Protein AF-0000000068955927 (afdb_homodimer)

Organism: NCBI:txid436295

Structure (mmCIF, N/CA/C/O backbone):
data_AF-0000000068955927-model_v1
#
loop_
_entity.id
_entity.type
_entity.pdbx_description
1 polymer 'Sugar phosphatase YidA'
#
loop_
_atom_site.group_PDB
_atom_site.id
_atom_site.type_symbol
_atom_site.label_atom_id
_atom_site.label_alt_id
_atom_site.label_comp_id
_atom_site.label_asym_id
_atom_site.label_entity_id
_atom_site.label_seq_id
_atom_site.pdbx_PDB_ins_code
_atom_site.Cartn_x
_atom_site.Cartn_y
_atom_site.Cartn_z
_atom_site.occupancy
_atom_site.B_iso_or_equiv
_atom_site.auth_seq_id
_atom_site.auth_comp_id
_atom_site.auth_asym_id
_atom_site.auth_atom_id
_atom_site.pdbx_PDB_model_num
ATOM 1 N N . MET A 1 1 ? 14.18 41.656 20.578 1 74.81 1 MET A N 1
ATOM 2 C CA . MET A 1 1 ? 13.297 40.781 21.344 1 74.81 1 MET A CA 1
ATOM 3 C C . MET A 1 1 ? 13.742 39.344 21.25 1 74.81 1 MET A C 1
ATOM 5 O O . MET A 1 1 ? 14.32 38.938 20.234 1 74.81 1 MET A O 1
ATOM 9 N N . ALA A 1 2 ? 13.648 38.656 22.422 1 92.62 2 ALA A N 1
ATOM 10 C CA . ALA A 1 2 ? 14.219 37.312 22.438 1 92.62 2 ALA A CA 1
ATOM 11 C C . ALA A 1 2 ? 13.297 36.312 21.75 1 92.62 2 ALA A C 1
ATOM 13 O O . ALA A 1 2 ? 12.07 36.375 21.891 1 92.62 2 ALA A O 1
ATOM 14 N N . ILE A 1 3 ? 13.805 35.562 20.859 1 97.19 3 ILE A N 1
ATOM 15 C CA . ILE A 1 3 ? 13.062 34.531 20.172 1 97.19 3 ILE A CA 1
ATOM 16 C C . ILE A 1 3 ? 12.539 33.5 21.188 1 97.19 3 ILE A C 1
ATOM 18 O O . ILE A 1 3 ? 13.289 33.062 22.062 1 97.19 3 ILE A O 1
ATOM 22 N N . LYS A 1 4 ? 11.227 33.156 21.031 1 98.19 4 LYS A N 1
ATOM 23 C CA . LYS A 1 4 ? 10.594 32.219 21.953 1 98.19 4 LYS A CA 1
ATOM 24 C C . LYS A 1 4 ? 10.102 30.969 21.219 1 98.19 4 LYS A C 1
ATOM 26 O O . LYS A 1 4 ? 9.812 29.953 21.859 1 98.19 4 LYS A O 1
ATOM 31 N N . LEU A 1 5 ? 9.953 31.047 19.969 1 98.5 5 LEU A N 1
ATOM 32 C CA . LEU A 1 5 ? 9.508 29.938 19.125 1 98.5 5 LEU A CA 1
ATOM 33 C C . LEU A 1 5 ? 10.328 29.859 17.844 1 98.5 5 LEU A C 1
ATOM 35 O O . LEU A 1 5 ? 10.484 30.859 17.141 1 98.5 5 LEU A O 1
ATOM 39 N N . ILE A 1 6 ? 10.883 28.719 17.594 1 98.25 6 ILE A N 1
ATOM 40 C CA . ILE A 1 6 ? 11.57 28.453 16.328 1 98.25 6 ILE A CA 1
ATOM 41 C C . ILE A 1 6 ? 10.82 27.375 15.547 1 98.25 6 ILE A C 1
ATOM 43 O O . ILE A 1 6 ? 10.641 26.266 16.031 1 98.25 6 ILE A O 1
ATOM 47 N N . ALA A 1 7 ? 10.312 27.688 14.43 1 98.31 7 ALA A N 1
ATOM 48 C CA . ALA A 1 7 ? 9.664 26.75 13.523 1 98.31 7 ALA A CA 1
ATOM 49 C C . ALA A 1 7 ? 10.617 26.312 12.414 1 98.31 7 ALA A C 1
ATOM 51 O O . ALA A 1 7 ? 11.148 27.156 11.68 1 98.31 7 ALA A O 1
ATOM 52 N N . ILE A 1 8 ? 10.805 25.016 12.312 1 97.94 8 ILE A N 1
ATOM 53 C CA . ILE A 1 8 ? 11.781 24.5 11.359 1 97.94 8 ILE A CA 1
ATOM 54 C C . ILE A 1 8 ? 11.094 23.578 10.359 1 97.94 8 ILE A C 1
ATOM 56 O O . ILE A 1 8 ? 10.43 22.625 10.75 1 97.94 8 ILE A O 1
ATOM 60 N N . ASP A 1 9 ? 11.281 23.859 9.055 1 97.25 9 ASP A N 1
ATOM 61 C CA . ASP A 1 9 ? 10.898 22.938 7.996 1 97.25 9 ASP A CA 1
ATOM 62 C C . ASP A 1 9 ? 11.727 21.656 8.062 1 97.25 9 ASP A C 1
ATOM 64 O O . ASP A 1 9 ? 12.875 21.672 8.523 1 97.25 9 ASP A O 1
ATOM 68 N N . MET A 1 10 ? 11.133 20.562 7.598 1 95.69 10 MET A N 1
ATOM 69 C CA . MET A 1 10 ? 11.844 19.281 7.699 1 95.69 10 MET A CA 1
ATOM 70 C C . MET A 1 10 ? 12.531 18.938 6.383 1 95.69 10 MET A C 1
ATOM 72 O O . MET A 1 10 ? 13.758 19.031 6.277 1 95.69 10 MET A O 1
ATOM 76 N N . ASP A 1 11 ? 11.734 18.688 5.383 1 92.06 11 ASP A N 1
ATOM 77 C CA . ASP A 1 11 ? 12.289 18.219 4.113 1 92.06 11 ASP A CA 1
ATOM 78 C C . ASP A 1 11 ? 13.023 19.344 3.387 1 92.06 11 ASP A C 1
ATOM 80 O O . ASP A 1 11 ? 12.445 20.406 3.123 1 92.06 11 ASP A O 1
ATOM 84 N N . GLY A 1 12 ? 14.336 19.125 3.119 1 91.12 12 GLY A N 1
ATOM 85 C CA . GLY A 1 12 ? 15.156 20.125 2.441 1 91.12 12 GLY A CA 1
ATOM 86 C C . GLY A 1 12 ? 15.797 21.109 3.391 1 91.12 12 GLY A C 1
ATOM 87 O O . GLY A 1 12 ? 16.609 21.938 2.975 1 91.12 12 GLY A O 1
ATOM 88 N N . THR A 1 13 ? 15.453 21.078 4.707 1 95.75 13 THR A N 1
ATOM 89 C CA . THR A 1 13 ? 15.969 22.016 5.691 1 95.75 13 THR A CA 1
ATOM 90 C C . THR A 1 13 ? 16.594 21.281 6.875 1 95.75 13 THR A C 1
ATOM 92 O O . THR A 1 13 ? 17.797 21.078 6.922 1 95.75 13 THR A O 1
ATOM 95 N N . LEU A 1 14 ? 15.789 20.672 7.723 1 97.44 14 LEU A N 1
ATOM 96 C CA . LEU A 1 14 ? 16.266 19.953 8.906 1 97.44 14 LEU A CA 1
ATOM 97 C C . LEU A 1 14 ? 16.969 18.656 8.508 1 97.44 14 LEU A C 1
ATOM 99 O O . LEU A 1 14 ? 18 18.312 9.086 1 97.44 14 LEU A O 1
ATOM 103 N N . LEU A 1 15 ? 16.406 18.016 7.547 1 97.44 15 LEU A N 1
ATOM 104 C CA . LEU A 1 15 ? 16.844 16.672 7.188 1 97.44 15 LEU A CA 1
ATOM 105 C C . LEU A 1 15 ? 17.922 16.734 6.105 1 97.44 15 LEU A C 1
ATOM 107 O O . LEU A 1 15 ? 17.828 17.531 5.176 1 97.44 15 LEU A O 1
ATOM 111 N N . LEU A 1 16 ? 18.891 15.906 6.211 1 96.38 16 LEU A N 1
ATOM 112 C CA . LEU A 1 16 ? 19.844 15.641 5.141 1 96.38 16 LEU A CA 1
ATOM 113 C C . LEU A 1 16 ? 19.188 14.891 3.99 1 96.38 16 LEU A C 1
ATOM 115 O O . LEU A 1 16 ? 18.047 14.414 4.125 1 96.38 16 LEU A O 1
ATOM 119 N N . PRO A 1 17 ? 19.906 14.742 2.852 1 94.06 17 PRO A N 1
ATOM 120 C CA . PRO A 1 17 ? 19.312 14.07 1.695 1 94.06 17 PRO A CA 1
ATOM 121 C C . PRO A 1 17 ? 18.922 12.625 1.99 1 94.06 17 PRO A C 1
ATOM 123 O O . PRO A 1 17 ? 18 12.094 1.374 1 94.06 17 PRO A O 1
ATOM 126 N N . ASP A 1 18 ? 19.547 12.062 2.953 1 94.12 18 ASP A N 1
ATOM 127 C CA . ASP A 1 18 ? 19.234 10.672 3.291 1 94.12 18 ASP A CA 1
ATOM 128 C C . ASP A 1 18 ? 18.188 10.602 4.402 1 94.12 18 ASP A C 1
ATOM 130 O O . ASP A 1 18 ? 17.984 9.547 5 1 94.12 18 ASP A O 1
ATOM 134 N N . HIS A 1 19 ? 17.578 11.727 4.785 1 95.44 19 HIS A N 1
ATOM 135 C CA . HIS A 1 19 ? 16.469 11.875 5.723 1 95.44 19 HIS A CA 1
ATOM 136 C C . HIS A 1 19 ? 16.922 11.648 7.16 1 95.44 19 HIS A C 1
ATOM 138 O O . HIS A 1 19 ? 16.125 11.273 8.016 1 95.44 19 HIS A O 1
ATOM 144 N N . THR A 1 20 ? 18.219 11.875 7.328 1 97.5 20 THR A N 1
ATOM 145 C CA . THR A 1 20 ? 18.719 11.828 8.695 1 97.5 20 THR A CA 1
ATOM 146 C C . THR A 1 20 ? 18.984 13.234 9.227 1 97.5 20 THR A C 1
ATOM 148 O O . THR A 1 20 ? 19 14.195 8.453 1 97.5 20 THR A O 1
ATOM 151 N N . ILE A 1 21 ? 19.094 13.328 10.555 1 98.19 21 ILE A N 1
ATOM 152 C CA . ILE A 1 21 ? 19.406 14.594 11.211 1 98.19 21 ILE A CA 1
ATOM 153 C C . ILE A 1 21 ? 20.875 14.617 11.602 1 98.19 21 ILE A C 1
ATOM 155 O O . ILE A 1 21 ? 21.375 13.688 12.242 1 98.19 21 ILE A O 1
ATOM 159 N N . SER A 1 22 ? 21.594 15.672 11.234 1 98 22 SER A N 1
ATOM 160 C CA . SER A 1 22 ? 23 15.766 11.562 1 98 22 SER A CA 1
ATOM 161 C C . SER A 1 22 ? 23.219 16.031 13.047 1 98 22 SER A C 1
ATOM 163 O O . SER A 1 22 ? 22.375 16.672 13.688 1 98 22 SER A O 1
ATOM 165 N N . PRO A 1 23 ? 24.344 15.656 13.562 1 97.81 23 PRO A N 1
ATOM 166 C CA . PRO A 1 23 ? 24.656 15.961 14.961 1 97.81 23 PRO A CA 1
ATOM 167 C C . PRO A 1 23 ? 24.656 17.453 15.25 1 97.81 23 PRO A C 1
ATOM 169 O O . PRO A 1 23 ? 24.219 17.875 16.328 1 97.81 23 PRO A O 1
ATOM 172 N N . ALA A 1 24 ? 25.141 18.266 14.367 1 97.94 24 ALA A N 1
ATOM 173 C CA . ALA A 1 24 ? 25.172 19.703 14.555 1 97.94 24 ALA A CA 1
ATOM 174 C C . ALA A 1 24 ? 23.781 20.281 14.742 1 97.94 24 ALA A C 1
ATOM 176 O O . ALA A 1 24 ? 23.547 21.141 15.594 1 97.94 24 ALA A O 1
ATOM 177 N N . VAL A 1 25 ? 22.859 19.812 13.938 1 97.81 25 VAL A N 1
ATOM 178 C CA . VAL A 1 25 ? 21.484 20.266 14.023 1 97.81 25 VAL A CA 1
ATOM 179 C C . VAL A 1 25 ? 20.859 19.797 15.344 1 97.81 25 VAL A C 1
ATOM 181 O O . VAL A 1 25 ? 20.203 20.578 16.031 1 97.81 25 VAL A O 1
ATOM 184 N N . LYS A 1 26 ? 21.031 18.562 15.711 1 98 26 LYS A N 1
ATOM 185 C CA . LYS A 1 26 ? 20.547 18.031 16.984 1 98 26 LYS A CA 1
ATOM 186 C C . LYS A 1 26 ? 21.047 18.875 18.156 1 98 26 LYS A C 1
ATOM 188 O O . LYS A 1 26 ? 20.266 19.234 19.031 1 98 26 LYS A O 1
ATOM 193 N N . ASN A 1 27 ? 22.297 19.172 18.078 1 98.19 27 ASN A N 1
ATOM 194 C CA . ASN A 1 27 ? 22.906 19.953 19.141 1 98.19 27 ASN A CA 1
ATOM 195 C C . ASN A 1 27 ? 22.344 21.375 19.188 1 98.19 27 ASN A C 1
ATOM 197 O O . ASN A 1 27 ? 22.125 21.922 20.266 1 98.19 27 ASN A O 1
ATOM 201 N N . ALA A 1 28 ? 22.188 21.984 18.062 1 98.12 28 ALA A N 1
ATOM 202 C CA . ALA A 1 28 ? 21.656 23.328 17.984 1 98.12 28 ALA A CA 1
ATOM 203 C C . ALA A 1 28 ? 20.234 23.391 18.562 1 98.12 28 ALA A C 1
ATOM 205 O O . ALA A 1 28 ? 19.891 24.328 19.297 1 98.12 28 ALA A O 1
ATOM 206 N N . ILE A 1 29 ? 19.406 22.422 18.234 1 98.38 29 ILE A N 1
ATOM 207 C CA . ILE A 1 29 ? 18.031 22.359 18.734 1 98.38 29 ILE A CA 1
ATOM 208 C C . ILE A 1 29 ? 18.047 22.188 20.25 1 98.38 29 ILE A C 1
ATOM 210 O O . ILE A 1 29 ? 17.312 22.875 20.969 1 98.38 29 ILE A O 1
ATOM 214 N N . ALA A 1 30 ? 18.875 21.266 20.703 1 97.81 30 ALA A N 1
ATOM 215 C CA . ALA A 1 30 ? 18.984 21.031 22.141 1 97.81 30 ALA A CA 1
ATOM 216 C C . ALA A 1 30 ? 19.391 22.297 22.875 1 97.81 30 ALA A C 1
ATOM 218 O O . ALA A 1 30 ? 18.844 22.609 23.938 1 97.81 30 ALA A O 1
ATOM 219 N N . ALA A 1 31 ? 20.328 22.938 22.344 1 98 31 ALA A N 1
ATOM 220 C CA . ALA A 1 31 ? 20.828 24.172 22.953 1 98 31 ALA A CA 1
ATOM 221 C C . ALA A 1 31 ? 19.719 25.219 23.016 1 98 31 ALA A C 1
ATOM 223 O O . ALA A 1 31 ? 19.578 25.922 24.031 1 98 31 ALA A O 1
ATOM 224 N N . ALA A 1 32 ? 18.969 25.406 21.922 1 97.56 32 ALA A N 1
ATOM 225 C CA . ALA A 1 32 ? 17.859 26.359 21.891 1 97.56 32 ALA A CA 1
ATOM 226 C C . ALA A 1 32 ? 16.812 26 22.953 1 97.56 32 ALA A C 1
ATOM 228 O O . ALA A 1 32 ? 16.312 26.875 23.656 1 97.56 32 ALA A O 1
ATOM 229 N N . ARG A 1 33 ? 16.5 24.75 23.047 1 97.25 33 ARG A N 1
ATOM 230 C CA . ARG A 1 33 ? 15.484 24.297 24 1 97.25 33 ARG A CA 1
ATOM 231 C C . ARG A 1 33 ? 15.953 24.484 25.438 1 97.25 33 ARG A C 1
ATOM 233 O O . ARG A 1 33 ? 15.156 24.828 26.312 1 97.25 33 ARG A O 1
ATOM 240 N N . GLU A 1 34 ? 17.219 24.266 25.656 1 96.44 34 GLU A N 1
ATOM 241 C CA . GLU A 1 34 ? 17.797 24.5 26.984 1 96.44 34 GLU A CA 1
ATOM 242 C C . GLU A 1 34 ? 17.641 25.953 27.406 1 96.44 34 GLU A C 1
ATOM 244 O O . GLU A 1 34 ? 17.547 26.25 28.609 1 96.44 34 GLU A O 1
ATOM 249 N N . LYS A 1 35 ? 17.594 26.797 26.5 1 96.31 35 LYS A N 1
ATOM 250 C CA . LYS A 1 35 ? 17.453 28.219 26.781 1 96.31 35 LYS A CA 1
ATOM 251 C C . LYS A 1 35 ? 15.977 28.594 26.938 1 96.31 35 LYS A C 1
ATOM 253 O O . LYS A 1 35 ? 15.648 29.781 27.078 1 96.31 35 LYS A O 1
ATOM 258 N N . GLY A 1 36 ? 15.117 27.609 26.766 1 95 36 GLY A N 1
ATOM 259 C CA . GLY A 1 36 ? 13.695 27.844 27 1 95 36 GLY A CA 1
ATOM 260 C C . GLY A 1 36 ? 12.93 28.156 25.719 1 95 36 GLY A C 1
ATOM 261 O O . GLY A 1 36 ? 11.758 28.547 25.781 1 95 36 GLY A O 1
ATOM 262 N N . VAL A 1 37 ? 13.57 28.109 24.609 1 97.19 37 VAL A N 1
ATOM 263 C CA . VAL A 1 37 ? 12.914 28.375 23.328 1 97.19 37 VAL A CA 1
ATOM 264 C C . VAL A 1 37 ? 12.109 27.156 22.891 1 97.19 37 VAL A C 1
ATOM 266 O O . VAL A 1 37 ? 12.586 26.016 22.969 1 97.19 37 VAL A O 1
ATOM 269 N N . ASN A 1 38 ? 10.852 27.344 22.5 1 97 38 ASN A N 1
ATOM 270 C CA . ASN A 1 38 ? 10.07 26.297 21.875 1 97 38 ASN A CA 1
ATOM 271 C C . ASN A 1 38 ? 10.531 26.047 20.438 1 97 38 ASN A C 1
ATOM 273 O O . ASN A 1 38 ? 10.617 26.969 19.625 1 97 38 ASN A O 1
ATOM 277 N N . VAL A 1 39 ? 10.859 24.844 20.188 1 98.38 39 VAL A N 1
ATOM 278 C CA . VAL A 1 39 ? 11.195 24.453 18.828 1 98.38 39 VAL A CA 1
ATOM 279 C C . VAL A 1 39 ? 10.109 23.531 18.266 1 98.38 39 VAL A C 1
ATOM 281 O O . VAL A 1 39 ? 9.688 22.578 18.922 1 98.38 39 VAL A O 1
ATOM 284 N N . VAL A 1 40 ? 9.609 23.828 17.078 1 98.62 40 VAL A N 1
ATOM 285 C CA . VAL A 1 40 ? 8.539 23.047 16.469 1 98.62 40 VAL A CA 1
ATOM 286 C C . VAL A 1 40 ? 8.914 22.672 15.039 1 98.62 40 VAL A C 1
ATOM 288 O O . VAL A 1 40 ? 9.477 23.5 14.305 1 98.62 40 VAL A O 1
ATOM 291 N N . LEU A 1 41 ? 8.688 21.422 14.711 1 98.31 41 LEU A N 1
ATOM 292 C CA . LEU A 1 41 ? 8.836 21 13.328 1 98.31 41 LEU A CA 1
ATOM 293 C C . LEU A 1 41 ? 7.574 21.297 12.523 1 98.31 41 LEU A C 1
ATOM 295 O O . LEU A 1 41 ? 6.461 21.047 13 1 98.31 41 LEU A O 1
ATOM 299 N N . THR A 1 42 ? 7.734 21.859 11.406 1 97.25 42 THR A N 1
ATOM 300 C CA . THR A 1 42 ? 6.648 22.172 10.477 1 97.25 42 THR A CA 1
ATOM 301 C C . THR A 1 42 ? 6.863 21.469 9.141 1 97.25 42 THR A C 1
ATOM 303 O O . THR A 1 42 ? 7.898 21.656 8.5 1 97.25 42 THR A O 1
ATOM 306 N N . THR A 1 43 ? 5.926 20.672 8.68 1 95.56 43 THR A N 1
ATOM 307 C CA . THR A 1 43 ? 6.129 19.797 7.527 1 95.56 43 THR A CA 1
ATOM 308 C C . THR A 1 43 ? 4.801 19.5 6.844 1 95.56 43 THR A C 1
ATOM 310 O O . THR A 1 43 ? 3.734 19.734 7.406 1 95.56 43 THR A O 1
ATOM 313 N N . GLY A 1 44 ? 4.84 19.078 5.621 1 93.56 44 GLY A N 1
ATOM 314 C CA . GLY A 1 44 ? 3.67 18.578 4.926 1 93.56 44 GLY A CA 1
ATOM 315 C C . GLY A 1 44 ? 3.307 17.156 5.316 1 93.56 44 GLY A C 1
ATOM 316 O O . GLY A 1 44 ? 2.201 16.688 5.031 1 93.56 44 GLY A O 1
ATOM 317 N N . ARG A 1 45 ? 4.117 16.453 6.047 1 93.19 45 ARG A N 1
ATOM 318 C CA . ARG A 1 45 ? 3.938 15.062 6.453 1 93.19 45 ARG A CA 1
ATOM 319 C C . ARG A 1 45 ? 2.818 14.93 7.48 1 93.19 45 ARG A C 1
ATOM 321 O O . ARG A 1 45 ? 2.557 15.859 8.242 1 93.19 45 ARG A O 1
ATOM 328 N N . PRO A 1 46 ? 2.166 13.766 7.492 1 94.62 46 PRO A N 1
ATOM 329 C CA . PRO A 1 46 ? 1.314 13.453 8.641 1 94.62 46 PRO A CA 1
ATOM 330 C C . PRO A 1 46 ? 2.113 13.227 9.922 1 94.62 46 PRO A C 1
ATOM 332 O O . PRO A 1 46 ? 3.346 13.18 9.883 1 94.62 46 PRO A O 1
ATOM 335 N N . TYR A 1 47 ? 1.435 13.148 11.047 1 94.94 47 TYR A N 1
ATOM 336 C CA . TYR A 1 47 ? 2.053 12.961 12.352 1 94.94 47 TYR A CA 1
ATOM 337 C C . TYR A 1 47 ? 2.945 11.727 12.359 1 94.94 47 TYR A C 1
ATOM 339 O O . TYR A 1 47 ? 4.059 11.758 12.891 1 94.94 47 TYR A O 1
ATOM 347 N N . ALA A 1 48 ? 2.49 10.703 11.688 1 91.06 48 ALA A N 1
ATOM 348 C CA . ALA A 1 48 ? 3.238 9.445 11.648 1 91.06 48 ALA A CA 1
ATOM 349 C C . ALA A 1 48 ? 4.598 9.641 10.977 1 91.06 48 ALA A C 1
ATOM 351 O O . ALA A 1 48 ? 5.57 8.969 11.336 1 91.06 48 ALA A O 1
ATOM 352 N N . GLY A 1 49 ? 4.68 10.555 10.078 1 92.25 49 GLY A N 1
ATOM 353 C CA . GLY A 1 49 ? 5.918 10.812 9.359 1 92.25 49 GLY A CA 1
ATOM 354 C C . GLY A 1 49 ? 6.875 11.711 10.117 1 92.25 49 GLY A C 1
ATOM 355 O O . GLY A 1 49 ? 8 11.938 9.68 1 92.25 49 GLY A O 1
ATOM 356 N N . VAL A 1 50 ? 6.473 12.156 11.289 1 94.94 50 VAL A N 1
ATOM 357 C CA . VAL A 1 50 ? 7.266 13.125 12.031 1 94.94 50 VAL A CA 1
ATOM 358 C C . VAL A 1 50 ? 7.68 12.539 13.383 1 94.94 50 VAL A C 1
ATOM 360 O O . VAL A 1 50 ? 8.711 12.914 13.938 1 94.94 50 VAL A O 1
ATOM 363 N N . HIS A 1 51 ? 6.91 11.633 13.82 1 94.56 51 HIS A N 1
ATOM 364 C CA . HIS A 1 51 ? 6.996 11.211 15.211 1 94.56 51 HIS A CA 1
ATOM 365 C C . HIS A 1 51 ? 8.375 10.641 15.531 1 94.56 51 HIS A C 1
ATOM 367 O O . HIS A 1 51 ? 8.938 10.922 16.594 1 94.56 51 HIS A O 1
ATOM 373 N N . SER A 1 52 ? 8.969 9.891 14.625 1 95.31 52 SER A N 1
ATOM 374 C CA . SER A 1 52 ? 10.281 9.305 14.883 1 95.31 52 SER A CA 1
ATOM 375 C C . SER A 1 52 ? 11.352 10.383 15.008 1 95.31 52 SER A C 1
ATOM 377 O O . SER A 1 52 ? 12.289 10.242 15.797 1 95.31 52 SER A O 1
ATOM 379 N N . TYR A 1 53 ? 11.203 11.43 14.25 1 97.75 53 TYR A N 1
ATOM 380 C CA . TYR A 1 53 ? 12.141 12.547 14.336 1 97.75 53 TYR A CA 1
ATOM 381 C C . TYR A 1 53 ? 11.977 13.297 15.648 1 97.75 53 TYR A C 1
ATOM 383 O O . TYR A 1 53 ? 12.969 13.719 16.25 1 97.75 53 TYR A O 1
ATOM 391 N N . LEU A 1 54 ? 10.711 13.445 16.047 1 98.31 54 LEU A N 1
ATOM 392 C CA . LEU A 1 54 ? 10.445 14.086 17.328 1 98.31 54 LEU A CA 1
ATOM 393 C C . LEU A 1 54 ? 11.086 13.305 18.469 1 98.31 54 LEU A C 1
ATOM 395 O O . LEU A 1 54 ? 11.695 13.898 19.359 1 98.31 54 LEU A O 1
ATOM 399 N N . LYS A 1 55 ? 10.961 12.008 18.391 1 97.75 55 LYS A N 1
ATOM 400 C CA . LYS A 1 55 ? 11.586 11.156 19.406 1 97.75 55 LYS A CA 1
ATOM 401 C C . LYS A 1 55 ? 13.102 11.297 19.391 1 97.75 55 LYS A C 1
ATOM 403 O O . LYS A 1 55 ? 13.727 11.453 20.438 1 97.75 55 LYS A O 1
ATOM 408 N N . GLU A 1 56 ? 13.633 11.266 18.234 1 97.81 56 GLU A N 1
ATOM 409 C CA . GLU A 1 56 ? 15.086 11.383 18.078 1 97.81 56 GLU A CA 1
ATOM 410 C C . GLU A 1 56 ? 15.594 12.703 18.656 1 97.81 56 GLU A C 1
ATOM 412 O O . GLU A 1 56 ? 16.688 12.766 19.203 1 97.81 56 GLU A O 1
ATOM 417 N N . LEU A 1 57 ? 14.805 13.727 18.578 1 98.38 57 LEU A N 1
ATOM 418 C CA . LEU A 1 57 ? 15.195 15.07 19 1 98.38 57 LEU A CA 1
ATOM 419 C C . LEU A 1 57 ? 14.758 15.336 20.438 1 98.38 57 LEU A C 1
ATOM 421 O O . LEU A 1 57 ? 14.961 16.438 20.953 1 98.38 57 LEU A O 1
ATOM 425 N N . HIS A 1 58 ? 14.078 14.375 21.031 1 97.5 58 HIS A N 1
ATOM 426 C CA . HIS A 1 58 ? 13.531 14.5 22.391 1 97.5 58 HIS A CA 1
ATOM 427 C C . HIS A 1 58 ? 12.508 15.633 22.453 1 97.5 58 HIS A C 1
ATOM 429 O O . HIS A 1 58 ? 12.5 16.406 23.406 1 97.5 58 HIS A O 1
ATOM 435 N N . MET A 1 59 ? 11.727 15.719 21.406 1 98.12 59 MET A N 1
ATOM 436 C CA . MET A 1 59 ? 10.711 16.766 21.281 1 98.12 59 MET A CA 1
ATOM 437 C C . MET A 1 59 ? 9.312 16.172 21.281 1 98.12 59 MET A C 1
ATOM 439 O O . MET A 1 59 ? 8.43 16.625 20.562 1 98.12 59 MET A O 1
ATOM 443 N N . GLU A 1 60 ? 9.117 15.07 22 1 97.19 60 GLU A N 1
ATOM 444 C CA . GLU A 1 60 ? 7.801 14.445 22.047 1 97.19 60 GLU A CA 1
ATOM 445 C C . GLU A 1 60 ? 7.238 14.469 23.469 1 97.19 60 GLU A C 1
ATOM 447 O O . GLU A 1 60 ? 6.398 13.641 23.828 1 97.19 60 GLU A O 1
ATOM 452 N N . GLN A 1 61 ? 7.734 15.375 24.281 1 94.62 61 GLN A N 1
ATOM 453 C CA . GLN A 1 61 ? 7.312 15.531 25.672 1 94.62 61 GLN A CA 1
ATOM 454 C C . GLN A 1 61 ? 6.098 16.453 25.781 1 94.62 61 GLN A C 1
ATOM 456 O O . GLN A 1 61 ? 5.75 17.141 24.812 1 94.62 61 GLN A O 1
ATOM 461 N N . PRO A 1 62 ? 5.48 16.344 26.984 1 93.75 62 PRO A N 1
ATOM 462 C CA . PRO A 1 62 ? 4.441 17.359 27.203 1 93.75 62 PRO A CA 1
ATOM 463 C C . PRO A 1 62 ? 4.941 18.781 27 1 93.75 62 PRO A C 1
ATOM 465 O O . PRO A 1 62 ? 6.023 19.141 27.484 1 93.75 62 PRO A O 1
ATOM 468 N N . GLY A 1 63 ? 4.238 19.547 26.203 1 94.88 63 GLY A N 1
ATOM 469 C CA . GLY A 1 63 ? 4.641 20.906 25.922 1 94.88 63 GLY A CA 1
ATOM 470 C C . GLY A 1 63 ? 5.316 21.062 24.578 1 94.88 63 GLY A C 1
ATOM 471 O O . GLY A 1 63 ? 5.582 22.188 24.125 1 94.88 63 GLY A O 1
ATOM 472 N N . ASP A 1 64 ? 5.598 19.938 24 1 98.06 64 ASP A N 1
ATOM 473 C CA . ASP A 1 64 ? 6.141 19.969 22.641 1 98.06 64 ASP A CA 1
ATOM 474 C C . ASP A 1 64 ? 5.023 19.891 21.609 1 98.06 64 ASP A C 1
ATOM 476 O O . ASP A 1 64 ? 3.967 19.312 21.859 1 98.06 64 ASP A O 1
ATOM 480 N N . TYR A 1 65 ? 5.316 20.453 20.453 1 98.62 65 TYR A N 1
ATOM 481 C CA . TYR A 1 65 ? 4.324 20.531 19.391 1 98.62 65 TYR A CA 1
ATOM 482 C C . TYR A 1 65 ? 4.945 20.172 18.047 1 98.62 65 TYR A C 1
ATOM 484 O O . TYR A 1 65 ? 6.168 20.141 17.906 1 98.62 65 TYR A O 1
ATOM 492 N N . CYS A 1 66 ? 4.117 19.906 17.125 1 98.44 66 CYS A N 1
ATOM 493 C CA . CYS A 1 66 ? 4.484 19.812 15.727 1 98.44 66 CYS A CA 1
ATOM 494 C C . CYS A 1 66 ? 3.361 20.328 14.828 1 98.44 66 CYS A C 1
ATOM 496 O O . CYS A 1 66 ? 2.217 20.438 15.273 1 98.44 66 CYS A O 1
ATOM 498 N N . ILE A 1 67 ? 3.713 20.75 13.703 1 98.06 67 ILE A N 1
ATOM 499 C CA . ILE A 1 67 ? 2.779 21.234 12.695 1 98.06 67 ILE A CA 1
ATOM 500 C C . ILE A 1 67 ? 2.859 20.359 11.445 1 98.06 67 ILE A C 1
ATOM 502 O O . ILE A 1 67 ? 3.928 20.219 10.844 1 98.06 67 ILE A O 1
ATOM 506 N N . THR A 1 68 ? 1.727 19.781 11.102 1 96.81 68 THR A N 1
ATOM 507 C CA . THR A 1 68 ? 1.684 18.797 10.031 1 96.81 68 THR A CA 1
ATOM 508 C C . THR A 1 68 ? 0.705 19.219 8.938 1 96.81 68 THR A C 1
ATOM 510 O O . THR A 1 68 ? 0.013 20.234 9.086 1 96.81 68 THR A O 1
ATOM 513 N N . TYR A 1 69 ? 0.749 18.578 7.816 1 96 69 TYR A N 1
ATOM 514 C CA . TYR A 1 69 ? -0.133 18.859 6.691 1 96 69 TYR A CA 1
ATOM 515 C C . TYR A 1 69 ? -0.02 20.328 6.27 1 96 69 TYR A C 1
ATOM 517 O O . TYR A 1 69 ? -1.03 21.016 6.141 1 96 69 TYR A O 1
ATOM 525 N N . ASN A 1 70 ? 1.254 20.766 6.203 1 94.06 70 ASN A N 1
ATOM 526 C CA . ASN A 1 70 ? 1.586 22.094 5.703 1 94.06 70 ASN A CA 1
ATOM 527 C C . ASN A 1 70 ? 0.903 23.188 6.52 1 94.06 70 ASN A C 1
ATOM 529 O O . ASN A 1 70 ? 0.59 24.25 5.996 1 94.06 70 ASN A O 1
ATOM 533 N N . GLY A 1 71 ? 0.568 22.844 7.762 1 96.62 71 GLY A N 1
ATOM 534 C CA . GLY A 1 71 ? -0.027 23.859 8.625 1 96.62 71 GLY A CA 1
ATOM 535 C C . GLY A 1 71 ? -1.491 23.594 8.922 1 96.62 71 GLY A C 1
ATOM 536 O O . GLY A 1 71 ? -2.082 24.266 9.773 1 96.62 71 GLY A O 1
ATOM 537 N N . ALA A 1 72 ? -2.09 22.578 8.289 1 98 72 ALA A N 1
ATOM 538 C CA . ALA A 1 72 ? -3.508 22.297 8.484 1 98 72 ALA A CA 1
ATOM 539 C C . ALA A 1 72 ? -3.773 21.766 9.891 1 98 72 ALA A C 1
ATOM 541 O O . ALA A 1 72 ? -4.891 21.875 10.406 1 98 72 ALA A O 1
ATOM 542 N N . LEU A 1 73 ? -2.748 21.219 10.492 1 98.12 73 LEU A N 1
ATOM 543 C CA . LEU A 1 73 ? -2.926 20.609 11.805 1 98.12 73 LEU A CA 1
ATOM 544 C C . LEU A 1 73 ? -1.771 20.969 12.734 1 98.12 73 LEU A C 1
ATOM 546 O O . LEU A 1 73 ? -0.605 20.75 12.398 1 98.12 73 LEU A O 1
ATOM 550 N N . VAL A 1 74 ? -2.062 21.656 13.789 1 98.5 74 VAL A N 1
ATOM 551 C CA . VAL A 1 74 ? -1.157 21.875 14.914 1 98.5 74 VAL A CA 1
ATOM 552 C C . VAL A 1 74 ? -1.44 20.859 16.016 1 98.5 74 VAL A C 1
ATOM 554 O O . VAL A 1 74 ? -2.588 20.703 16.438 1 98.5 74 VAL A O 1
ATOM 557 N N . GLN A 1 75 ? -0.359 20.219 16.422 1 98.31 75 GLN A N 1
ATOM 558 C CA . GLN A 1 75 ? -0.581 19.062 17.297 1 98.31 75 GLN A CA 1
ATOM 559 C C . GLN A 1 75 ? 0.372 19.094 18.484 1 98.31 75 GLN A C 1
ATOM 561 O O . GLN A 1 75 ? 1.455 19.672 18.422 1 98.31 75 GLN A O 1
ATOM 566 N N . LYS A 1 76 ? -0.131 18.484 19.578 1 98.12 76 LYS A N 1
ATOM 567 C CA . LYS A 1 76 ? 0.812 18.094 20.625 1 98.12 76 LYS A CA 1
ATOM 568 C C . LYS A 1 76 ? 1.734 16.969 20.141 1 98.12 76 LYS A C 1
ATOM 570 O O . LYS A 1 76 ? 1.272 15.977 19.578 1 98.12 76 LYS A O 1
ATOM 575 N N . ALA A 1 77 ? 2.98 17.094 20.375 1 97.81 77 ALA A N 1
ATOM 576 C CA . ALA A 1 77 ? 3.967 16.188 19.797 1 97.81 77 ALA A CA 1
ATOM 577 C C . ALA A 1 77 ? 3.902 14.82 20.469 1 97.81 77 ALA A C 1
ATOM 579 O O . ALA A 1 77 ? 4.223 13.797 19.844 1 97.81 77 ALA A O 1
ATOM 580 N N . GLY A 1 78 ? 3.545 14.828 21.703 1 95.69 78 GLY A N 1
ATOM 581 C CA . GLY A 1 78 ? 3.59 13.602 22.484 1 95.69 78 GLY A CA 1
ATOM 582 C C . GLY A 1 78 ? 2.598 12.555 22.016 1 95.69 78 GLY A C 1
ATOM 583 O O . GLY A 1 78 ? 2.928 11.367 21.922 1 95.69 78 GLY A O 1
ATOM 584 N N . ASP A 1 79 ? 1.352 13.016 21.656 1 94.25 79 ASP A N 1
ATOM 585 C CA . ASP A 1 79 ? 0.339 12.016 21.344 1 94.25 79 ASP A CA 1
ATOM 586 C C . ASP A 1 79 ? -0.409 12.367 20.062 1 94.25 79 ASP A C 1
ATOM 588 O O . ASP A 1 79 ? -1.314 11.641 19.641 1 94.25 79 ASP A O 1
ATOM 592 N N . GLY A 1 80 ? -0.061 13.461 19.484 1 95.75 80 GLY A N 1
ATOM 593 C CA . GLY A 1 80 ? -0.649 13.836 18.219 1 95.75 80 GLY A CA 1
ATOM 594 C C . GLY A 1 80 ? -1.995 14.516 18.344 1 95.75 80 GLY A C 1
ATOM 595 O O . GLY A 1 80 ? -2.656 14.805 17.344 1 95.75 80 GLY A O 1
ATOM 596 N N . SER A 1 81 ? -2.393 14.789 19.594 1 96.62 81 SER A N 1
ATOM 597 C CA . SER A 1 81 ? -3.703 15.414 19.766 1 96.62 81 SER A CA 1
ATOM 598 C C . SER A 1 81 ? -3.73 16.828 19.188 1 96.62 81 SER A C 1
ATOM 600 O O . SER A 1 81 ? -2.701 17.5 19.141 1 96.62 81 SER A O 1
ATOM 602 N N . THR A 1 82 ? -4.891 17.328 18.859 1 97.31 82 THR A N 1
ATOM 603 C CA . TH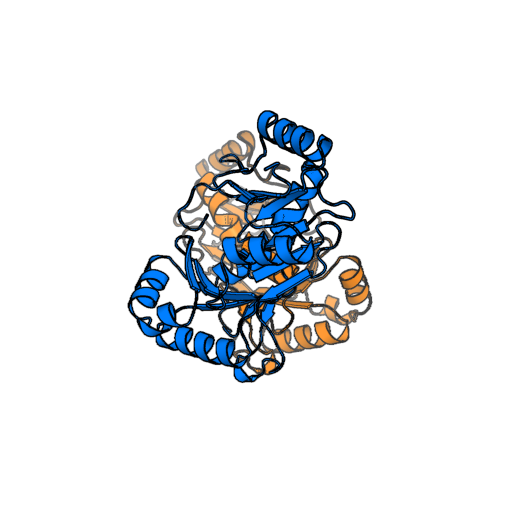R A 1 82 ? -5.078 18.547 18.078 1 97.31 82 THR A CA 1
ATOM 604 C C . THR A 1 82 ? -5.012 19.781 18.984 1 97.31 82 THR A C 1
ATOM 606 O O . THR A 1 82 ? -5.637 19.812 20.047 1 97.31 82 THR A O 1
ATOM 609 N N . VAL A 1 83 ? -4.227 20.719 18.547 1 97.5 83 VAL A N 1
ATOM 610 C CA . VAL A 1 83 ? -4.215 22.047 19.141 1 97.5 83 VAL A CA 1
ATOM 611 C C . VAL A 1 83 ? -5.031 23.016 18.281 1 97.5 83 VAL A C 1
ATOM 613 O O . VAL A 1 83 ? -5.844 23.781 18.797 1 97.5 83 VAL A O 1
ATOM 616 N N . ALA A 1 84 ? -4.883 22.938 17.031 1 97.62 84 ALA A N 1
ATOM 617 C CA . ALA A 1 84 ? -5.613 23.734 16.031 1 97.62 84 ALA A CA 1
ATOM 618 C C . ALA A 1 84 ? -5.711 22.984 14.711 1 97.62 84 ALA A C 1
ATOM 620 O O . ALA A 1 84 ? -4.84 22.188 14.375 1 97.62 84 ALA A O 1
ATOM 621 N N . GLN A 1 85 ? -6.797 23.234 14.031 1 98 85 GLN A N 1
ATOM 622 C CA . GLN A 1 85 ? -7.043 22.547 12.773 1 98 85 GLN A CA 1
ATOM 623 C C . GLN A 1 85 ? -7.727 23.469 11.766 1 98 85 GLN A C 1
ATOM 625 O O . GLN A 1 85 ? -8.633 24.219 12.125 1 98 85 GLN A O 1
ATOM 630 N N . THR A 1 86 ? -7.242 23.516 10.656 1 98.25 86 THR A N 1
ATOM 631 C CA . THR A 1 86 ? -7.91 24.094 9.492 1 98.25 86 THR A CA 1
ATOM 632 C C . THR A 1 86 ? -8.133 23.047 8.414 1 98.25 86 THR A C 1
ATOM 634 O O . THR A 1 86 ? -7.172 22.5 7.867 1 98.25 86 THR A O 1
ATOM 637 N N . ALA A 1 87 ? -9.375 22.75 8.117 1 98.38 87 ALA A N 1
ATOM 638 C CA . ALA A 1 87 ? -9.68 21.578 7.293 1 98.38 87 ALA A CA 1
ATOM 639 C C . ALA A 1 87 ? -10.617 21.953 6.145 1 98.38 87 ALA A C 1
ATOM 641 O O . ALA A 1 87 ? -11.25 23.016 6.168 1 98.38 87 ALA A O 1
ATOM 642 N N . LEU A 1 88 ? -10.633 21.125 5.141 1 98.81 88 LEU A N 1
ATOM 643 C CA . LEU A 1 88 ? -11.633 21.156 4.078 1 98.81 88 LEU A CA 1
ATOM 644 C C . LEU A 1 88 ? -12.945 20.547 4.551 1 98.81 88 LEU A C 1
ATOM 646 O O . LEU A 1 88 ? -12.938 19.531 5.262 1 98.81 88 LEU A O 1
ATOM 650 N N . SER A 1 89 ? -14.047 21.172 4.145 1 98.44 89 SER A N 1
ATOM 651 C CA . SER A 1 89 ? -15.375 20.656 4.488 1 98.44 89 SER A CA 1
ATOM 652 C C . SER A 1 89 ? -15.773 19.5 3.58 1 98.44 89 SER A C 1
ATOM 654 O O . SER A 1 89 ? -15.094 19.219 2.6 1 98.44 89 SER A O 1
ATOM 656 N N . TYR A 1 90 ? -16.875 18.922 3.953 1 98.38 90 TYR A N 1
ATOM 657 C CA . TYR A 1 90 ? -17.484 17.891 3.109 1 98.38 90 TYR A CA 1
ATOM 658 C C . TYR A 1 90 ? -17.828 18.453 1.733 1 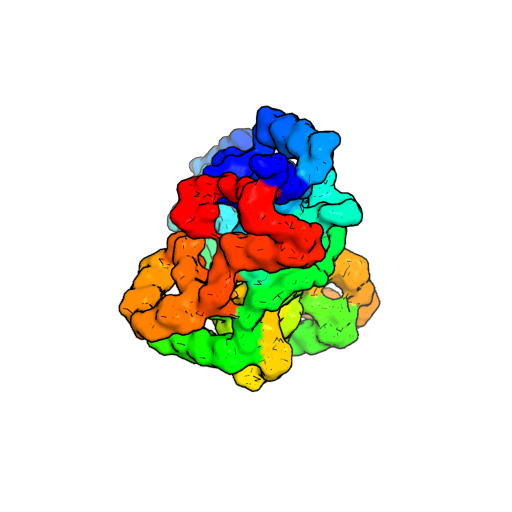98.38 90 TYR A C 1
ATOM 660 O O . TYR A 1 90 ? -17.625 17.781 0.717 1 98.38 90 TYR A O 1
ATOM 668 N N . ASP A 1 91 ? -18.328 19.672 1.685 1 98.56 91 ASP A N 1
ATOM 669 C CA . ASP A 1 91 ? -18.641 20.281 0.402 1 98.56 91 ASP A CA 1
ATOM 670 C C . ASP A 1 91 ? -17.391 20.484 -0.448 1 98.56 91 ASP A C 1
ATOM 672 O O . ASP A 1 91 ? -17.422 20.266 -1.662 1 98.56 91 ASP A O 1
ATOM 676 N N . ASP A 1 92 ? -16.312 20.906 0.218 1 98.81 92 ASP A N 1
ATOM 677 C CA . ASP A 1 92 ? -15.047 21 -0.485 1 98.81 92 ASP A CA 1
ATOM 678 C C . ASP A 1 92 ? -14.617 19.656 -1.061 1 98.81 92 ASP A C 1
ATOM 680 O O . ASP A 1 92 ? -14.227 19.578 -2.225 1 98.81 92 ASP A O 1
ATOM 684 N N . TYR A 1 93 ? -14.742 18.656 -0.23 1 98.88 93 TYR A N 1
ATOM 685 C CA . TYR A 1 93 ? -14.398 17.297 -0.643 1 98.88 93 TYR A CA 1
ATOM 686 C C . TYR A 1 93 ? -15.195 16.875 -1.866 1 98.88 93 TYR A C 1
ATOM 688 O O . TYR A 1 93 ? -14.633 16.391 -2.85 1 98.88 93 TYR A O 1
ATOM 696 N N . ARG A 1 94 ? -16.469 17.062 -1.812 1 98.88 94 ARG A N 1
ATOM 697 C CA . ARG A 1 94 ? -17.344 16.641 -2.91 1 98.88 94 ARG A CA 1
ATOM 698 C C . ARG A 1 94 ? -16.984 17.391 -4.195 1 98.88 94 ARG A C 1
ATOM 700 O O . ARG A 1 94 ? -16.922 16.781 -5.27 1 98.88 94 ARG A O 1
ATOM 707 N N . TYR A 1 95 ? -16.797 18.656 -4.062 1 98.88 95 TYR A N 1
ATOM 708 C CA . TYR A 1 95 ? -16.438 19.469 -5.215 1 98.88 95 TYR A CA 1
ATOM 709 C C . TYR A 1 95 ? -15.125 19 -5.824 1 98.88 95 TYR A C 1
ATOM 711 O O . TYR A 1 95 ? -15.039 18.781 -7.035 1 98.88 95 TYR A O 1
ATOM 719 N N . LEU A 1 96 ? -14.094 18.766 -5.02 1 98.94 96 LEU A N 1
ATOM 720 C CA . LEU A 1 96 ? -12.758 18.438 -5.5 1 98.94 96 LEU A CA 1
ATOM 721 C C . LEU A 1 96 ? -12.688 17 -6.008 1 98.94 96 LEU A C 1
ATOM 723 O O . LEU A 1 96 ? -11.953 16.719 -6.953 1 98.94 96 LEU A O 1
ATOM 727 N N . GLU A 1 97 ? -13.406 16.125 -5.352 1 98.94 97 GLU A N 1
ATOM 728 C CA . GLU A 1 97 ? -13.5 14.75 -5.852 1 98.94 97 GLU A CA 1
ATOM 729 C C . GLU A 1 97 ? -14.133 14.711 -7.238 1 98.94 97 GLU A C 1
ATOM 731 O O . GLU A 1 97 ? -13.617 14.047 -8.141 1 98.94 97 GLU A O 1
ATOM 736 N N . LYS A 1 98 ? -15.25 15.406 -7.422 1 98.88 98 LYS A N 1
ATOM 737 C CA . LYS A 1 98 ? -15.875 15.5 -8.734 1 98.88 98 LYS A CA 1
ATOM 738 C C . LYS A 1 98 ? -14.914 16.109 -9.758 1 98.88 98 LYS A C 1
ATOM 740 O O . LYS A 1 98 ? -14.82 15.617 -10.891 1 98.88 98 LYS A O 1
ATOM 745 N N . LEU A 1 99 ? -14.242 17.141 -9.359 1 98.94 99 LEU A N 1
ATOM 746 C CA . LEU A 1 99 ? -13.273 17.781 -10.242 1 98.94 99 LEU A CA 1
ATOM 747 C C . LEU A 1 99 ? -12.203 16.797 -10.688 1 98.94 99 LEU A C 1
ATOM 749 O O . LEU A 1 99 ? -11.797 16.797 -11.852 1 98.94 99 LEU A O 1
ATOM 753 N N . SER A 1 100 ? -11.688 15.961 -9.781 1 98.94 100 SER A N 1
ATOM 754 C CA . SER A 1 100 ? -10.633 15.008 -10.117 1 98.94 100 SER A CA 1
ATOM 755 C C . SER A 1 100 ? -11.078 14.07 -11.234 1 98.94 100 SER A C 1
ATOM 757 O O . SER A 1 100 ? -10.289 13.711 -12.109 1 98.94 100 SER A O 1
ATOM 759 N N . ARG A 1 101 ? -12.336 13.625 -11.188 1 98.81 101 ARG A N 1
ATOM 760 C CA . ARG A 1 101 ? -12.875 12.797 -12.258 1 98.81 101 ARG A CA 1
ATOM 761 C C . ARG A 1 101 ? -12.945 13.562 -13.57 1 98.81 101 ARG A C 1
ATOM 763 O O . ARG A 1 101 ? -12.609 13.031 -14.625 1 98.81 101 ARG A O 1
ATOM 770 N N . GLU A 1 102 ? -13.359 14.805 -13.492 1 98.81 102 GLU A N 1
ATOM 771 C CA . GLU A 1 102 ? -13.523 15.633 -14.68 1 98.81 102 GLU A CA 1
ATOM 772 C C . GLU A 1 102 ? -12.18 15.891 -15.367 1 98.81 102 GLU A C 1
ATOM 774 O O . GLU A 1 102 ? -12.102 15.906 -16.594 1 98.81 102 GLU A O 1
ATOM 779 N N . VAL A 1 103 ? -11.156 16.094 -14.586 1 98.88 103 VAL A N 1
ATOM 780 C CA . VAL A 1 103 ? -9.875 16.453 -15.18 1 98.88 103 VAL A CA 1
ATOM 781 C C . VAL A 1 103 ? -9.047 15.195 -15.43 1 98.88 103 VAL A C 1
ATOM 783 O O . VAL A 1 103 ? -8 15.258 -16.078 1 98.88 103 VAL A O 1
ATOM 786 N N . GLY A 1 104 ? -9.445 14.062 -14.922 1 98.75 104 GLY A N 1
ATOM 787 C CA . GLY A 1 104 ? -8.867 12.781 -15.281 1 98.75 104 GLY A CA 1
ATOM 788 C C . GLY A 1 104 ? -7.707 12.375 -14.391 1 98.75 104 GLY A C 1
ATOM 789 O O . GLY A 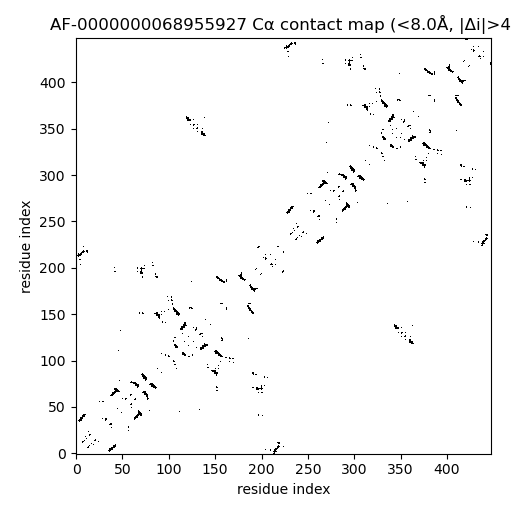1 104 ? -6.652 11.961 -14.883 1 98.75 104 GLY A O 1
ATOM 790 N N . SER A 1 105 ? -7.871 12.453 -13.094 1 98.94 105 SER A N 1
ATOM 791 C CA . SER A 1 105 ? -6.859 12.016 -12.141 1 98.94 105 SER A CA 1
ATOM 792 C C . SER A 1 105 ? -7.48 11.195 -11.016 1 98.94 105 SER A C 1
ATOM 794 O O . SER A 1 105 ? -8.633 11.414 -10.641 1 98.94 105 SER A O 1
ATOM 796 N N . HIS A 1 106 ? -6.734 10.211 -10.523 1 98.94 106 HIS A N 1
ATOM 797 C CA . HIS A 1 106 ? -7.129 9.555 -9.281 1 98.94 106 HIS A CA 1
ATOM 798 C C . HIS A 1 106 ? -7.141 10.547 -8.117 1 98.94 106 HIS A C 1
ATOM 800 O O . HIS A 1 106 ? -6.598 11.648 -8.234 1 98.94 106 HIS A O 1
ATOM 806 N N . PHE A 1 107 ? -7.816 10.109 -7.066 1 98.94 107 PHE A N 1
ATOM 807 C CA . PHE A 1 107 ? -8.094 11.047 -5.984 1 98.94 107 PHE A CA 1
ATOM 808 C C . PHE A 1 107 ? -8.195 10.312 -4.648 1 98.94 107 PHE A C 1
ATOM 810 O O . PHE A 1 107 ? -8.758 9.227 -4.574 1 98.94 107 PHE A O 1
ATOM 817 N N . HIS A 1 108 ? -7.598 10.93 -3.584 1 98.94 108 HIS A N 1
ATOM 818 C CA . HIS A 1 108 ? -7.934 10.484 -2.236 1 98.94 108 HIS A CA 1
ATOM 819 C C . HIS A 1 108 ? -7.965 11.656 -1.262 1 98.94 108 HIS A C 1
ATOM 821 O O . HIS A 1 108 ? -7.562 12.773 -1.611 1 98.94 108 HIS A O 1
ATOM 827 N N . ALA A 1 109 ? -8.547 11.453 -0.112 1 98.88 109 ALA A N 1
ATOM 828 C CA . ALA A 1 109 ? -8.68 12.445 0.946 1 98.88 109 ALA A CA 1
ATOM 829 C C . ALA A 1 109 ? -8.117 11.93 2.264 1 98.88 109 ALA A C 1
ATOM 831 O O . ALA A 1 109 ? -8.203 10.742 2.561 1 98.88 109 ALA A O 1
ATOM 832 N N . LEU A 1 110 ? -7.559 12.836 3.004 1 98.56 110 LEU A N 1
ATOM 833 C CA . LEU A 1 110 ? -6.973 12.469 4.289 1 98.56 110 LEU A CA 1
ATOM 834 C C . LEU A 1 110 ? -7.633 13.242 5.426 1 98.56 110 LEU A C 1
ATOM 836 O O . LEU A 1 110 ? -7.668 14.477 5.406 1 98.56 110 LEU A O 1
ATOM 840 N N . ASP A 1 111 ? -8.18 12.461 6.316 1 96.81 111 ASP A N 1
ATOM 841 C CA . ASP A 1 111 ? -8.391 13.078 7.621 1 96.81 111 ASP A CA 1
ATOM 842 C C . ASP A 1 111 ? -7.254 12.742 8.578 1 96.81 111 ASP A C 1
ATOM 844 O O . ASP A 1 111 ? -6.172 12.344 8.148 1 96.81 111 ASP A O 1
ATOM 848 N N . ARG A 1 112 ? -7.457 12.961 9.797 1 92 112 ARG A N 1
ATOM 849 C CA . ARG A 1 112 ? -6.367 12.852 10.766 1 92 112 ARG A CA 1
ATOM 850 C C . ARG A 1 112 ? -5.809 11.43 10.805 1 92 112 ARG A C 1
ATOM 852 O O . ARG A 1 112 ? -4.621 11.234 11.07 1 92 112 ARG A O 1
ATOM 859 N N . ASN A 1 113 ? -6.684 10.5 10.508 1 92.69 113 ASN A N 1
ATOM 860 C CA . ASN A 1 113 ? -6.281 9.125 10.812 1 92.69 113 ASN A CA 1
ATOM 861 C C . ASN A 1 113 ? -6.41 8.219 9.594 1 92.69 113 ASN A C 1
ATOM 863 O O . ASN A 1 113 ? -5.883 7.109 9.578 1 92.69 113 ASN A O 1
ATOM 867 N N . THR A 1 114 ? -7.094 8.719 8.641 1 97.31 114 THR A N 1
ATOM 868 C CA . THR A 1 114 ? -7.531 7.785 7.609 1 97.31 114 THR A CA 1
ATOM 869 C C . THR A 1 114 ? -7.375 8.406 6.223 1 97.31 114 THR A C 1
ATOM 871 O O . THR A 1 114 ? -7.598 9.609 6.047 1 97.31 114 THR A O 1
ATOM 874 N N . LEU A 1 115 ? -6.926 7.629 5.281 1 98.62 115 LEU A N 1
ATOM 875 C CA . LEU A 1 115 ? -6.941 7.93 3.854 1 98.62 115 LEU A CA 1
ATOM 876 C C . LEU A 1 115 ? -8.164 7.312 3.184 1 98.62 115 LEU A C 1
ATOM 878 O O . LEU A 1 115 ? -8.422 6.113 3.328 1 98.62 115 LEU A O 1
ATOM 882 N N . TYR A 1 116 ? -9 8.117 2.525 1 98.88 116 TYR A N 1
ATOM 883 C CA . TYR A 1 116 ? -10.203 7.66 1.843 1 98.88 116 TYR A CA 1
ATOM 884 C C . TYR A 1 116 ? -10.062 7.805 0.332 1 98.88 116 TYR A C 1
ATOM 886 O O . TYR A 1 116 ? -9.531 8.805 -0.156 1 98.88 116 TYR A O 1
ATOM 894 N N . THR A 1 117 ? -10.516 6.855 -0.42 1 98.94 117 THR A N 1
ATOM 895 C CA . THR A 1 117 ? -10.617 7.016 -1.866 1 98.94 117 THR A CA 1
ATOM 896 C C . THR A 1 117 ? -11.93 6.449 -2.387 1 98.94 117 THR A C 1
ATOM 898 O O . THR A 1 117 ? -12.453 5.477 -1.837 1 98.94 117 THR A O 1
ATOM 901 N N . ALA A 1 118 ? -12.469 7.074 -3.377 1 98.88 118 ALA A N 1
ATOM 902 C CA . ALA A 1 118 ? -13.664 6.578 -4.059 1 98.88 118 ALA A CA 1
ATOM 903 C C . ALA A 1 118 ? -13.289 5.812 -5.324 1 98.88 118 ALA A C 1
ATOM 905 O O . ALA A 1 118 ? -14.164 5.262 -6.004 1 98.88 118 ALA A O 1
ATOM 906 N N . ASN A 1 119 ? -12.023 5.805 -5.699 1 98.94 119 ASN A N 1
ATOM 907 C CA . ASN A 1 119 ? -11.586 5.035 -6.859 1 98.94 119 ASN A CA 1
ATOM 908 C C . ASN A 1 119 ? -11.641 3.533 -6.59 1 98.94 119 ASN A C 1
ATOM 910 O O . ASN A 1 119 ? -10.945 3.031 -5.703 1 98.94 119 ASN A O 1
ATOM 914 N N . ARG A 1 120 ? -12.43 2.826 -7.359 1 98.75 120 ARG A N 1
ATOM 915 C CA . ARG A 1 120 ? -12.469 1.373 -7.238 1 98.75 120 ARG A CA 1
ATOM 916 C C . ARG A 1 120 ? -11.164 0.75 -7.73 1 98.75 120 ARG A C 1
ATOM 918 O O . ARG A 1 120 ? -10.688 -0.228 -7.156 1 98.75 120 ARG A O 1
ATOM 925 N N . ASP A 1 121 ? -10.727 1.25 -8.891 1 98.75 121 ASP A N 1
ATOM 926 C CA . ASP A 1 121 ? -9.344 0.993 -9.281 1 98.75 121 ASP A CA 1
ATOM 927 C C . ASP A 1 121 ? -8.375 1.867 -8.492 1 98.75 121 ASP A C 1
ATOM 929 O O . ASP A 1 121 ? -8.07 2.988 -8.898 1 98.75 121 ASP A O 1
ATOM 933 N N . ILE A 1 122 ? -7.941 1.376 -7.363 1 98.88 122 ILE A N 1
ATOM 934 C CA . ILE A 1 122 ? -7.16 2.17 -6.422 1 98.88 122 ILE A CA 1
ATOM 935 C C . ILE A 1 122 ? -5.773 2.438 -7.004 1 98.88 122 ILE A C 1
ATOM 937 O O . ILE A 1 122 ? -5.059 1.503 -7.375 1 98.88 122 ILE A O 1
ATOM 941 N N . SER A 1 123 ? -5.453 3.66 -7.055 1 98.81 123 SER A N 1
ATOM 942 C CA . SER A 1 123 ? -4.195 4.074 -7.668 1 98.81 123 SER A CA 1
ATOM 943 C C . SER A 1 123 ? -3.002 3.477 -6.934 1 98.81 123 SER A C 1
ATOM 945 O O . SER A 1 123 ? -2.984 3.43 -5.699 1 98.81 123 SER A O 1
ATOM 947 N N . TYR A 1 124 ? -2.01 3.15 -7.734 1 98.38 124 TYR A N 1
ATOM 948 C CA . TYR A 1 124 ? -0.73 2.752 -7.156 1 98.38 124 TYR A CA 1
ATOM 949 C C . TYR A 1 124 ? -0.234 3.793 -6.16 1 98.38 124 TYR A C 1
ATOM 951 O O . TYR A 1 124 ? 0.315 3.445 -5.113 1 98.38 124 TYR A O 1
ATOM 959 N N . TYR A 1 125 ? -0.434 5.02 -6.449 1 98.62 125 TYR A N 1
ATOM 960 C CA . TYR A 1 125 ? 0.093 6.098 -5.621 1 98.62 125 TYR A CA 1
ATOM 961 C C . TYR A 1 125 ? -0.72 6.246 -4.34 1 98.62 125 TYR A C 1
ATOM 963 O O . TYR A 1 125 ? -0.2 6.695 -3.316 1 98.62 125 TYR A O 1
ATOM 971 N N . THR A 1 126 ? -2.021 5.914 -4.348 1 98.81 126 THR A N 1
ATOM 972 C CA . THR A 1 126 ? -2.807 5.82 -3.121 1 98.81 126 THR A CA 1
ATOM 973 C C . THR A 1 126 ? -2.287 4.695 -2.23 1 98.81 126 THR A C 1
ATOM 975 O O . THR A 1 126 ? -2.09 4.891 -1.028 1 98.81 126 THR A O 1
ATOM 978 N N . VAL A 1 127 ? -2.029 3.555 -2.857 1 98.81 127 VAL A N 1
ATOM 979 C CA . VAL A 1 127 ? -1.473 2.408 -2.145 1 98.81 127 VAL A CA 1
ATOM 980 C C . VAL A 1 127 ? -0.112 2.775 -1.559 1 98.81 127 VAL A C 1
ATOM 982 O O . VAL A 1 127 ? 0.159 2.506 -0.386 1 98.81 127 VAL A O 1
ATOM 985 N N . HIS A 1 128 ? 0.665 3.391 -2.365 1 97.81 128 HIS A N 1
ATOM 986 C CA . HIS A 1 128 ? 1.993 3.838 -1.963 1 97.81 128 HIS A CA 1
ATOM 987 C C . HIS A 1 128 ? 1.923 4.742 -0.737 1 97.81 128 HIS A C 1
ATOM 989 O O . HIS A 1 128 ? 2.645 4.527 0.24 1 97.81 128 HIS A O 1
ATOM 995 N N . GLU A 1 129 ? 1.045 5.695 -0.753 1 96.62 129 GLU A N 1
ATOM 996 C CA . GLU A 1 129 ? 0.923 6.641 0.353 1 96.62 129 GLU A CA 1
ATOM 997 C C . GLU A 1 129 ? 0.441 5.945 1.622 1 96.62 129 GLU A C 1
ATOM 999 O O . GLU A 1 129 ? 1.006 6.148 2.699 1 96.62 129 GLU A O 1
ATOM 1004 N N . SER A 1 130 ? -0.558 5.168 1.476 1 98.06 130 SER A N 1
ATOM 1005 C CA . SER A 1 130 ? -1.07 4.422 2.619 1 98.06 130 SER A CA 1
ATOM 1006 C C . SER A 1 130 ? 0.018 3.561 3.25 1 98.06 130 SER A C 1
ATOM 1008 O O . SER A 1 130 ? 0.191 3.566 4.473 1 98.06 130 SER A O 1
ATOM 1010 N N . TYR A 1 131 ? 0.769 2.861 2.451 1 97.31 131 TYR A N 1
ATOM 1011 C CA . TYR A 1 131 ? 1.792 1.937 2.926 1 97.31 131 TYR A CA 1
ATOM 1012 C C . TYR A 1 131 ? 2.943 2.688 3.584 1 97.31 131 TYR A C 1
ATOM 1014 O O . TYR A 1 131 ? 3.303 2.408 4.73 1 97.31 131 TYR A O 1
ATOM 1022 N N . VAL A 1 132 ? 3.516 3.686 2.908 1 92.56 132 VAL A N 1
ATOM 1023 C CA . VAL A 1 132 ? 4.719 4.383 3.346 1 92.56 132 VAL A CA 1
ATOM 1024 C C . VAL A 1 132 ? 4.41 5.215 4.59 1 92.56 132 VAL A C 1
ATOM 1026 O O . VAL A 1 132 ? 5.211 5.262 5.527 1 92.56 132 VAL A O 1
ATOM 1029 N N . ALA A 1 133 ? 3.252 5.852 4.609 1 90.38 133 ALA A N 1
ATOM 1030 C CA . ALA A 1 133 ? 2.91 6.715 5.738 1 90.38 133 ALA A CA 1
ATOM 1031 C C . ALA A 1 133 ? 2.189 5.93 6.828 1 90.38 133 ALA A C 1
ATOM 1033 O O . ALA A 1 133 ? 1.869 6.477 7.887 1 90.38 133 ALA A O 1
ATOM 1034 N N . THR A 1 134 ? 1.921 4.641 6.574 1 91.81 134 THR A N 1
ATOM 1035 C CA . THR A 1 134 ? 1.221 3.758 7.504 1 91.81 134 THR A CA 1
ATOM 1036 C C . THR A 1 134 ? -0.123 4.355 7.906 1 91.81 134 THR A C 1
ATOM 1038 O O . THR A 1 134 ? -0.433 4.449 9.094 1 91.81 134 THR A O 1
ATOM 1041 N N . ILE A 1 135 ? -0.863 4.801 6.953 1 95.81 135 ILE A N 1
ATOM 1042 C CA . ILE A 1 135 ? -2.191 5.363 7.18 1 95.81 135 ILE A CA 1
ATOM 1043 C C . ILE A 1 135 ? -3.256 4.383 6.691 1 95.81 135 ILE A C 1
ATOM 1045 O O . ILE A 1 135 ? -3.191 3.9 5.559 1 95.81 135 ILE A O 1
ATOM 1049 N N . PRO A 1 136 ? -4.227 4.074 7.555 1 98.06 136 PRO A N 1
ATOM 1050 C CA . PRO A 1 136 ? -5.309 3.188 7.113 1 98.06 136 PRO A CA 1
ATOM 1051 C C . PRO A 1 136 ? -5.992 3.68 5.84 1 98.06 136 PRO A C 1
ATOM 1053 O O . PRO A 1 136 ? -6.207 4.883 5.676 1 98.06 136 PRO A O 1
ATOM 1056 N N . LEU A 1 137 ? -6.301 2.746 4.945 1 98.88 137 LEU A N 1
ATOM 1057 C CA . LEU A 1 137 ? -6.934 3.023 3.66 1 98.88 137 LEU A CA 1
ATOM 1058 C C . LEU A 1 137 ? -8.375 2.533 3.648 1 98.88 137 LEU A C 1
ATOM 1060 O O . LEU A 1 137 ? -8.648 1.379 3.99 1 98.88 137 LEU A O 1
ATOM 1064 N N . VAL A 1 138 ? -9.305 3.412 3.314 1 98.94 138 VAL A N 1
ATOM 1065 C CA . VAL A 1 138 ? -10.719 3.068 3.271 1 98.94 138 VAL A CA 1
ATOM 1066 C C . VAL A 1 138 ? -11.297 3.43 1.904 1 98.94 138 VAL A C 1
ATOM 1068 O O . VAL A 1 138 ? -11.086 4.539 1.409 1 98.94 138 VAL A O 1
ATOM 1071 N N . PHE A 1 139 ? -11.891 2.457 1.271 1 98.94 139 PHE A N 1
ATOM 1072 C CA . PHE A 1 139 ? -12.711 2.773 0.112 1 98.94 139 PHE A CA 1
ATOM 1073 C C . PHE A 1 139 ? -14.062 3.326 0.543 1 98.94 139 PHE A C 1
ATOM 1075 O O . PHE A 1 139 ? -14.75 2.723 1.369 1 98.94 139 PHE A O 1
ATOM 1082 N N . CYS A 1 140 ? -14.43 4.402 0.054 1 98.88 140 CYS A N 1
ATOM 1083 C CA . CYS A 1 140 ? -15.734 5.004 0.311 1 98.88 140 CYS A CA 1
ATOM 1084 C C . CYS A 1 140 ? -16.219 5.781 -0.906 1 98.88 140 CYS A C 1
ATOM 1086 O O . CYS A 1 140 ? -15.555 6.707 -1.369 1 98.88 140 CYS A O 1
ATOM 1088 N N . GLU A 1 141 ? -17.375 5.402 -1.423 1 98.75 141 GLU A N 1
ATOM 1089 C CA . GLU A 1 141 ? -17.969 6.227 -2.473 1 98.75 141 GLU A CA 1
ATOM 1090 C C . GLU A 1 141 ? -18.125 7.672 -2.014 1 98.75 141 GLU A C 1
ATOM 1092 O O . GLU A 1 141 ? -18.516 7.93 -0.871 1 98.75 141 GLU A O 1
ATOM 1097 N N . ALA A 1 142 ? -17.859 8.57 -2.949 1 98.56 142 ALA A N 1
ATOM 1098 C CA . ALA A 1 142 ? -17.859 9.984 -2.582 1 98.56 142 ALA A CA 1
ATOM 1099 C C . ALA A 1 142 ? -19.219 10.398 -1.995 1 98.56 142 ALA A C 1
ATOM 1101 O O . ALA A 1 142 ? -19.266 11.141 -1.013 1 98.56 142 ALA A O 1
ATOM 1102 N N . GLU A 1 143 ? -20.281 9.883 -2.557 1 98.06 143 GLU A N 1
ATOM 1103 C CA . GLU A 1 143 ? -21.625 10.281 -2.145 1 98.06 143 GLU A CA 1
ATOM 1104 C C . GLU A 1 143 ? -22.016 9.648 -0.812 1 98.06 143 GLU A C 1
ATOM 1106 O O . GLU A 1 143 ? -23.016 10.031 -0.196 1 98.06 143 GLU A O 1
ATOM 1111 N N . LYS A 1 144 ? -21.266 8.648 -0.372 1 98.44 144 LYS A N 1
ATOM 1112 C CA . LYS A 1 144 ? -21.562 7.953 0.875 1 98.44 144 LYS A CA 1
ATOM 1113 C C . LYS A 1 144 ? -20.656 8.438 2.006 1 98.44 144 LYS A C 1
ATOM 1115 O O . LYS A 1 144 ? -20.797 7.996 3.148 1 98.44 144 LYS A O 1
ATOM 1120 N N . MET A 1 145 ? -19.766 9.328 1.687 1 98.62 145 MET A N 1
ATOM 1121 C CA . MET A 1 145 ? -18.906 9.906 2.711 1 98.62 145 MET A CA 1
ATOM 1122 C C . MET A 1 145 ? -19.719 10.641 3.766 1 98.62 145 MET A C 1
ATOM 1124 O O . MET A 1 145 ? -20.688 11.336 3.438 1 98.62 145 MET A O 1
ATOM 1128 N N . ASP A 1 146 ? -19.344 10.484 5.023 1 98.19 146 ASP A N 1
ATOM 1129 C CA . ASP A 1 146 ? -20.016 11.172 6.121 1 98.19 146 ASP A CA 1
ATOM 1130 C C . ASP A 1 146 ? -20 12.68 5.906 1 98.19 146 ASP A C 1
ATOM 1132 O O . ASP A 1 146 ? -18.938 13.305 5.832 1 98.19 146 ASP A O 1
ATOM 1136 N N . PRO A 1 147 ? -21.109 13.328 5.859 1 98.12 147 PRO A N 1
ATOM 1137 C CA . PRO A 1 147 ? -21.172 14.758 5.566 1 98.12 147 PRO A CA 1
ATOM 1138 C C . PRO A 1 147 ? -20.547 15.617 6.66 1 98.12 147 PRO A C 1
ATOM 1140 O O . PRO A 1 147 ? -20.328 16.812 6.461 1 98.12 147 PRO A O 1
ATOM 1143 N N . THR A 1 148 ? -20.297 15.094 7.805 1 98 148 THR A N 1
ATOM 1144 C CA . THR A 1 148 ? -19.656 15.852 8.883 1 98 148 THR A CA 1
ATOM 1145 C C . THR A 1 148 ? -18.141 15.695 8.828 1 98 148 THR A C 1
ATOM 1147 O O . THR A 1 148 ? -17.422 16.281 9.641 1 98 148 THR A O 1
ATOM 1150 N N . SER A 1 149 ? -17.719 14.961 7.871 1 97.25 149 SER A N 1
ATOM 1151 C CA . SER A 1 149 ? -16.281 14.719 7.758 1 97.25 149 SER A CA 1
ATOM 1152 C C . SER A 1 149 ? -15.523 16 7.438 1 97.25 149 SER A C 1
ATOM 1154 O O . SER A 1 149 ? -16.047 16.875 6.738 1 97.25 149 SER A O 1
ATOM 1156 N N . GLN A 1 150 ? -14.344 16.109 8.047 1 97.81 150 GLN A N 1
ATOM 1157 C CA . GLN A 1 150 ? -13.359 17.125 7.723 1 97.81 150 GLN A CA 1
ATOM 1158 C C . GLN A 1 150 ? -12.055 16.5 7.238 1 97.81 150 GLN A C 1
ATOM 1160 O O . GLN A 1 150 ? -11.633 15.469 7.746 1 97.81 150 GLN A O 1
ATOM 1165 N N . PHE A 1 151 ? -11.484 17.188 6.254 1 98.75 151 PHE A N 1
ATOM 1166 C CA . PHE A 1 151 ? -10.266 16.625 5.668 1 98.75 151 PHE A CA 1
ATOM 1167 C C . PHE A 1 151 ? -9.117 17.625 5.754 1 98.75 151 PHE A C 1
ATOM 1169 O O . PHE A 1 151 ? -9.281 18.797 5.414 1 98.75 151 PHE A O 1
ATOM 1176 N N . LEU A 1 152 ? -8.008 17.141 6.18 1 98.44 152 LEU A N 1
ATOM 1177 C CA . LEU A 1 152 ? -6.816 17.969 6.293 1 98.44 152 LEU A CA 1
ATOM 1178 C C . LEU A 1 152 ? -6.254 18.312 4.914 1 98.44 152 LEU A C 1
ATOM 1180 O O . LEU A 1 152 ? -5.727 19.406 4.703 1 98.44 152 LEU A O 1
ATOM 1184 N N . GLN A 1 153 ? -6.371 17.391 4.062 1 98.06 153 GLN A N 1
ATOM 1185 C CA . GLN A 1 153 ? -5.922 17.547 2.682 1 98.06 153 GLN A CA 1
ATOM 1186 C C . GLN A 1 153 ? -6.609 16.547 1.765 1 98.06 153 GLN A C 1
ATOM 1188 O O . GLN A 1 153 ? -7.039 15.477 2.215 1 98.06 153 GLN A O 1
ATOM 1193 N N . VAL A 1 154 ? -6.762 16.953 0.501 1 98.81 154 VAL A N 1
ATOM 1194 C CA . VAL A 1 154 ? -7.07 15.992 -0.554 1 98.81 154 VAL A CA 1
ATOM 1195 C C . VAL A 1 154 ? -5.965 16.016 -1.606 1 98.81 154 VAL A C 1
ATOM 1197 O O . VAL A 1 154 ? -5.16 16.938 -1.659 1 98.81 154 VAL A O 1
ATOM 1200 N N . MET A 1 155 ? -5.984 14.945 -2.387 1 98.81 155 MET A N 1
ATOM 1201 C CA . MET A 1 155 ? -4.898 14.844 -3.355 1 98.81 155 MET A CA 1
ATOM 1202 C C . MET A 1 155 ? -5.406 14.297 -4.688 1 98.81 155 MET A C 1
ATOM 1204 O O . MET A 1 155 ? -6.262 13.414 -4.711 1 98.81 155 MET A O 1
ATOM 1208 N N . MET A 1 156 ? -4.93 14.852 -5.738 1 98.94 156 MET A N 1
ATOM 1209 C CA . MET A 1 156 ? -4.926 14.211 -7.047 1 98.94 156 MET A CA 1
ATOM 1210 C C . MET A 1 156 ? -3.576 13.555 -7.328 1 98.94 156 MET A C 1
ATOM 1212 O O . MET A 1 156 ? -2.531 14.109 -6.98 1 98.94 156 MET A O 1
ATOM 1216 N N . LEU A 1 157 ? -3.635 12.414 -7.895 1 98.88 157 LEU A N 1
ATOM 1217 C CA . LEU A 1 157 ? -2.396 11.648 -8 1 98.88 157 LEU A CA 1
ATOM 1218 C C . LEU A 1 157 ? -2.459 10.672 -9.164 1 98.88 157 LEU A C 1
ATOM 1220 O O . LEU A 1 157 ? -3.518 10.109 -9.461 1 98.88 157 LEU A O 1
ATOM 1224 N N . ASP A 1 158 ? -1.331 10.547 -9.789 1 98.81 158 ASP A N 1
ATOM 1225 C CA . ASP A 1 158 ? -1.197 9.656 -10.938 1 98.81 158 ASP A CA 1
ATOM 1226 C C . ASP A 1 158 ? 0.245 9.617 -11.438 1 98.81 158 ASP A C 1
ATOM 1228 O O . ASP A 1 158 ? 1.121 10.281 -10.875 1 98.81 158 ASP A O 1
ATOM 1232 N N . GLU A 1 159 ? 0.438 8.727 -12.5 1 98.56 159 GLU A N 1
ATOM 1233 C CA . GLU A 1 159 ? 1.685 8.883 -13.242 1 98.56 159 GLU A CA 1
ATOM 1234 C C . GLU A 1 159 ? 1.926 10.336 -13.625 1 98.56 159 GLU A C 1
ATOM 1236 O O . GLU A 1 159 ? 0.993 11.047 -14.016 1 98.56 159 GLU A O 1
ATOM 1241 N N . PRO A 1 160 ? 3.191 10.719 -13.633 1 98.69 160 PRO A N 1
ATOM 1242 C CA . PRO A 1 160 ? 3.506 12.141 -13.805 1 98.69 160 PRO A CA 1
ATOM 1243 C C . PRO A 1 160 ? 2.867 12.734 -15.062 1 98.69 160 PRO A C 1
ATOM 1245 O O . PRO A 1 160 ? 2.248 13.797 -15 1 98.69 160 PRO A O 1
ATOM 1248 N N . ALA A 1 161 ? 2.922 12.039 -16.156 1 98.75 161 ALA A N 1
ATOM 1249 C CA . ALA A 1 161 ? 2.363 12.578 -17.391 1 98.75 161 ALA A CA 1
ATOM 1250 C C . ALA A 1 161 ? 0.847 12.727 -17.297 1 98.75 161 ALA A C 1
ATOM 1252 O O . ALA A 1 161 ? 0.276 13.695 -17.797 1 98.75 161 ALA A O 1
ATOM 1253 N N . VAL A 1 162 ? 0.21 11.828 -16.672 1 98.81 162 VAL A N 1
ATOM 1254 C CA . VAL A 1 162 ? -1.237 11.859 -16.484 1 98.81 162 VAL A CA 1
ATOM 1255 C C . VAL A 1 162 ? -1.621 13 -15.547 1 98.81 162 VAL A C 1
ATOM 1257 O O . VAL A 1 162 ? -2.535 13.773 -15.844 1 98.81 162 VAL A O 1
ATOM 1260 N N . LEU A 1 163 ? -0.931 13.078 -14.445 1 98.88 163 LEU A N 1
ATOM 1261 C CA . LEU A 1 163 ? -1.23 14.125 -13.477 1 98.88 163 LEU A CA 1
ATOM 1262 C C . LEU A 1 163 ? -0.988 15.508 -14.07 1 98.88 163 LEU A C 1
ATOM 1264 O O . LEU A 1 163 ? -1.779 16.422 -13.852 1 98.88 163 LEU A O 1
ATOM 1268 N N . ASP A 1 164 ? 0.1 15.672 -14.828 1 98.81 164 ASP A N 1
ATOM 1269 C CA . ASP A 1 164 ? 0.384 16.953 -15.453 1 98.81 164 ASP A CA 1
ATOM 1270 C C . ASP A 1 164 ? -0.746 17.375 -16.391 1 98.81 164 ASP A C 1
ATOM 1272 O O . ASP A 1 164 ? -1.142 18.547 -16.422 1 98.81 164 ASP A O 1
ATOM 1276 N N . ARG A 1 165 ? -1.243 16.453 -17.172 1 98.81 165 ARG A N 1
ATOM 1277 C CA . ARG A 1 165 ? -2.365 16.75 -18.062 1 98.81 165 ARG A CA 1
ATOM 1278 C C . ARG A 1 165 ? -3.605 17.141 -17.266 1 98.81 165 ARG A C 1
ATOM 1280 O O . ARG A 1 165 ? -4.336 18.047 -17.641 1 98.81 165 ARG A O 1
ATOM 1287 N N . ALA A 1 166 ? -3.857 16.453 -16.172 1 98.88 166 ALA A N 1
ATOM 1288 C CA . ALA A 1 166 ? -4.992 16.781 -15.32 1 98.88 166 ALA A CA 1
ATOM 1289 C C . ALA A 1 166 ? -4.855 18.172 -14.734 1 98.88 166 ALA A C 1
ATOM 1291 O O . ALA A 1 166 ? -5.809 18.953 -14.75 1 98.88 166 ALA A O 1
ATOM 1292 N N . ILE A 1 167 ? -3.652 18.469 -14.227 1 98.75 167 ILE A N 1
ATOM 1293 C CA . ILE A 1 167 ? -3.391 19.766 -13.617 1 98.75 167 ILE A CA 1
ATOM 1294 C C . ILE A 1 167 ? -3.65 20.875 -14.625 1 98.75 167 ILE A C 1
ATOM 1296 O O . ILE A 1 167 ? -4.238 21.906 -14.289 1 98.75 167 ILE A O 1
ATOM 1300 N N . ALA A 1 168 ? -3.273 20.656 -15.844 1 98.62 168 ALA A N 1
ATOM 1301 C CA . ALA A 1 168 ? -3.447 21.641 -16.906 1 98.62 168 ALA A CA 1
ATOM 1302 C C . ALA A 1 168 ? -4.926 21.922 -17.156 1 98.62 168 ALA A C 1
ATOM 1304 O O . ALA A 1 168 ? -5.281 22.953 -17.734 1 98.62 168 ALA A O 1
ATOM 1305 N N . ARG A 1 169 ? -5.812 21.047 -16.75 1 98.69 169 ARG A N 1
ATOM 1306 C CA . ARG A 1 169 ? -7.242 21.172 -17 1 98.69 169 ARG A CA 1
ATOM 1307 C C . ARG A 1 169 ? -7.969 21.75 -15.789 1 98.69 169 ARG A C 1
ATOM 1309 O O . ARG A 1 169 ? -9.172 22 -15.844 1 98.69 169 ARG A O 1
ATOM 1316 N N . ILE A 1 170 ? -7.312 21.953 -14.688 1 98.75 170 ILE A N 1
ATOM 1317 C CA . ILE A 1 170 ? -7.918 22.5 -13.484 1 98.75 170 ILE A CA 1
ATOM 1318 C C . ILE A 1 170 ? -8.234 23.984 -13.695 1 98.75 170 ILE A C 1
ATOM 1320 O O . ILE A 1 170 ? -7.344 24.766 -14.047 1 98.75 170 ILE A O 1
ATOM 1324 N N . PRO A 1 171 ? -9.492 24.359 -13.438 1 98.5 171 PRO A N 1
ATOM 1325 C CA . PRO A 1 171 ? -9.836 25.766 -13.586 1 98.5 171 PRO A CA 1
ATOM 1326 C C . PRO A 1 171 ? -9.023 26.672 -12.672 1 98.5 171 PRO A C 1
ATOM 1328 O O . PRO A 1 171 ? -8.734 26.312 -11.531 1 98.5 171 PRO A O 1
ATOM 1331 N N . ALA A 1 172 ? -8.719 27.844 -13.086 1 97.56 172 ALA A N 1
ATOM 1332 C CA . ALA A 1 172 ? -7.91 28.812 -12.344 1 97.56 172 ALA A CA 1
ATOM 1333 C C . ALA A 1 172 ? -8.555 29.156 -11 1 97.56 172 ALA A C 1
ATOM 1335 O O . ALA A 1 172 ? -7.855 29.391 -10.016 1 97.56 172 ALA A O 1
ATOM 1336 N N . GLU A 1 173 ? -9.836 29.125 -10.977 1 97.88 173 GLU A N 1
ATOM 1337 C CA . GLU A 1 173 ? -10.578 29.5 -9.781 1 97.88 173 GLU A CA 1
ATOM 1338 C C . GLU A 1 173 ? -10.273 28.547 -8.625 1 97.88 173 GLU A C 1
ATOM 1340 O O . GLU A 1 173 ? -10.391 28.922 -7.457 1 97.88 173 GLU A O 1
ATOM 1345 N N . VAL A 1 174 ? -9.922 27.328 -8.922 1 98.5 174 VAL A N 1
ATOM 1346 C CA . VAL A 1 174 ? -9.594 26.359 -7.887 1 98.5 174 VAL A CA 1
ATOM 1347 C C . VAL A 1 174 ? -8.375 26.844 -7.102 1 98.5 174 VAL A C 1
ATOM 1349 O O . VAL A 1 174 ? -8.344 26.75 -5.871 1 98.5 174 VAL A O 1
ATOM 1352 N N . LYS A 1 175 ? -7.402 27.375 -7.797 1 95.81 175 LYS A N 1
ATOM 1353 C CA . LYS A 1 175 ? -6.195 27.875 -7.141 1 95.81 175 LYS A CA 1
ATOM 1354 C C . LYS A 1 175 ? -6.492 29.141 -6.336 1 95.81 175 LYS A C 1
ATOM 1356 O O . LYS A 1 175 ? -5.719 29.516 -5.449 1 95.81 175 LYS A O 1
ATOM 1361 N N . GLU A 1 176 ? -7.555 29.828 -6.691 1 97.44 176 GLU A N 1
ATOM 1362 C CA . GLU A 1 176 ? -7.98 31 -5.926 1 97.44 176 GLU A CA 1
ATOM 1363 C C . GLU A 1 176 ? -8.688 30.578 -4.637 1 97.44 176 GLU A C 1
ATOM 1365 O O . GLU A 1 176 ? -8.609 31.281 -3.627 1 97.44 176 GLU A O 1
ATOM 1370 N N . LYS A 1 177 ? -9.32 29.453 -4.676 1 98 177 LYS A N 1
ATOM 1371 C CA . LYS A 1 177 ? -10.188 29.031 -3.582 1 98 177 LYS A CA 1
ATOM 1372 C C . LYS A 1 177 ? -9.453 28.094 -2.631 1 98 177 LYS A C 1
ATOM 1374 O O . LYS A 1 177 ? -9.867 27.922 -1.479 1 98 177 LYS A O 1
ATOM 1379 N N . TYR A 1 178 ? -8.469 27.469 -3.1 1 98.5 178 TYR A N 1
ATOM 1380 C CA . TYR A 1 178 ? -7.738 26.484 -2.316 1 98.5 178 TYR A CA 1
ATOM 1381 C C . TYR A 1 178 ? -6.238 26.734 -2.383 1 98.5 178 TYR A C 1
ATOM 1383 O O . TYR A 1 178 ? -5.762 27.453 -3.256 1 98.5 178 TYR A O 1
ATOM 1391 N N . THR A 1 179 ? -5.461 26.25 -1.409 1 96.81 179 THR A N 1
ATOM 1392 C CA . THR A 1 179 ? -4.02 26.078 -1.547 1 96.81 179 THR A CA 1
ATOM 1393 C C . THR A 1 179 ? -3.701 24.828 -2.361 1 96.81 179 THR A C 1
ATOM 1395 O O . THR A 1 179 ? -4.086 23.719 -1.983 1 96.81 179 THR A O 1
ATOM 1398 N N . VAL A 1 180 ? -3.096 25 -3.506 1 96.81 180 VAL A N 1
ATOM 1399 C CA . VAL A 1 180 ? -2.783 23.891 -4.414 1 96.81 180 VAL A CA 1
ATOM 1400 C C . VAL A 1 180 ? -1.271 23.781 -4.59 1 96.81 180 VAL A C 1
ATOM 1402 O O . VAL A 1 180 ? -0.612 24.75 -4.988 1 96.81 180 VAL A O 1
ATOM 1405 N N . LEU A 1 181 ? -0.745 22.594 -4.27 1 93.12 181 LEU A N 1
ATOM 1406 C CA . LEU A 1 181 ? 0.697 22.375 -4.289 1 93.12 181 LEU A CA 1
ATOM 1407 C C . LEU A 1 181 ? 1.037 21.031 -4.93 1 93.12 181 LEU A C 1
ATOM 1409 O O . LEU A 1 181 ? 0.495 20 -4.535 1 93.12 181 LEU A O 1
ATOM 1413 N N . LYS A 1 182 ? 1.921 21.109 -5.961 1 95.12 182 LYS A N 1
ATOM 1414 C CA . LYS A 1 182 ? 2.477 19.844 -6.441 1 95.12 182 LYS A CA 1
ATOM 1415 C C . LYS A 1 182 ? 3.688 19.422 -5.609 1 95.12 182 LYS A C 1
ATOM 1417 O O . LYS A 1 182 ? 4.766 20 -5.742 1 95.12 182 LYS A O 1
ATOM 1422 N N . SER A 1 183 ? 3.586 18.453 -4.781 1 92.19 183 SER A N 1
ATOM 1423 C CA . SER A 1 183 ? 4.594 18.094 -3.791 1 92.19 183 SER A CA 1
ATOM 1424 C C . SER A 1 183 ? 5.539 17.031 -4.328 1 92.19 183 SER A C 1
ATOM 1426 O O . SER A 1 183 ? 6.621 16.812 -3.773 1 92.19 183 SER A O 1
ATOM 1428 N N . ALA A 1 184 ? 5.203 16.297 -5.309 1 94.56 184 ALA A N 1
ATOM 1429 C CA . ALA A 1 184 ? 5.992 15.312 -6.051 1 94.56 184 ALA A CA 1
ATOM 1430 C C . ALA A 1 184 ? 5.508 1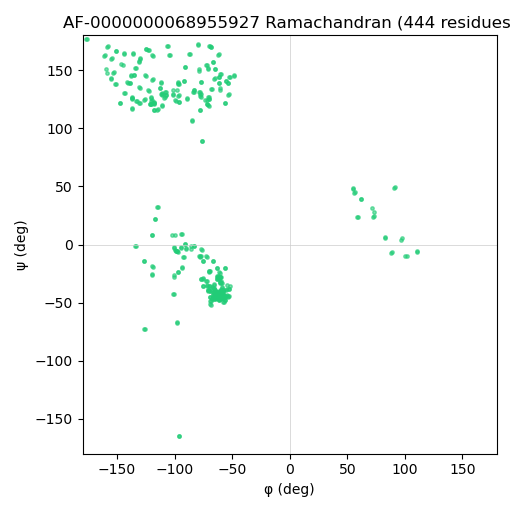5.195 -7.496 1 94.56 184 ALA A C 1
ATOM 1432 O O . ALA A 1 184 ? 4.441 15.711 -7.84 1 94.56 184 ALA A O 1
ATOM 1433 N N . PRO A 1 185 ? 6.301 14.555 -8.359 1 97.62 185 PRO A N 1
ATOM 1434 C CA . PRO A 1 185 ? 5.855 14.422 -9.75 1 97.62 185 PRO A CA 1
ATOM 1435 C C . PRO A 1 185 ? 4.496 13.742 -9.875 1 97.62 185 PRO A C 1
ATOM 1437 O O . PRO A 1 185 ? 3.768 13.977 -10.844 1 97.62 185 PRO A O 1
ATOM 1440 N N . TYR A 1 186 ? 4.055 12.992 -8.828 1 98.56 186 TYR A N 1
ATOM 1441 C CA . TYR A 1 186 ? 2.859 12.156 -8.922 1 98.56 186 TYR A CA 1
ATOM 1442 C C . TYR A 1 186 ? 1.815 12.578 -7.898 1 98.56 186 TYR A C 1
ATOM 1444 O O . TYR A 1 186 ? 0.812 11.891 -7.703 1 98.56 186 TYR A O 1
ATOM 1452 N N . PHE A 1 187 ? 2.033 13.703 -7.195 1 98.19 187 PHE A N 1
ATOM 1453 C CA . PHE A 1 187 ? 1.132 14.133 -6.133 1 98.19 187 PHE A CA 1
ATOM 1454 C C . PHE A 1 187 ? 0.787 15.609 -6.273 1 98.19 187 PHE A C 1
ATOM 1456 O O . PHE A 1 187 ? 1.678 16.453 -6.305 1 98.19 187 PHE A O 1
ATOM 1463 N N . LEU A 1 188 ? -0.453 15.938 -6.363 1 98.44 188 LEU A N 1
ATOM 1464 C CA . LEU A 1 188 ? -0.983 17.281 -6.195 1 98.44 188 LEU A CA 1
ATOM 1465 C C . LEU A 1 188 ? -1.806 17.391 -4.918 1 98.44 188 LEU A C 1
ATOM 1467 O O . LEU A 1 188 ? -2.834 16.719 -4.777 1 98.44 188 LEU A O 1
ATOM 1471 N N . GLU A 1 189 ? -1.4 18.219 -4.051 1 97.88 189 GLU A N 1
ATOM 1472 C CA . GLU A 1 189 ? -2.086 18.453 -2.783 1 97.88 189 GLU A CA 1
ATOM 1473 C C . GLU A 1 189 ? -3.012 19.656 -2.861 1 97.88 189 GLU A C 1
ATOM 1475 O O . GLU A 1 189 ? -2.664 20.672 -3.467 1 97.88 189 GLU A O 1
ATOM 1480 N N . ILE A 1 190 ? -4.156 19.516 -2.305 1 98.69 190 ILE A N 1
ATOM 1481 C CA . ILE A 1 190 ? -5.117 20.609 -2.221 1 98.69 190 ILE A CA 1
ATOM 1482 C C . ILE A 1 190 ? -5.613 20.734 -0.784 1 98.69 190 ILE A C 1
ATOM 1484 O O . ILE A 1 190 ? -6.113 19.781 -0.196 1 98.69 190 ILE A O 1
ATOM 1488 N N . LEU A 1 191 ? -5.406 21.875 -0.233 1 98.62 191 LEU A N 1
ATOM 1489 C CA . LEU A 1 191 ? -5.77 22.172 1.147 1 98.62 191 LEU A CA 1
ATOM 1490 C C . LEU A 1 191 ? -6.668 23.406 1.217 1 98.62 191 LEU A C 1
ATOM 1492 O O . LEU A 1 191 ? -6.863 24.094 0.213 1 98.62 191 LEU A O 1
ATOM 1496 N N . ASP A 1 192 ? -7.273 23.641 2.438 1 98.62 192 ASP A N 1
ATOM 1497 C CA . ASP A 1 192 ? -8.008 24.875 2.65 1 98.62 192 ASP A CA 1
ATOM 1498 C C . ASP A 1 192 ? -7.152 26.094 2.297 1 98.62 192 ASP A C 1
ATOM 1500 O O . ASP A 1 192 ? -5.953 26.109 2.572 1 98.62 192 ASP A O 1
ATOM 1504 N N . LYS A 1 193 ? -7.727 27.094 1.771 1 98 193 LYS A N 1
ATOM 1505 C CA . LYS A 1 193 ? -7.004 28.266 1.274 1 98 193 LYS A CA 1
ATOM 1506 C C . LYS A 1 193 ? -6.211 28.938 2.391 1 98 193 LYS A C 1
ATOM 1508 O O . LYS A 1 193 ? -5.16 29.531 2.141 1 98 193 LYS A O 1
ATOM 1513 N N . ARG A 1 194 ? -6.641 28.812 3.549 1 96.81 194 ARG A N 1
ATOM 1514 C CA . ARG A 1 194 ? -6.023 29.469 4.703 1 96.81 194 ARG A CA 1
ATOM 1515 C C . ARG A 1 194 ? -4.77 28.719 5.145 1 96.81 194 ARG A C 1
ATOM 1517 O O . ARG A 1 194 ? -3.969 29.234 5.922 1 96.81 194 ARG A O 1
ATOM 1524 N N . VAL A 1 195 ? -4.562 27.531 4.586 1 96.81 195 VAL A N 1
ATOM 1525 C CA . VAL A 1 195 ? -3.531 26.656 5.113 1 96.81 195 VAL A CA 1
ATOM 1526 C C . VAL A 1 195 ? -2.201 26.938 4.418 1 96.81 195 VAL A C 1
ATOM 1528 O O . VAL A 1 195 ? -2.111 26.875 3.189 1 96.81 195 VAL A O 1
ATOM 1531 N N . ASN A 1 196 ? -1.244 27.188 5.125 1 93.81 196 ASN A N 1
ATOM 1532 C CA . ASN A 1 196 ? 0.182 27.141 4.824 1 93.81 196 ASN A CA 1
ATOM 1533 C C . ASN A 1 196 ? 1.02 27.016 6.094 1 93.81 196 ASN A C 1
ATOM 1535 O O . ASN A 1 196 ? 0.497 27.141 7.203 1 93.81 196 ASN A O 1
ATOM 1539 N N . LYS A 1 197 ? 2.297 26.766 5.883 1 94.69 197 LYS A N 1
ATOM 1540 C CA . LYS A 1 197 ? 3.133 26.562 7.062 1 94.69 197 LYS A CA 1
ATOM 1541 C C . LYS A 1 197 ? 3.111 27.781 7.977 1 94.69 197 LYS A C 1
ATOM 1543 O O . LYS A 1 197 ? 3.062 27.641 9.203 1 94.69 197 LYS A O 1
ATOM 1548 N N . GLY A 1 198 ? 3.082 28.953 7.402 1 94.69 198 GLY A N 1
ATOM 1549 C CA . GLY A 1 198 ? 3.043 30.188 8.172 1 94.69 198 GLY A CA 1
ATOM 1550 C C . GLY A 1 198 ? 1.812 30.297 9.047 1 94.69 198 GLY A C 1
ATOM 1551 O O . GLY A 1 198 ? 1.91 30.672 10.219 1 94.69 198 GLY A O 1
ATOM 1552 N N . THR A 1 199 ? 0.706 29.938 8.516 1 95.81 199 THR A N 1
ATOM 1553 C CA . THR A 1 199 ? -0.528 30.031 9.289 1 95.81 199 THR A CA 1
ATOM 1554 C C . THR A 1 199 ? -0.549 29 10.414 1 95.81 199 THR A C 1
ATOM 1556 O O . THR A 1 199 ? -1.127 29.25 11.477 1 95.81 199 THR A O 1
ATOM 1559 N N . GLY A 1 200 ? 0.008 27.797 10.188 1 97.19 200 GLY A N 1
ATOM 1560 C CA . GLY A 1 200 ? 0.177 26.828 11.258 1 97.19 200 GLY A CA 1
ATOM 1561 C C . GLY A 1 200 ? 1.025 27.359 12.406 1 97.19 200 GLY A C 1
ATOM 1562 O O . GLY A 1 200 ? 0.653 27.219 13.57 1 97.19 200 GLY A O 1
ATOM 1563 N N . VAL A 1 201 ? 2.113 28.016 12.031 1 97.75 201 VAL A N 1
ATOM 1564 C CA . VAL A 1 201 ? 3.012 28.594 13.023 1 97.75 201 VAL A CA 1
ATOM 1565 C C . VAL A 1 201 ? 2.289 29.703 13.789 1 97.75 201 VAL A C 1
ATOM 1567 O O . VAL A 1 201 ? 2.404 29.797 15.008 1 97.75 201 VAL A O 1
ATOM 1570 N N . LYS A 1 202 ? 1.589 30.5 13.055 1 97.88 202 LYS A N 1
ATOM 1571 C CA . LYS A 1 202 ? 0.826 31.578 13.68 1 97.88 202 LYS A CA 1
ATOM 1572 C C . LYS A 1 202 ? -0.175 31.031 14.688 1 97.88 202 LYS A C 1
ATOM 1574 O O . LYS A 1 202 ? -0.283 31.531 15.812 1 97.88 202 LYS A O 1
ATOM 1579 N N . SER A 1 203 ? -0.908 30 14.32 1 98 203 SER A N 1
ATOM 1580 C CA . SER A 1 203 ? -1.889 29.375 15.195 1 98 203 SER A CA 1
ATOM 1581 C C . SER A 1 203 ? -1.233 28.844 16.469 1 98 203 SER A C 1
ATOM 1583 O O . SER A 1 203 ? -1.775 29.016 17.562 1 98 203 SER A O 1
ATOM 1585 N N . LEU A 1 204 ? -0.089 28.25 16.297 1 98.38 204 LEU A N 1
ATOM 1586 C CA . LEU A 1 204 ? 0.624 27.734 17.469 1 98.38 204 LEU A CA 1
ATOM 1587 C C . LEU A 1 204 ? 1.094 28.875 18.359 1 98.38 204 LEU A C 1
ATOM 1589 O O . LEU A 1 204 ? 0.939 28.828 19.578 1 98.38 204 LEU A O 1
ATOM 1593 N N . ALA A 1 205 ? 1.678 29.891 17.734 1 98.25 205 ALA A N 1
ATOM 1594 C CA . ALA A 1 205 ? 2.139 31.047 18.484 1 98.25 205 ALA A CA 1
ATOM 1595 C C . ALA A 1 205 ? 1.003 31.656 19.297 1 98.25 205 ALA A C 1
ATOM 1597 O O . ALA A 1 205 ? 1.174 31.984 20.484 1 98.25 205 ALA A O 1
ATOM 1598 N N . GLU A 1 206 ? -0.117 31.781 18.672 1 98.12 206 GLU A N 1
ATOM 1599 C CA . GLU A 1 206 ? -1.29 32.312 19.344 1 98.12 206 GLU A CA 1
ATOM 1600 C C . GLU A 1 206 ? -1.699 31.438 20.531 1 98.12 206 GLU A C 1
ATOM 1602 O O . GLU A 1 206 ? -1.989 31.953 21.609 1 98.12 206 GLU A O 1
ATOM 1607 N N . ALA A 1 207 ? -1.687 30.172 20.312 1 97.06 207 ALA A N 1
ATOM 1608 C CA . ALA A 1 207 ? -2.051 29.219 21.375 1 97.06 207 ALA A CA 1
ATOM 1609 C C . ALA A 1 207 ? -1.084 29.328 22.547 1 97.06 207 ALA A C 1
ATOM 1611 O O . ALA A 1 207 ? -1.471 29.094 23.703 1 97.06 207 ALA A O 1
ATOM 1612 N N . LEU A 1 208 ? 0.152 29.719 22.266 1 97 208 LEU A N 1
ATOM 1613 C CA . LEU A 1 208 ? 1.191 29.75 23.281 1 97 208 LEU A CA 1
ATOM 1614 C C . LEU A 1 208 ? 1.374 31.156 23.844 1 97 208 LEU A C 1
ATOM 1616 O O . LEU A 1 208 ? 2.178 31.375 24.75 1 97 208 LEU A O 1
ATOM 1620 N N . GLY A 1 209 ? 0.646 32.062 23.219 1 97.44 209 GLY A N 1
ATOM 1621 C CA . GLY A 1 209 ? 0.784 33.438 23.656 1 97.44 209 GLY A CA 1
ATOM 1622 C C . GLY A 1 209 ? 2.098 34.094 23.234 1 97.44 209 GLY A C 1
ATOM 1623 O O . GLY A 1 209 ? 2.645 34.938 23.953 1 97.44 209 GLY A O 1
ATOM 1624 N N . ILE A 1 210 ? 2.633 33.656 22.172 1 97.88 210 ILE A N 1
ATOM 1625 C CA . ILE A 1 210 ? 3.898 34.156 21.641 1 97.88 210 ILE A CA 1
ATOM 1626 C C . ILE A 1 210 ? 3.633 35.188 20.531 1 97.88 210 ILE A C 1
ATOM 1628 O O . ILE A 1 210 ? 2.852 34.906 19.625 1 97.88 210 ILE A O 1
ATOM 1632 N N . LYS A 1 211 ? 4.289 36.281 20.578 1 97.81 211 LYS A N 1
ATOM 1633 C CA . LYS A 1 211 ? 4.105 37.344 19.578 1 97.81 211 LYS A CA 1
ATOM 1634 C C . LYS A 1 211 ? 4.859 37 18.281 1 97.81 211 LYS A C 1
ATOM 1636 O O . LYS A 1 211 ? 5.914 36.375 18.328 1 97.81 211 LYS A O 1
ATOM 1641 N N . PRO A 1 212 ? 4.328 37.5 17.156 1 96.69 212 PRO A N 1
ATOM 1642 C CA . PRO A 1 212 ? 4.98 37.219 15.867 1 96.69 212 PRO A CA 1
ATOM 1643 C C . PRO A 1 212 ? 6.453 37.625 15.859 1 96.69 212 PRO A C 1
ATOM 1645 O O . PRO A 1 212 ? 7.281 36.938 15.258 1 96.69 212 PRO A O 1
ATOM 1648 N N . GLU A 1 213 ? 6.75 38.688 16.547 1 97.31 213 GLU A N 1
ATOM 1649 C CA . GLU A 1 213 ? 8.125 39.188 16.547 1 97.31 213 GLU A CA 1
ATOM 1650 C C . GLU A 1 213 ? 9.047 38.281 17.359 1 97.31 213 GLU A C 1
ATOM 1652 O O . GLU A 1 213 ? 10.266 38.438 17.297 1 97.31 213 GLU A O 1
ATOM 1657 N N . GLU A 1 214 ? 8.5 37.375 18.078 1 98.19 214 GLU A N 1
ATOM 1658 C CA . GLU A 1 214 ? 9.258 36.438 18.891 1 98.19 214 GLU A CA 1
ATOM 1659 C C . GLU A 1 214 ? 9.406 35.094 18.203 1 98.19 214 GLU A C 1
ATOM 1661 O O . GLU A 1 214 ? 9.898 34.125 18.812 1 98.19 214 GLU A O 1
ATOM 1666 N N . VAL A 1 215 ? 9 35 16.953 1 97.94 215 VAL A N 1
ATOM 1667 C CA . VAL A 1 215 ? 9.023 33.75 16.203 1 97.94 215 VAL A CA 1
ATOM 1668 C C . VAL A 1 215 ? 10.133 33.812 15.156 1 97.94 215 VAL A C 1
ATOM 1670 O O . VAL A 1 215 ? 10.312 34.812 14.484 1 97.94 215 VAL A O 1
ATOM 1673 N N . MET A 1 216 ? 10.938 32.812 15.094 1 96.88 216 MET A N 1
ATOM 1674 C CA . MET A 1 216 ? 11.898 32.594 14.016 1 96.88 216 MET A CA 1
ATOM 1675 C C . MET A 1 216 ? 11.5 31.391 13.164 1 96.88 216 MET A C 1
ATOM 1677 O O . MET A 1 216 ? 11.148 30.328 13.695 1 96.88 216 MET A O 1
ATOM 1681 N N . ALA A 1 217 ? 11.438 31.547 11.891 1 96.38 217 ALA A N 1
ATOM 1682 C CA . ALA A 1 217 ? 11.133 30.453 10.961 1 96.38 217 ALA A CA 1
ATOM 1683 C C . ALA A 1 217 ? 12.344 30.125 10.086 1 96.38 217 ALA A C 1
ATOM 1685 O O . ALA A 1 217 ? 13.039 31.031 9.617 1 96.38 217 ALA A O 1
ATOM 1686 N N . ILE A 1 218 ? 12.625 28.859 9.953 1 96.06 218 ILE A N 1
ATOM 1687 C CA . ILE A 1 218 ? 13.742 28.391 9.141 1 96.06 218 ILE A CA 1
ATOM 1688 C C . ILE A 1 218 ? 13.219 27.453 8.047 1 96.06 218 ILE A C 1
ATOM 1690 O O . ILE A 1 218 ? 12.57 26.453 8.336 1 96.06 218 ILE A O 1
ATOM 1694 N N . GLY A 1 219 ? 13.43 27.734 6.793 1 93.5 219 GLY A N 1
ATOM 1695 C CA . GLY A 1 219 ? 12.984 26.922 5.672 1 93.5 219 GLY A CA 1
ATOM 1696 C C . GLY A 1 219 ? 13.734 27.219 4.387 1 93.5 219 GLY A C 1
ATOM 1697 O O . GLY A 1 219 ? 14.422 28.234 4.281 1 93.5 219 GLY A O 1
ATOM 1698 N N . ASP A 1 220 ? 13.656 26.297 3.436 1 84.56 220 ASP A N 1
ATOM 1699 C CA . ASP A 1 220 ? 14.445 26.391 2.213 1 84.56 220 ASP A CA 1
ATOM 1700 C C . ASP A 1 220 ? 13.609 26.922 1.055 1 84.56 220 ASP A C 1
ATOM 1702 O O . ASP A 1 220 ? 14.148 27.484 0.098 1 84.56 220 ASP A O 1
ATOM 1706 N N . GLN A 1 221 ? 12.297 26.688 1.145 1 77.88 221 GLN A N 1
ATOM 1707 C CA . GLN A 1 221 ? 11.477 27 -0.022 1 77.88 221 GLN A CA 1
ATOM 1708 C C . GLN A 1 221 ? 10.641 28.25 0.219 1 77.8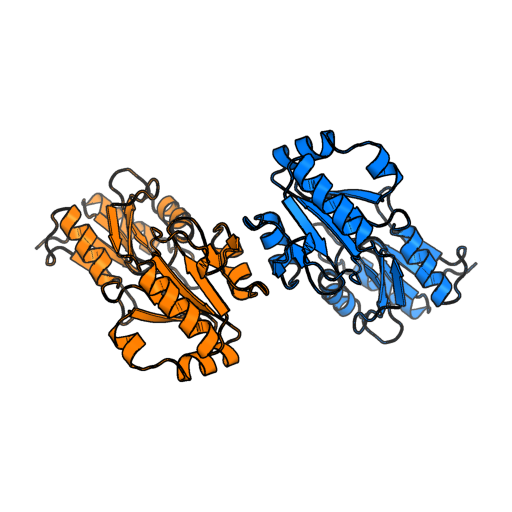8 221 GLN A C 1
ATOM 1710 O O . GLN A 1 221 ? 10.633 28.797 1.322 1 77.88 221 GLN A O 1
ATOM 1715 N N . GLU A 1 222 ? 10.047 28.688 -0.821 1 67.81 222 GLU A N 1
ATOM 1716 C CA . GLU A 1 222 ? 9.242 29.906 -0.826 1 67.81 222 GLU A CA 1
ATOM 1717 C C . GLU A 1 222 ? 8.07 29.797 0.149 1 67.81 222 GLU A C 1
ATOM 1719 O O . GLU A 1 222 ? 7.688 30.781 0.78 1 67.81 222 GLU A O 1
ATOM 1724 N N . ASN A 1 223 ? 7.586 28.547 0.275 1 66.44 223 ASN A N 1
ATOM 1725 C CA . ASN A 1 223 ? 6.438 28.375 1.155 1 66.44 223 ASN A CA 1
ATOM 1726 C C . ASN A 1 223 ? 6.844 28.422 2.625 1 66.44 223 ASN A C 1
ATOM 1728 O O . ASN A 1 223 ? 5.996 28.547 3.508 1 66.44 223 ASN A O 1
ATOM 1732 N N . ASP A 1 224 ? 8.156 28.5 2.752 1 70.81 224 AS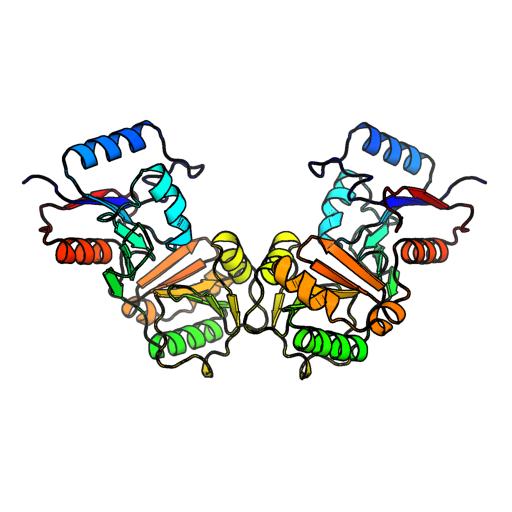P A N 1
ATOM 1733 C CA . ASP A 1 224 ? 8.656 28.594 4.117 1 70.81 224 ASP A CA 1
ATOM 1734 C C . ASP A 1 224 ? 8.82 30.047 4.543 1 70.81 224 ASP A C 1
ATOM 1736 O O . ASP A 1 224 ? 8.734 30.375 5.727 1 70.81 224 ASP A O 1
ATOM 1740 N N . MET B 1 1 ? 18.391 -42.656 -16.062 1 74.12 1 MET B N 1
ATOM 1741 C CA . MET B 1 1 ? 17.766 -41.75 -17.031 1 74.12 1 MET B CA 1
ATOM 1742 C C . MET B 1 1 ? 18.203 -40.312 -16.797 1 74.12 1 MET B C 1
ATOM 1744 O O . MET B 1 1 ? 18.484 -39.938 -15.656 1 74.12 1 MET B O 1
ATOM 1748 N N . ALA B 1 2 ? 18.484 -39.625 -17.938 1 92.56 2 ALA B N 1
ATOM 1749 C CA . ALA B 1 2 ? 19.062 -38.281 -17.766 1 92.56 2 ALA B CA 1
ATOM 1750 C C . ALA B 1 2 ? 18.016 -37.25 -17.375 1 92.56 2 ALA B C 1
ATOM 1752 O O . ALA B 1 2 ? 16.891 -37.281 -17.891 1 92.56 2 ALA B O 1
ATOM 1753 N N . ILE B 1 3 ? 18.266 -36.531 -16.375 1 97.19 3 ILE B N 1
ATOM 1754 C CA . ILE B 1 3 ? 17.375 -35.469 -15.938 1 97.19 3 ILE B CA 1
ATOM 1755 C C . ILE B 1 3 ? 17.234 -34.438 -17.062 1 97.19 3 ILE B C 1
ATOM 1757 O O . ILE B 1 3 ? 18.219 -34 -17.656 1 97.19 3 ILE B O 1
ATOM 1761 N N . LYS B 1 4 ? 15.945 -34.031 -17.312 1 98.19 4 LYS B N 1
ATOM 1762 C CA . LYS B 1 4 ? 15.664 -33.062 -18.375 1 98.19 4 LYS B CA 1
ATOM 1763 C C . LYS B 1 4 ? 15.016 -31.812 -17.828 1 98.19 4 LYS B C 1
ATOM 1765 O O . LYS B 1 4 ? 14.969 -30.781 -18.516 1 98.19 4 LYS B O 1
ATOM 1770 N N . LEU B 1 5 ? 14.484 -31.891 -16.688 1 98.5 5 LEU B N 1
ATOM 1771 C CA . LEU B 1 5 ? 13.844 -30.75 -16.016 1 98.5 5 LEU B CA 1
ATOM 1772 C C . LEU B 1 5 ? 14.234 -30.703 -14.547 1 98.5 5 LEU B C 1
ATOM 1774 O O . LEU B 1 5 ? 14.125 -31.719 -13.836 1 98.5 5 LEU B O 1
ATOM 1778 N N . ILE B 1 6 ? 14.711 -29.578 -14.125 1 98.25 6 ILE B N 1
ATOM 1779 C CA . ILE B 1 6 ? 14.992 -29.328 -12.711 1 98.25 6 ILE B CA 1
ATOM 1780 C C . ILE B 1 6 ? 14.07 -28.219 -12.188 1 98.25 6 ILE B C 1
ATOM 1782 O O . ILE B 1 6 ? 14.086 -27.109 -12.703 1 98.25 6 ILE B O 1
ATOM 1786 N N . ALA B 1 7 ? 13.227 -28.531 -11.281 1 98.25 7 ALA B N 1
ATOM 1787 C CA . ALA B 1 7 ? 12.367 -27.547 -10.617 1 98.25 7 ALA B CA 1
ATOM 1788 C C . ALA B 1 7 ? 12.938 -27.156 -9.258 1 98.25 7 ALA B C 1
ATOM 1790 O O . ALA B 1 7 ? 13.188 -28 -8.406 1 98.25 7 ALA B O 1
ATOM 1791 N N . ILE B 1 8 ? 13.133 -25.844 -9.109 1 97.94 8 ILE B N 1
ATOM 1792 C CA . ILE B 1 8 ? 13.789 -25.375 -7.898 1 97.94 8 ILE B CA 1
ATOM 1793 C C . ILE B 1 8 ? 12.859 -24.422 -7.148 1 97.94 8 ILE B C 1
ATOM 1795 O O . ILE B 1 8 ? 12.375 -23.438 -7.719 1 97.94 8 ILE B O 1
ATOM 1799 N N . ASP B 1 9 ? 12.617 -24.703 -5.852 1 97.25 9 ASP B N 1
ATOM 1800 C CA . ASP B 1 9 ? 11.961 -23.766 -4.953 1 97.25 9 ASP B CA 1
ATOM 1801 C C . ASP B 1 9 ? 12.812 -22.516 -4.75 1 97.25 9 ASP B C 1
ATOM 1803 O O . ASP B 1 9 ? 14.039 -22.578 -4.832 1 97.25 9 ASP B O 1
ATOM 1807 N N . MET B 1 10 ? 12.141 -21.391 -4.488 1 95.69 10 MET B N 1
ATOM 1808 C CA . MET B 1 10 ? 12.891 -20.141 -4.352 1 95.69 10 MET B CA 1
ATOM 1809 C C . MET B 1 10 ? 13.148 -19.828 -2.881 1 95.69 10 MET B C 1
ATOM 1811 O O . MET B 1 10 ? 14.281 -19.953 -2.404 1 95.69 10 MET B O 1
ATOM 1815 N N . ASP B 1 11 ? 12.094 -19.531 -2.17 1 92 11 ASP B N 1
ATOM 1816 C CA . ASP B 1 11 ? 12.242 -19.078 -0.791 1 92 11 ASP B CA 1
ATOM 1817 C C . ASP B 1 11 ? 12.672 -20.234 0.12 1 92 11 ASP B C 1
ATOM 1819 O O . ASP B 1 11 ? 12.008 -21.266 0.184 1 92 11 ASP B O 1
ATOM 1823 N N . GLY B 1 12 ? 13.844 -20.062 0.777 1 91 12 GLY B N 1
ATOM 1824 C CA . GLY B 1 12 ? 14.375 -21.078 1.669 1 91 12 GLY B CA 1
ATOM 1825 C C . GLY B 1 12 ? 15.25 -22.094 0.96 1 91 12 GLY B C 1
ATOM 1826 O O . GLY B 1 12 ? 15.859 -22.953 1.604 1 91 12 GLY B O 1
ATOM 1827 N N . THR B 1 13 ? 15.336 -22.047 -0.396 1 95.75 13 THR B N 1
ATOM 1828 C CA . THR B 1 13 ? 16.094 -23.016 -1.179 1 95.75 13 THR B CA 1
ATOM 1829 C C . THR B 1 13 ? 17.078 -22.297 -2.105 1 95.75 13 THR B C 1
ATOM 1831 O O . THR B 1 13 ? 18.25 -22.141 -1.772 1 95.75 13 THR B O 1
ATOM 1834 N N . LEU B 1 14 ? 16.594 -21.672 -3.156 1 97.44 14 LEU B N 1
ATOM 1835 C CA . LEU B 1 14 ? 17.438 -20.984 -4.125 1 97.44 14 LEU B CA 1
ATOM 1836 C C . LEU B 1 14 ? 18.031 -19.703 -3.521 1 97.44 14 LEU B C 1
ATOM 1838 O O . LEU B 1 14 ? 19.203 -19.391 -3.748 1 97.44 14 LEU B O 1
ATOM 1842 N N . LEU B 1 15 ? 17.219 -19.047 -2.775 1 97.44 15 LEU B N 1
ATOM 1843 C CA . LEU B 1 15 ? 17.578 -17.719 -2.283 1 97.44 15 LEU B CA 1
ATOM 1844 C C . LEU B 1 15 ? 18.266 -17.812 -0.922 1 97.44 15 LEU B C 1
ATOM 1846 O O . LEU B 1 15 ? 17.859 -18.609 -0.072 1 97.44 15 LEU B O 1
ATOM 1850 N N . LEU B 1 16 ? 19.25 -17.016 -0.717 1 96.38 16 LEU B N 1
ATOM 1851 C CA . LEU B 1 16 ? 19.844 -16.781 0.598 1 96.38 16 LEU B CA 1
ATOM 1852 C C . LEU B 1 16 ? 18.875 -16 1.487 1 96.38 16 LEU B C 1
ATOM 1854 O O . LEU B 1 16 ? 17.875 -15.484 1.011 1 96.38 16 LEU B O 1
ATOM 1858 N N . PRO B 1 17 ? 19.219 -15.875 2.797 1 94.06 17 PRO B N 1
ATOM 1859 C CA . PRO B 1 17 ? 18.328 -15.172 3.715 1 94.06 17 PRO B CA 1
ATOM 1860 C C . PRO B 1 17 ? 18.094 -13.711 3.324 1 94.06 17 PRO B C 1
ATOM 1862 O O . PRO B 1 17 ? 17.047 -13.141 3.625 1 94.06 17 PRO B O 1
ATOM 1865 N N . ASP B 1 18 ? 19.016 -13.172 2.615 1 94 18 ASP B N 1
ATOM 1866 C CA . ASP B 1 18 ? 18.875 -11.773 2.203 1 94 18 ASP B CA 1
ATOM 1867 C C . ASP B 1 18 ? 18.234 -11.672 0.821 1 94 18 ASP B C 1
ATOM 1869 O O . ASP B 1 18 ? 18.266 -10.609 0.195 1 94 18 ASP B O 1
ATOM 1873 N N . HIS B 1 19 ? 17.719 -12.781 0.258 1 95.38 19 HIS B N 1
ATOM 1874 C CA . HIS B 1 19 ? 16.953 -12.891 -0.976 1 95.38 19 HIS B CA 1
ATOM 1875 C C . HIS B 1 19 ? 17.844 -12.695 -2.199 1 95.38 19 HIS B C 1
ATOM 1877 O O . HIS B 1 19 ? 17.359 -12.289 -3.262 1 95.38 19 HIS B O 1
ATOM 1883 N N . THR B 1 20 ? 19.125 -12.969 -1.959 1 97.5 20 THR B N 1
ATOM 1884 C CA . THR B 1 20 ? 20.031 -12.953 -3.105 1 97.5 20 THR B CA 1
ATOM 1885 C C . THR B 1 20 ? 20.375 -14.375 -3.537 1 97.5 20 THR B C 1
ATOM 1887 O O . THR B 1 20 ? 20.125 -15.328 -2.803 1 97.5 20 THR B O 1
ATOM 1890 N N . ILE B 1 21 ? 20.891 -14.477 -4.773 1 98.19 21 ILE B N 1
ATOM 1891 C CA . ILE B 1 21 ? 21.344 -15.75 -5.309 1 98.19 21 ILE B CA 1
ATOM 1892 C C . ILE B 1 21 ? 22.875 -15.828 -5.227 1 98.19 21 ILE B C 1
ATOM 1894 O O . ILE B 1 21 ? 23.562 -14.93 -5.684 1 98.19 21 ILE B O 1
ATOM 1898 N N . SER B 1 22 ? 23.391 -16.922 -4.668 1 98 22 SER B N 1
ATOM 1899 C CA . SER B 1 22 ? 24.828 -17.062 -4.547 1 98 22 SER B CA 1
ATOM 1900 C C . SER B 1 22 ? 25.484 -17.344 -5.898 1 98 22 SER B C 1
ATOM 1902 O O . SER B 1 22 ? 24.859 -17.953 -6.773 1 98 22 SER B O 1
ATOM 1904 N N . PRO B 1 23 ? 26.734 -17 -6.031 1 97.81 23 PRO B N 1
ATOM 1905 C CA . PRO B 1 23 ? 27.453 -17.312 -7.27 1 97.81 23 PRO B CA 1
ATOM 1906 C C . PRO B 1 23 ? 27.484 -18.812 -7.562 1 97.81 23 PRO B C 1
ATOM 1908 O O . PRO B 1 23 ? 27.375 -19.234 -8.719 1 97.81 23 PRO B O 1
ATOM 1911 N N . ALA B 1 24 ? 27.641 -19.641 -6.586 1 97.94 24 ALA B N 1
ATOM 1912 C CA . ALA B 1 24 ? 27.688 -21.094 -6.762 1 97.94 24 ALA B CA 1
ATOM 1913 C C . ALA B 1 24 ? 26.391 -21.609 -7.371 1 97.94 24 ALA B C 1
ATOM 1915 O O . ALA B 1 24 ? 26.406 -22.469 -8.258 1 97.94 24 ALA B O 1
ATOM 1916 N N . VAL B 1 25 ? 25.297 -21.094 -6.883 1 97.81 25 VAL B N 1
ATOM 1917 C CA . VAL B 1 25 ? 24 -21.5 -7.395 1 97.81 25 VAL B CA 1
ATOM 1918 C C . VAL B 1 25 ? 23.828 -21.031 -8.836 1 97.81 25 VAL B C 1
ATOM 1920 O O . VAL B 1 25 ? 23.391 -21.781 -9.695 1 97.81 25 VAL B O 1
ATOM 1923 N N . LYS B 1 26 ? 24.141 -19.781 -9.125 1 98.06 26 LYS B N 1
ATOM 1924 C CA . LYS B 1 26 ? 24.094 -19.25 -10.484 1 98.06 26 LYS B CA 1
ATOM 1925 C C . LYS B 1 26 ? 24.891 -20.109 -11.453 1 98.06 26 LYS B C 1
ATOM 1927 O O . LYS B 1 26 ? 24.406 -20.453 -12.531 1 98.06 26 LYS B O 1
ATOM 1932 N N . ASN B 1 27 ? 26.062 -20.469 -10.984 1 98.12 27 ASN B N 1
ATOM 1933 C CA . ASN B 1 27 ? 26.938 -21.281 -11.82 1 98.12 27 ASN B CA 1
ATOM 1934 C C . ASN B 1 27 ? 26.359 -22.672 -12.047 1 98.12 27 ASN B C 1
ATOM 1936 O O . ASN B 1 27 ? 26.469 -23.219 -13.148 1 98.12 27 ASN B O 1
ATOM 1940 N N . ALA B 1 28 ? 25.844 -23.25 -11.031 1 98.12 28 ALA B N 1
ATOM 1941 C CA . ALA B 1 28 ? 25.25 -24.594 -11.133 1 98.12 28 ALA B CA 1
ATOM 1942 C C . ALA B 1 28 ? 24.078 -24.594 -12.117 1 98.12 28 ALA B C 1
ATOM 1944 O O . ALA B 1 28 ? 23.953 -25.516 -12.93 1 98.12 28 ALA B O 1
ATOM 1945 N N . ILE B 1 29 ? 23.234 -23.609 -12.055 1 98.38 29 ILE B N 1
ATOM 1946 C CA . ILE B 1 29 ? 22.078 -23.5 -12.945 1 98.38 29 ILE B CA 1
ATOM 1947 C C . ILE B 1 29 ? 22.562 -23.312 -14.383 1 98.38 29 ILE B C 1
ATOM 1949 O O . ILE B 1 29 ? 22.062 -23.984 -15.289 1 98.38 29 ILE B O 1
ATOM 1953 N N . ALA B 1 30 ? 23.531 -22.422 -14.555 1 97.81 30 ALA B N 1
ATOM 1954 C CA . ALA B 1 30 ? 24.078 -22.203 -15.891 1 97.81 30 ALA B CA 1
ATOM 1955 C C . ALA B 1 30 ? 24.656 -23.5 -16.469 1 97.81 30 ALA B C 1
ATOM 1957 O O . ALA B 1 30 ? 24.453 -23.797 -17.641 1 97.81 30 ALA B O 1
ATOM 1958 N N . ALA B 1 31 ? 25.375 -24.172 -15.68 1 98 31 ALA B N 1
ATOM 1959 C CA . ALA B 1 31 ? 25.984 -25.422 -16.125 1 98 31 ALA B CA 1
ATOM 1960 C C . ALA B 1 31 ? 24.922 -26.438 -16.531 1 98 31 ALA B C 1
ATOM 1962 O O . ALA B 1 31 ? 25.062 -27.125 -17.531 1 98 31 ALA B O 1
ATOM 1963 N N . ALA B 1 32 ? 23.859 -26.562 -15.719 1 97.5 32 ALA B N 1
ATOM 1964 C CA . ALA B 1 32 ? 22.766 -27.484 -16.031 1 97.5 32 ALA B CA 1
ATOM 1965 C C . ALA B 1 32 ? 22.109 -27.094 -17.359 1 97.5 32 ALA B C 1
ATOM 1967 O O . ALA B 1 32 ? 21.828 -27.969 -18.188 1 97.5 32 ALA B O 1
ATOM 1968 N N . ARG B 1 33 ? 21.875 -25.844 -17.547 1 97.19 33 ARG B N 1
ATOM 1969 C CA . ARG B 1 33 ? 21.219 -25.359 -18.75 1 97.19 33 ARG B CA 1
ATOM 1970 C C . ARG B 1 33 ? 22.094 -25.578 -19.984 1 97.19 33 ARG B C 1
ATOM 1972 O O . ARG B 1 33 ? 21.609 -25.875 -21.062 1 97.19 33 ARG B O 1
ATOM 1979 N N . GLU B 1 34 ? 23.391 -25.406 -19.797 1 96.44 34 GLU B N 1
ATOM 1980 C CA . GLU B 1 34 ? 24.344 -25.656 -20.875 1 96.44 34 GLU B CA 1
ATOM 1981 C C . GLU B 1 34 ? 24.281 -27.109 -21.344 1 96.44 34 GLU B C 1
ATOM 1983 O O . GLU B 1 34 ? 24.531 -27.391 -22.516 1 96.44 34 GLU B O 1
ATOM 1988 N N . LYS B 1 35 ? 23.922 -27.938 -20.5 1 96.25 35 LYS B N 1
ATOM 1989 C CA . LYS B 1 35 ? 23.828 -29.359 -20.812 1 96.25 35 LYS B CA 1
ATOM 1990 C C . LYS B 1 35 ? 22.469 -29.688 -21.438 1 96.25 35 LYS B C 1
ATOM 1992 O O . LYS B 1 35 ? 22.156 -30.859 -21.672 1 96.25 35 LYS B O 1
ATOM 1997 N N . GLY B 1 36 ? 21.609 -28.672 -21.516 1 95 36 GLY B N 1
ATOM 1998 C CA . GLY B 1 36 ? 20.328 -28.844 -22.188 1 95 36 GLY B CA 1
ATOM 1999 C C . GLY B 1 36 ? 19.203 -29.141 -21.219 1 95 36 GLY B C 1
ATOM 2000 O O . GLY B 1 36 ? 18.094 -29.484 -21.625 1 95 36 GLY B O 1
ATOM 2001 N N . VAL B 1 37 ? 19.469 -29.094 -19.938 1 97.19 37 VAL B N 1
ATOM 2002 C CA . VAL B 1 37 ? 18.438 -29.328 -18.938 1 97.19 37 VAL B CA 1
ATOM 2003 C C . VAL B 1 37 ? 17.578 -28.078 -18.766 1 97.19 37 VAL B C 1
ATOM 2005 O O . VAL B 1 37 ? 18.109 -26.969 -18.672 1 97.19 37 VAL B O 1
ATOM 2008 N N . ASN B 1 38 ? 16.25 -28.234 -18.797 1 97 38 ASN B N 1
ATOM 2009 C CA . ASN B 1 38 ? 15.352 -27.156 -18.422 1 97 38 ASN B CA 1
ATOM 2010 C C . ASN B 1 38 ? 15.359 -26.906 -16.922 1 97 38 ASN B C 1
ATOM 2012 O O . ASN B 1 38 ? 15.172 -27.828 -16.125 1 97 38 ASN B O 1
ATOM 2016 N N . VAL B 1 39 ? 15.633 -25.703 -16.578 1 98.31 39 VAL B N 1
ATOM 2017 C CA . VAL B 1 39 ? 15.539 -25.328 -15.164 1 98.31 39 VAL B CA 1
ATOM 2018 C C . VAL B 1 39 ? 14.367 -24.375 -14.961 1 98.31 39 VAL B C 1
ATOM 2020 O O . VAL B 1 39 ? 14.211 -23.406 -15.711 1 98.31 39 VAL B O 1
ATOM 2023 N N . VAL B 1 40 ? 13.516 -24.656 -13.984 1 98.62 40 VAL B N 1
ATOM 2024 C CA . VAL B 1 40 ? 12.344 -23.812 -13.734 1 98.62 40 VAL B CA 1
ATOM 2025 C C . VAL B 1 40 ? 12.266 -23.469 -12.258 1 98.62 40 VAL B C 1
ATOM 2027 O O . VAL B 1 40 ? 12.539 -24.297 -11.391 1 98.62 40 VAL B O 1
ATOM 2030 N N . LEU B 1 41 ? 12 -22.203 -12.008 1 98.31 41 LEU B N 1
ATOM 2031 C CA . LEU B 1 41 ? 11.719 -21.781 -10.641 1 98.31 41 LEU B CA 1
ATOM 2032 C C . LEU B 1 41 ? 10.266 -22.016 -10.273 1 98.31 41 LEU B C 1
ATOM 2034 O O . LEU B 1 41 ? 9.359 -21.734 -11.07 1 98.31 41 LEU B O 1
ATOM 2038 N N . THR B 1 42 ? 10.055 -22.578 -9.164 1 97.25 42 THR B N 1
ATOM 2039 C CA . THR B 1 42 ? 8.727 -22.844 -8.617 1 97.25 42 THR B CA 1
ATOM 2040 C C . THR B 1 42 ? 8.539 -22.141 -7.277 1 97.25 42 THR B C 1
ATOM 2042 O O . THR B 1 42 ? 9.312 -22.359 -6.344 1 97.25 42 THR B O 1
ATOM 2045 N N . THR B 1 43 ? 7.531 -21.328 -7.113 1 95.5 43 THR B N 1
ATOM 2046 C CA . THR B 1 43 ? 7.402 -20.453 -5.953 1 95.5 43 THR B CA 1
ATOM 2047 C C . THR B 1 43 ? 5.941 -20.094 -5.707 1 95.5 43 THR B C 1
ATOM 2049 O O . THR B 1 43 ? 5.09 -20.297 -6.578 1 95.5 43 THR B O 1
ATOM 2052 N N . GLY B 1 44 ? 5.613 -19.688 -4.531 1 93.5 44 GLY B N 1
ATOM 2053 C CA . GLY B 1 44 ? 4.301 -19.125 -4.227 1 93.5 44 GLY B CA 1
ATOM 2054 C C . GLY B 1 44 ? 4.129 -17.703 -4.699 1 93.5 44 GLY B C 1
ATOM 2055 O O . GLY B 1 44 ? 3.01 -17.188 -4.766 1 93.5 44 GLY B O 1
ATOM 2056 N N . ARG B 1 45 ? 5.148 -17.016 -5.145 1 93.19 45 ARG B N 1
ATOM 2057 C CA . ARG B 1 45 ? 5.156 -15.625 -5.578 1 93.19 45 ARG B CA 1
ATOM 2058 C C . ARG B 1 45 ? 4.414 -15.461 -6.898 1 93.19 45 ARG B C 1
ATOM 2060 O O . ARG B 1 45 ? 4.359 -16.391 -7.711 1 93.19 45 ARG B O 1
ATOM 2067 N N . PRO B 1 46 ? 3.846 -14.258 -7.098 1 94.62 46 PRO B N 1
ATOM 2068 C CA . PRO B 1 46 ? 3.4 -13.922 -8.453 1 94.62 46 PRO B CA 1
ATOM 2069 C C . PRO B 1 46 ? 4.562 -13.734 -9.422 1 94.62 46 PRO B C 1
ATOM 2071 O O . PRO B 1 46 ? 5.727 -13.734 -9.016 1 94.62 46 PRO B O 1
ATOM 2074 N N . TYR B 1 47 ? 4.266 -13.625 -10.695 1 94.94 47 TYR B N 1
ATOM 2075 C CA . TYR B 1 47 ? 5.258 -13.469 -11.75 1 94.94 47 TYR B CA 1
ATOM 2076 C C . TYR B 1 47 ? 6.16 -12.273 -11.469 1 94.94 47 TYR B C 1
ATOM 2078 O O . TYR B 1 47 ? 7.379 -12.352 -11.633 1 94.94 47 TYR B O 1
ATOM 2086 N N . ALA B 1 48 ? 5.559 -11.227 -10.961 1 91.06 48 ALA B N 1
ATOM 2087 C CA . ALA B 1 48 ? 6.309 -10 -10.68 1 91.06 48 ALA B CA 1
ATOM 2088 C C . ALA B 1 48 ? 7.383 -10.25 -9.625 1 91.06 48 ALA B C 1
ATOM 2090 O O . ALA B 1 48 ? 8.445 -9.625 -9.656 1 91.06 48 ALA B O 1
ATOM 2091 N N . GLY B 1 49 ? 7.148 -11.164 -8.758 1 92.12 49 GLY B N 1
ATOM 2092 C CA . GLY B 1 49 ? 8.086 -11.469 -7.688 1 92.12 49 GLY B CA 1
ATOM 2093 C C . GLY B 1 49 ? 9.195 -12.406 -8.125 1 92.12 49 GLY B C 1
ATOM 2094 O O . GLY B 1 49 ? 10.125 -12.672 -7.359 1 92.12 49 GLY B O 1
ATOM 2095 N N . VAL B 1 50 ? 9.172 -12.836 -9.359 1 94.81 50 VAL B N 1
ATOM 2096 C CA . VAL B 1 50 ? 10.117 -13.836 -9.836 1 94.81 50 VAL B CA 1
ATOM 2097 C C . VAL B 1 50 ? 10.953 -13.266 -10.977 1 94.81 50 VAL B C 1
ATOM 2099 O O . VAL B 1 50 ? 12.094 -13.688 -11.195 1 94.81 50 VAL B O 1
ATOM 2102 N N . HIS B 1 51 ? 10.383 -12.336 -11.625 1 94.5 51 HIS B N 1
ATOM 2103 C CA . HIS B 1 51 ? 10.914 -11.914 -12.914 1 94.5 51 HIS B CA 1
ATOM 2104 C C . HIS B 1 51 ? 12.344 -11.406 -12.789 1 94.5 51 HIS B C 1
ATOM 2106 O O . HIS B 1 51 ? 13.195 -11.711 -13.625 1 94.5 51 HIS B O 1
ATOM 2112 N N . SER B 1 52 ? 12.656 -10.672 -11.742 1 95.25 52 SER B N 1
ATOM 2113 C CA . SER B 1 52 ? 14.008 -10.141 -11.578 1 95.25 52 SER B CA 1
ATOM 2114 C C . SER B 1 52 ? 15.023 -11.258 -11.375 1 95.25 52 SER B C 1
ATOM 2116 O O . SER B 1 52 ? 16.156 -11.156 -11.836 1 95.25 52 SER B O 1
ATOM 2118 N N . TYR B 1 53 ? 14.602 -12.305 -10.719 1 97.69 53 TYR B N 1
ATOM 2119 C CA . TYR B 1 53 ? 15.477 -13.453 -10.516 1 97.69 53 TYR B CA 1
ATOM 2120 C C . TYR B 1 53 ? 15.703 -14.203 -11.82 1 97.69 53 TYR B C 1
ATOM 2122 O O . TYR B 1 53 ? 16.812 -14.664 -12.094 1 97.69 53 TYR B O 1
ATOM 2130 N N . LEU B 1 54 ? 14.609 -14.297 -12.586 1 98.25 54 LEU B N 1
ATOM 2131 C CA . LEU B 1 54 ? 14.734 -14.938 -13.891 1 98.25 54 LEU B CA 1
ATOM 2132 C C . LEU B 1 54 ? 15.719 -14.188 -14.773 1 98.25 54 LEU B C 1
ATOM 2134 O O . LEU B 1 54 ? 16.562 -14.805 -15.445 1 98.25 54 LEU B O 1
ATOM 2138 N N . LYS B 1 55 ? 15.633 -12.891 -14.727 1 97.75 55 LYS B N 1
ATOM 2139 C CA . LYS B 1 55 ? 16.562 -12.07 -15.484 1 97.75 55 LYS B CA 1
ATOM 2140 C C . LYS B 1 55 ? 18 -12.273 -15 1 97.75 55 LYS B C 1
ATOM 2142 O O . LYS B 1 55 ? 18.906 -12.453 -15.805 1 97.75 55 LYS B O 1
ATOM 2147 N N . GLU B 1 56 ? 18.156 -12.25 -13.742 1 97.81 56 GLU B N 1
ATOM 2148 C CA . GLU B 1 56 ? 19.484 -12.43 -13.148 1 97.81 56 GLU B CA 1
ATOM 2149 C C . GLU B 1 56 ? 20.094 -13.766 -13.547 1 97.81 56 GLU B C 1
ATOM 2151 O O . GLU B 1 56 ? 21.297 -13.875 -13.734 1 97.81 56 GLU B O 1
ATOM 2156 N N . LEU B 1 57 ? 19.281 -14.75 -13.719 1 98.38 57 LEU B N 1
ATOM 2157 C CA . LEU B 1 57 ? 19.734 -16.109 -14.008 1 98.38 57 LEU B CA 1
ATOM 2158 C C . LEU B 1 57 ? 19.75 -16.359 -15.516 1 98.38 57 LEU B C 1
ATOM 2160 O O . LEU B 1 57 ? 20.062 -17.469 -15.953 1 98.38 57 LEU B O 1
ATOM 2164 N N . HIS B 1 58 ? 19.328 -15.391 -16.281 1 97.5 58 HIS B N 1
ATOM 2165 C CA . HIS B 1 58 ? 19.219 -15.508 -17.734 1 97.5 58 HIS B CA 1
ATOM 2166 C C . HIS B 1 58 ? 18.234 -16.594 -18.125 1 97.5 58 HIS B C 1
ATOM 2168 O O . HIS B 1 58 ? 18.5 -17.375 -19.047 1 97.5 58 HIS B O 1
ATOM 2174 N N . MET B 1 59 ? 17.156 -16.641 -17.359 1 98.12 59 MET B N 1
ATOM 2175 C CA . MET B 1 59 ? 16.125 -17.656 -17.562 1 98.12 59 MET B CA 1
ATOM 2176 C C . MET B 1 59 ? 14.812 -17 -18.016 1 98.12 59 MET B C 1
ATOM 2178 O O . MET B 1 59 ? 13.734 -17.422 -17.594 1 98.12 59 MET B O 1
ATOM 2182 N N . GLU B 1 60 ? 14.898 -15.914 -18.75 1 97.19 60 GLU B N 1
ATOM 2183 C CA . GLU B 1 60 ? 13.688 -15.234 -19.203 1 97.19 60 GLU B CA 1
ATOM 2184 C C . GLU B 1 60 ? 13.594 -15.242 -20.734 1 97.19 60 GLU B C 1
ATOM 2186 O O . GLU B 1 60 ? 12.938 -14.383 -21.328 1 97.19 60 GLU B O 1
ATOM 2191 N N . GLN B 1 61 ? 14.281 -16.172 -21.359 1 94.69 61 GLN B N 1
ATOM 2192 C CA . GLN B 1 61 ? 14.312 -16.312 -22.812 1 94.69 61 GLN B CA 1
ATOM 2193 C C . GLN B 1 61 ? 13.156 -17.188 -23.297 1 94.69 61 GLN B C 1
ATOM 2195 O O . GLN B 1 61 ? 12.508 -17.875 -22.5 1 94.69 61 GLN B O 1
ATOM 2200 N N . PRO B 1 62 ? 12.938 -17.062 -24.625 1 93.88 62 PRO B N 1
ATOM 2201 C CA . PRO B 1 62 ? 11.984 -18.031 -25.172 1 93.88 62 PRO B CA 1
ATOM 2202 C C . PRO B 1 62 ? 12.344 -19.469 -24.828 1 93.88 62 PRO B C 1
ATOM 2204 O O . PRO B 1 62 ? 13.5 -19.875 -24.953 1 93.88 62 PRO B O 1
ATOM 2207 N N . GLY B 1 63 ? 11.391 -20.203 -24.312 1 94.94 63 GLY B N 1
ATOM 2208 C CA . GLY B 1 63 ? 11.633 -21.578 -23.922 1 94.94 63 GLY B CA 1
ATOM 2209 C C . GLY B 1 63 ? 11.852 -21.75 -22.438 1 94.94 63 GLY B C 1
ATOM 2210 O O . GLY B 1 63 ? 11.922 -22.875 -21.938 1 94.94 63 GLY B O 1
ATOM 2211 N N . ASP B 1 64 ? 11.984 -20.625 -21.781 1 98.06 64 ASP B N 1
ATOM 2212 C CA . ASP B 1 64 ? 12.078 -20.672 -20.328 1 98.06 64 ASP B CA 1
ATOM 2213 C C . ASP B 1 64 ? 10.695 -20.547 -19.688 1 98.06 64 ASP B C 1
ATOM 2215 O O . ASP B 1 64 ? 9.797 -19.922 -20.25 1 98.06 64 ASP B O 1
ATOM 2219 N N . TYR B 1 65 ? 10.602 -21.125 -18.5 1 98.62 65 TYR B N 1
ATOM 2220 C CA . TYR B 1 65 ? 9.328 -21.156 -17.797 1 98.62 65 TYR B CA 1
ATOM 2221 C C . TYR B 1 65 ? 9.516 -20.812 -16.312 1 98.62 65 TYR B C 1
ATOM 2223 O O . TYR B 1 65 ? 10.633 -20.828 -15.812 1 98.62 65 TYR B O 1
ATOM 2231 N N . CYS B 1 66 ? 8.445 -20.516 -15.711 1 98.44 66 CYS B N 1
ATOM 2232 C CA . CYS B 1 66 ? 8.375 -20.438 -14.258 1 98.44 66 CYS B CA 1
ATOM 2233 C C . CYS B 1 66 ? 7.008 -20.891 -13.758 1 98.44 66 CYS B C 1
ATOM 2235 O O . CYS B 1 66 ? 6.051 -20.969 -14.531 1 98.44 66 CYS B O 1
ATOM 2237 N N . ILE B 1 67 ? 6.984 -21.328 -12.578 1 98.06 67 ILE B N 1
ATOM 2238 C CA . ILE B 1 67 ? 5.77 -21.781 -11.914 1 98.06 67 ILE B CA 1
ATOM 2239 C C . ILE B 1 67 ? 5.492 -20.891 -10.695 1 98.06 67 ILE B C 1
ATOM 2241 O O . ILE B 1 67 ? 6.328 -20.797 -9.789 1 98.06 67 ILE B O 1
ATOM 2245 N N . THR B 1 68 ? 4.324 -20.281 -10.711 1 96.81 68 THR B N 1
ATOM 2246 C CA . THR B 1 68 ? 3.988 -19.281 -9.695 1 96.81 68 THR B CA 1
ATOM 2247 C C . THR B 1 68 ? 2.705 -19.672 -8.969 1 96.81 68 THR B C 1
ATOM 2249 O O . THR B 1 68 ? 2.059 -20.656 -9.328 1 96.81 68 THR B O 1
ATOM 2252 N N . TYR B 1 69 ? 2.424 -19.016 -7.879 1 96 69 TYR B N 1
ATOM 2253 C CA . TYR B 1 69 ? 1.225 -19.266 -7.082 1 96 69 TYR B CA 1
ATOM 2254 C C . TYR B 1 69 ? 1.148 -20.734 -6.656 1 96 69 TYR B C 1
ATOM 2256 O O . TYR B 1 69 ? 0.123 -21.391 -6.852 1 96 69 TYR B O 1
ATOM 2264 N N . ASN B 1 70 ? 2.326 -21.219 -6.207 1 94 70 ASN B N 1
ATOM 2265 C CA . ASN B 1 70 ? 2.439 -22.547 -5.637 1 94 70 ASN B CA 1
ATOM 2266 C C . ASN B 1 70 ? 1.999 -23.625 -6.633 1 94 70 ASN B C 1
ATOM 2268 O O . ASN B 1 70 ? 1.495 -24.672 -6.234 1 94 70 ASN B O 1
ATOM 2272 N N . GLY B 1 71 ? 2.074 -23.281 -7.914 1 96.56 71 GLY B N 1
ATOM 2273 C CA . GLY B 1 71 ? 1.738 -24.281 -8.922 1 96.56 71 GLY B CA 1
ATOM 2274 C C . GLY B 1 71 ? 0.449 -23.969 -9.656 1 96.56 71 GLY B C 1
ATOM 2275 O O . GLY B 1 71 ? 0.13 -24.609 -10.656 1 96.56 71 GLY B O 1
ATOM 2276 N N . ALA B 1 72 ? -0.274 -22.922 -9.242 1 98 72 ALA B N 1
ATOM 2277 C CA . ALA B 1 72 ? -1.551 -22.594 -9.859 1 98 72 ALA B CA 1
ATOM 2278 C C . ALA B 1 72 ? -1.348 -22.062 -11.273 1 98 72 ALA B C 1
ATOM 2280 O O . ALA B 1 72 ? -2.256 -22.125 -12.109 1 98 72 ALA B O 1
ATOM 2281 N N . LEU B 1 73 ? -0.169 -21.547 -11.523 1 98.12 73 LEU B N 1
ATOM 2282 C CA . LEU B 1 73 ? 0.088 -20.938 -12.828 1 98.12 73 LEU B CA 1
ATOM 2283 C C . LEU B 1 73 ? 1.46 -21.344 -13.352 1 98.12 73 LEU B C 1
ATOM 2285 O O . LEU B 1 73 ? 2.473 -21.156 -12.672 1 98.12 73 LEU B O 1
ATOM 2289 N N . VAL B 1 74 ? 1.487 -22.016 -14.453 1 98.5 74 VAL B N 1
ATOM 2290 C CA . VAL B 1 74 ? 2.688 -22.281 -15.242 1 98.5 74 VAL B CA 1
ATOM 2291 C C . VAL B 1 74 ? 2.793 -21.266 -16.375 1 98.5 74 VAL B C 1
ATOM 2293 O O . VAL B 1 74 ? 1.84 -21.062 -17.125 1 98.5 74 VAL B O 1
ATOM 2296 N N . GLN B 1 75 ? 3.977 -20.641 -16.422 1 98.31 75 GLN B N 1
ATOM 2297 C CA . GLN B 1 75 ? 4.078 -19.5 -17.312 1 98.31 75 GLN B CA 1
ATOM 2298 C C . GLN B 1 75 ? 5.348 -19.562 -18.156 1 98.31 75 GLN B C 1
ATOM 2300 O O . GLN B 1 75 ? 6.332 -20.188 -17.766 1 98.31 75 GLN B O 1
ATOM 2305 N N . LYS B 1 76 ? 5.223 -18.938 -19.328 1 98.12 76 LYS B N 1
ATOM 2306 C CA . LYS B 1 76 ? 6.457 -18.594 -20.031 1 98.12 76 LYS B CA 1
ATOM 2307 C C . LYS B 1 76 ? 7.227 -17.5 -19.281 1 98.12 76 LYS B C 1
ATOM 2309 O O . LYS B 1 76 ? 6.652 -16.484 -18.891 1 98.12 76 LYS B O 1
ATOM 2314 N N . ALA B 1 77 ? 8.484 -17.688 -19.125 1 97.81 77 ALA B N 1
ATOM 2315 C CA . ALA B 1 77 ? 9.273 -16.812 -18.266 1 97.81 77 ALA B CA 1
ATOM 2316 C C . ALA B 1 77 ? 9.469 -15.438 -18.906 1 97.81 77 ALA B C 1
ATOM 2318 O O . ALA B 1 77 ? 9.625 -14.43 -18.203 1 97.81 77 ALA B O 1
ATOM 2319 N N . GLY B 1 78 ? 9.516 -15.43 -20.188 1 95.75 78 GLY B N 1
ATOM 2320 C CA . GLY B 1 78 ? 9.844 -14.203 -20.906 1 95.75 78 GLY B CA 1
ATOM 2321 C C . GLY B 1 78 ? 8.789 -13.125 -20.75 1 95.75 78 GLY B C 1
ATOM 2322 O O . GLY B 1 78 ? 9.117 -11.953 -20.562 1 95.75 78 GLY B O 1
ATOM 2323 N N . ASP B 1 79 ? 7.477 -13.555 -20.797 1 94.31 79 ASP B N 1
ATOM 2324 C CA . ASP B 1 79 ? 6.449 -12.516 -20.812 1 94.31 79 ASP B CA 1
ATOM 2325 C C . ASP B 1 79 ? 5.328 -12.836 -19.828 1 94.31 79 ASP B C 1
ATOM 2327 O O . ASP B 1 79 ? 4.359 -12.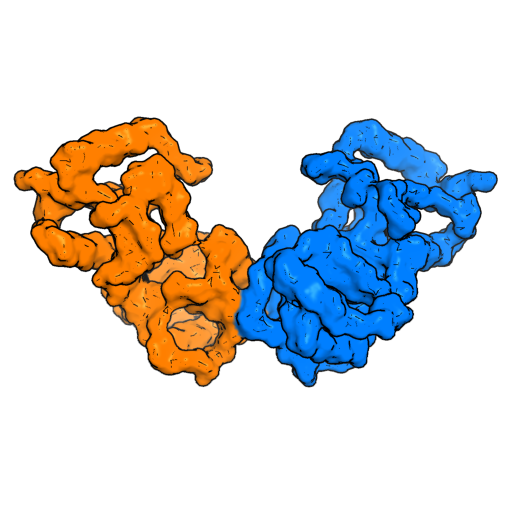078 -19.703 1 94.31 79 ASP B O 1
ATOM 2331 N N . GLY B 1 80 ? 5.441 -13.938 -19.188 1 95.81 80 GLY B N 1
ATOM 2332 C CA . GLY B 1 80 ? 4.469 -14.289 -18.172 1 95.81 80 GLY B CA 1
ATOM 2333 C C . GLY B 1 80 ? 3.211 -14.922 -18.719 1 95.81 80 GLY B C 1
ATOM 2334 O O . GLY B 1 80 ? 2.262 -15.188 -17.984 1 95.81 80 GLY B O 1
ATOM 2335 N N . SER B 1 81 ? 3.217 -15.18 -20.031 1 96.69 81 SER B N 1
ATOM 2336 C CA . SER B 1 81 ? 2.008 -15.75 -20.609 1 96.69 81 SER B CA 1
ATOM 2337 C C . SER B 1 81 ? 1.748 -17.156 -20.078 1 96.69 81 SER B C 1
ATOM 2339 O O . SER B 1 81 ? 2.684 -17.875 -19.719 1 96.69 81 SER B O 1
ATOM 2341 N N . THR B 1 82 ? 0.515 -17.609 -20.125 1 97.31 82 THR B N 1
ATOM 2342 C CA . THR B 1 82 ? 0.051 -18.828 -19.453 1 97.31 82 THR B CA 1
ATOM 2343 C C . THR B 1 82 ? 0.351 -20.062 -20.297 1 97.31 82 THR B C 1
ATOM 2345 O O . THR B 1 82 ? 0.088 -20.078 -21.5 1 97.31 82 THR B O 1
ATOM 2348 N N . VAL B 1 83 ? 0.931 -21.047 -19.641 1 97.56 83 VAL B N 1
ATOM 2349 C CA . VAL B 1 83 ? 1.08 -22.375 -20.219 1 97.56 83 VAL B CA 1
ATOM 2350 C C . VAL B 1 83 ? 0.004 -23.297 -19.641 1 97.56 83 VAL B C 1
ATOM 2352 O O . VAL B 1 83 ? -0.631 -24.047 -20.391 1 97.56 83 VAL B O 1
ATOM 2355 N N . ALA B 1 84 ? -0.237 -23.219 -18.406 1 97.62 84 ALA B N 1
ATOM 2356 C CA . ALA B 1 84 ? -1.265 -23.984 -17.703 1 97.62 84 ALA B CA 1
ATOM 2357 C C . ALA B 1 84 ? -1.741 -23.234 -16.453 1 97.62 84 ALA B C 1
ATOM 2359 O O . ALA B 1 84 ? -0.987 -22.453 -15.867 1 97.62 84 ALA B O 1
ATOM 2360 N N . GLN B 1 85 ? -2.99 -23.422 -16.156 1 98 85 GLN B N 1
ATOM 2361 C CA . GLN B 1 85 ? -3.59 -22.719 -15.023 1 98 85 GLN B CA 1
ATOM 2362 C C . GLN B 1 85 ? -4.59 -23.609 -14.289 1 98 85 GLN B C 1
ATOM 2364 O O . GLN B 1 85 ? -5.371 -24.328 -14.922 1 98 85 GLN B O 1
ATOM 2369 N N . THR B 1 86 ? -4.473 -23.672 -13.086 1 98.25 86 THR B N 1
ATOM 2370 C CA . THR B 1 86 ? -5.492 -24.219 -12.195 1 98.25 86 THR B CA 1
ATOM 2371 C C . THR B 1 86 ? -5.992 -23.156 -11.227 1 98.25 86 THR B C 1
ATOM 2373 O O . THR B 1 86 ? -5.227 -22.641 -10.414 1 98.25 86 THR B O 1
ATOM 2376 N N . ALA B 1 87 ? -7.262 -22.812 -11.328 1 98.44 87 ALA B N 1
ATOM 2377 C CA . ALA B 1 87 ? -7.758 -21.625 -10.625 1 98.44 87 ALA B CA 1
ATOM 2378 C C . ALA B 1 87 ? -9.016 -21.953 -9.82 1 98.44 87 ALA B C 1
ATOM 2380 O O . ALA B 1 87 ? -9.648 -22.984 -10.047 1 98.44 87 ALA B O 1
ATOM 2381 N N . LEU B 1 88 ? -9.312 -21.125 -8.875 1 98.81 88 LEU B N 1
ATOM 2382 C CA . LEU B 1 88 ? -10.594 -21.109 -8.164 1 98.81 88 LEU B CA 1
ATOM 2383 C C . LEU B 1 88 ? -11.672 -20.453 -9.016 1 98.81 88 LEU B C 1
ATOM 2385 O O . LEU B 1 88 ? -11.414 -19.438 -9.68 1 98.81 88 LEU B O 1
ATOM 2389 N N . SER B 1 89 ? -12.867 -21.031 -8.969 1 98.44 89 SER B N 1
ATOM 2390 C CA . SER B 1 89 ? -14 -20.469 -9.695 1 98.44 89 SER B CA 1
ATOM 2391 C C . SER B 1 89 ? -14.617 -19.281 -8.945 1 98.44 89 SER B C 1
ATOM 2393 O O . SER B 1 89 ? -14.25 -19.016 -7.801 1 98.44 89 SER B O 1
ATOM 2395 N N . TYR B 1 90 ? -15.516 -18.656 -9.641 1 98.31 90 TYR B N 1
ATOM 2396 C CA . TYR B 1 90 ? -16.297 -17.609 -9.016 1 98.31 90 TYR B CA 1
ATOM 2397 C C . TYR B 1 90 ? -17.078 -18.141 -7.816 1 98.31 90 TYR B C 1
ATOM 2399 O O . TYR B 1 90 ? -17.172 -17.484 -6.781 1 98.31 90 TYR B O 1
ATOM 2407 N N . ASP B 1 91 ? -17.625 -19.328 -7.934 1 98.56 91 ASP B N 1
ATOM 2408 C CA . ASP B 1 91 ? -18.359 -19.922 -6.82 1 98.56 91 ASP B CA 1
ATOM 2409 C C . ASP B 1 91 ? -17.438 -20.172 -5.629 1 98.56 91 ASP B C 1
ATOM 2411 O O . ASP B 1 91 ? -17.828 -19.953 -4.48 1 98.56 91 ASP B O 1
ATOM 2415 N N . ASP B 1 92 ? -16.234 -20.641 -5.941 1 98.81 92 ASP B N 1
ATOM 2416 C CA . ASP B 1 92 ? -15.234 -20.797 -4.879 1 98.81 92 ASP B CA 1
ATOM 2417 C C . ASP B 1 92 ? -14.953 -19.469 -4.188 1 98.81 92 ASP B C 1
ATOM 2419 O O . ASP B 1 92 ? -14.938 -19.391 -2.957 1 98.81 92 ASP B O 1
ATOM 2423 N N . TYR B 1 93 ? -14.773 -18.469 -5.004 1 98.88 93 TYR B N 1
ATOM 2424 C CA . TYR B 1 93 ? -14.516 -17.125 -4.492 1 98.88 93 TYR B CA 1
ATOM 2425 C C . TYR B 1 93 ? -15.641 -16.656 -3.572 1 98.88 93 TYR B C 1
ATOM 2427 O O . TYR B 1 93 ? -15.391 -16.188 -2.459 1 98.88 93 TYR B O 1
ATOM 2435 N N . ARG B 1 94 ? -16.828 -16.781 -4.016 1 98.88 94 ARG B N 1
ATOM 2436 C CA . ARG B 1 94 ? -17.984 -16.328 -3.24 1 98.88 94 ARG B CA 1
ATOM 2437 C C . ARG B 1 94 ? -18.078 -17.078 -1.912 1 98.88 94 ARG B C 1
ATOM 2439 O O . ARG B 1 94 ? -18.328 -16.469 -0.869 1 98.88 94 ARG B O 1
ATOM 2446 N N . TYR B 1 95 ? -17.906 -18.344 -1.991 1 98.88 95 TYR B N 1
ATOM 2447 C CA . TYR B 1 95 ? -17.953 -19.172 -0.789 1 98.88 95 TYR B CA 1
ATOM 2448 C C . TYR B 1 95 ? -16.875 -18.75 0.2 1 98.88 95 TYR B C 1
ATOM 2450 O O . TYR B 1 95 ? -17.156 -18.516 1.379 1 98.88 95 TYR B O 1
ATOM 2458 N N . LEU B 1 96 ? -15.633 -18.562 -0.251 1 98.94 96 LEU B N 1
ATOM 2459 C CA . LEU B 1 96 ? -14.5 -18.297 0.623 1 98.94 96 LEU B CA 1
ATOM 2460 C C . LEU B 1 96 ? -14.531 -16.859 1.137 1 98.94 96 LEU B C 1
ATOM 2462 O O . LEU B 1 96 ? -14.109 -16.594 2.264 1 98.94 96 LEU B O 1
ATOM 2466 N N . GLU B 1 97 ? -14.977 -15.953 0.29 1 98.94 97 GLU B N 1
ATOM 2467 C CA . GLU B 1 97 ? -15.156 -14.586 0.75 1 98.94 97 GLU B CA 1
ATOM 2468 C C . GLU B 1 97 ? -16.188 -14.508 1.874 1 98.94 97 GLU B C 1
ATOM 2470 O O . GLU B 1 97 ? -15.953 -13.859 2.895 1 98.94 97 GLU B O 1
ATOM 2475 N N . LYS B 1 98 ? -17.328 -15.148 1.696 1 98.88 98 LYS B N 1
ATOM 2476 C CA . LYS B 1 98 ? -18.344 -15.219 2.754 1 98.88 98 LYS B CA 1
ATOM 2477 C C . LYS B 1 98 ? -17.766 -15.852 4.02 1 98.88 98 LYS B C 1
ATOM 2479 O O . LYS B 1 98 ? -18 -15.359 5.125 1 98.88 98 LYS B O 1
ATOM 2484 N N . LEU B 1 99 ? -17.047 -16.906 3.842 1 98.94 99 LEU B N 1
ATOM 2485 C CA . LEU B 1 99 ? -16.422 -17.594 4.973 1 98.94 99 LEU B CA 1
ATOM 2486 C C . LEU B 1 99 ? -15.5 -16.656 5.734 1 98.94 99 LEU B C 1
ATOM 2488 O O . LEU B 1 99 ? -15.477 -16.656 6.969 1 98.94 99 LEU B O 1
ATOM 2492 N N . SER B 1 100 ? -14.703 -15.844 5.039 1 98.94 100 SER B N 1
ATOM 2493 C CA . SER B 1 100 ? -13.766 -14.93 5.691 1 98.94 100 SER B CA 1
ATOM 2494 C C . SER B 1 100 ? -14.492 -13.969 6.621 1 98.94 100 SER B C 1
ATOM 2496 O O . SER B 1 100 ? -13.992 -13.641 7.699 1 98.94 100 SER B O 1
ATOM 2498 N N . ARG B 1 101 ? -15.656 -13.484 6.199 1 98.81 101 ARG B N 1
ATOM 2499 C CA . ARG B 1 101 ? -16.469 -12.625 7.059 1 98.81 101 ARG B CA 1
ATOM 2500 C C . ARG B 1 101 ? -16.953 -13.383 8.281 1 98.81 101 ARG B C 1
ATOM 2502 O O . ARG B 1 101 ? -16.938 -12.859 9.398 1 98.81 101 ARG B O 1
ATOM 2509 N N . GLU B 1 102 ? -17.375 -14.602 8.062 1 98.81 102 GLU B N 1
ATOM 2510 C CA . GLU B 1 102 ? -17.938 -15.422 9.141 1 98.81 102 GLU B CA 1
ATOM 2511 C C . GLU B 1 102 ? -16.891 -15.727 10.195 1 98.81 102 GLU B C 1
ATOM 2513 O O . GLU B 1 102 ? -17.188 -15.742 11.391 1 98.81 102 GLU B O 1
ATOM 2518 N N . VAL B 1 103 ? -15.688 -15.984 9.781 1 98.88 103 VAL B N 1
ATOM 2519 C CA . VAL B 1 103 ? -14.664 -16.391 10.734 1 98.88 103 VAL B CA 1
ATOM 2520 C C . VAL B 1 103 ? -13.906 -15.172 11.234 1 98.88 103 VAL B C 1
ATOM 2522 O O . VAL B 1 103 ? -13.117 -15.266 12.18 1 98.88 103 VAL B O 1
ATOM 2525 N N . GLY B 1 104 ? -14.07 -14.016 10.641 1 98.75 104 GLY B N 1
ATOM 2526 C CA . GLY B 1 104 ? -13.586 -12.758 11.172 1 98.75 104 GLY B CA 1
ATOM 2527 C C . GLY B 1 104 ? -12.188 -12.406 10.688 1 98.75 104 GLY B C 1
ATOM 2528 O O . GLY B 1 104 ? -11.32 -12.039 11.484 1 98.75 104 GLY B O 1
ATOM 2529 N N . SER B 1 105 ? -11.953 -12.484 9.398 1 98.94 105 SER B N 1
ATOM 2530 C CA . SER B 1 105 ? -10.68 -12.086 8.805 1 98.94 105 SER B CA 1
ATOM 2531 C C . SER B 1 105 ? -10.891 -11.25 7.551 1 98.94 105 SER B C 1
ATOM 2533 O O . SER B 1 105 ? -11.875 -11.43 6.832 1 98.94 105 SER B O 1
ATOM 2535 N N . HIS B 1 106 ? -9.992 -10.297 7.328 1 98.94 106 HIS B N 1
ATOM 2536 C CA . HIS B 1 106 ? -9.953 -9.633 6.023 1 98.94 106 HIS B CA 1
ATOM 2537 C C . HIS B 1 106 ? -9.656 -10.633 4.91 1 98.94 106 HIS B C 1
ATOM 2539 O O . HIS B 1 106 ? -9.219 -11.758 5.18 1 98.94 106 HIS B O 1
ATOM 2545 N N . PHE B 1 107 ? -9.938 -10.172 3.697 1 98.94 107 PHE B N 1
ATOM 2546 C CA . PHE B 1 107 ? -9.914 -11.102 2.576 1 98.94 107 PHE B CA 1
ATOM 2547 C C . PHE B 1 107 ? -9.562 -10.383 1.28 1 98.94 107 PHE B C 1
ATOM 2549 O O . PHE B 1 107 ? -10.039 -9.266 1.038 1 98.94 107 PHE B O 1
ATOM 2556 N N . HIS B 1 108 ? -8.695 -11.023 0.454 1 98.94 108 HIS B N 1
ATOM 2557 C CA . HIS B 1 108 ? -8.578 -10.57 -0.929 1 98.94 108 HIS B CA 1
ATOM 2558 C C . HIS B 1 108 ? -8.352 -11.742 -1.874 1 98.94 108 HIS B C 1
ATOM 2560 O O . HIS B 1 108 ? -8.125 -12.875 -1.427 1 98.94 108 HIS B O 1
ATOM 2566 N N . ALA B 1 109 ? -8.555 -11.516 -3.152 1 98.88 109 ALA B N 1
ATOM 2567 C CA . ALA B 1 109 ? -8.398 -12.516 -4.211 1 98.88 109 ALA B CA 1
ATOM 2568 C C . ALA B 1 109 ? -7.434 -12.023 -5.285 1 98.88 109 ALA B C 1
ATOM 2570 O O . ALA B 1 109 ? -7.383 -10.828 -5.586 1 98.88 109 ALA B O 1
ATOM 2571 N N . LEU B 1 110 ? -6.703 -12.961 -5.82 1 98.56 110 LEU B N 1
ATOM 2572 C CA . LEU B 1 110 ? -5.738 -12.625 -6.863 1 98.56 110 LEU B CA 1
ATOM 2573 C C . LEU B 1 110 ? -6.051 -13.375 -8.156 1 98.56 110 LEU B C 1
ATOM 2575 O O . LEU B 1 110 ? -6.137 -14.602 -8.156 1 98.56 110 LEU B O 1
ATOM 2579 N N . ASP B 1 111 ? -6.281 -12.57 -9.164 1 96.88 111 ASP B N 1
ATOM 2580 C CA . ASP B 1 111 ? -6.109 -13.188 -10.477 1 96.88 111 ASP B CA 1
ATOM 2581 C C . ASP B 1 111 ? -4.719 -12.906 -11.039 1 96.88 111 ASP B C 1
ATOM 2583 O O . ASP B 1 111 ? -3.803 -12.555 -10.289 1 96.88 111 ASP B O 1
ATOM 2587 N N . ARG B 1 112 ? -4.547 -13.125 -12.266 1 92.12 112 ARG B N 1
ATOM 2588 C CA . ARG B 1 112 ? -3.213 -13.062 -12.852 1 92.12 112 ARG B CA 1
ATOM 2589 C C . ARG B 1 112 ? -2.611 -11.664 -12.703 1 92.12 112 ARG B C 1
ATOM 2591 O O . ARG B 1 112 ? -1.394 -11.516 -12.602 1 92.12 112 ARG B O 1
ATOM 2598 N N . ASN B 1 113 ? -3.5 -10.695 -12.672 1 92.69 113 ASN B N 1
ATOM 2599 C CA . ASN B 1 113 ? -2.971 -9.344 -12.828 1 92.69 113 ASN B CA 1
ATOM 2600 C C . ASN B 1 113 ? -3.422 -8.43 -11.695 1 92.69 113 ASN B C 1
ATOM 2602 O O . ASN B 1 113 ? -2.873 -7.34 -11.516 1 92.69 113 ASN B O 1
ATOM 2606 N N . THR B 1 114 ? -4.379 -8.898 -11.008 1 97.31 114 THR B N 1
ATOM 2607 C CA . THR B 1 114 ? -5.07 -7.941 -10.148 1 97.31 114 THR B CA 1
ATOM 2608 C C . THR B 1 114 ? -5.375 -8.562 -8.789 1 97.31 114 THR B C 1
ATOM 2610 O O . THR B 1 114 ? -5.688 -9.75 -8.695 1 97.31 114 THR B O 1
ATOM 2613 N N . LEU B 1 115 ? -5.203 -7.793 -7.75 1 98.62 115 LEU B N 1
ATOM 2614 C CA . LEU B 1 115 ? -5.672 -8.086 -6.402 1 98.62 115 LEU B CA 1
ATOM 2615 C C . LEU B 1 115 ? -7.016 -7.414 -6.137 1 98.62 115 LEU B C 1
ATOM 2617 O O . LEU B 1 115 ? -7.164 -6.211 -6.352 1 98.62 115 LEU B O 1
ATOM 2621 N N . TYR B 1 116 ? -8.039 -8.188 -5.773 1 98.88 116 TYR B N 1
ATOM 2622 C CA . TYR B 1 116 ? -9.375 -7.672 -5.488 1 98.88 116 TYR B CA 1
ATOM 2623 C C . TYR B 1 116 ? -9.711 -7.816 -4.012 1 98.88 116 TYR B C 1
ATOM 2625 O O . TYR B 1 116 ? -9.398 -8.836 -3.393 1 98.88 116 TYR B O 1
ATOM 2633 N N . THR B 1 117 ? -10.336 -6.84 -3.428 1 98.94 117 THR B N 1
ATOM 2634 C CA . THR B 1 117 ? -10.875 -6.992 -2.082 1 98.94 117 THR B CA 1
ATOM 2635 C C . THR B 1 117 ? -12.266 -6.367 -1.99 1 98.94 117 THR B C 1
ATOM 2637 O O . THR B 1 117 ? -12.555 -5.379 -2.668 1 98.94 117 THR B O 1
ATOM 2640 N N . ALA B 1 118 ? -13.109 -6.961 -1.207 1 98.88 118 ALA B N 1
ATOM 2641 C CA . ALA B 1 118 ? -14.43 -6.414 -0.922 1 98.88 118 ALA B CA 1
ATOM 2642 C C . ALA B 1 118 ? -14.438 -5.656 0.402 1 98.88 118 ALA B C 1
ATOM 2644 O O . ALA B 1 118 ? -15.453 -5.07 0.785 1 98.88 118 ALA B O 1
ATOM 2645 N N . ASN B 1 119 ? -13.352 -5.695 1.137 1 98.94 119 ASN B N 1
ATOM 2646 C CA . ASN B 1 119 ? -13.266 -4.934 2.379 1 98.94 119 ASN B CA 1
ATOM 2647 C C . ASN B 1 119 ? -13.164 -3.436 2.115 1 98.94 119 ASN B C 1
ATOM 2649 O O . ASN B 1 119 ? -12.211 -2.971 1.489 1 98.94 119 ASN B O 1
ATOM 2653 N N . ARG B 1 120 ? -14.125 -2.688 2.621 1 98.75 120 ARG B N 1
ATOM 2654 C CA . ARG B 1 120 ? -14.062 -1.233 2.502 1 98.75 120 ARG B CA 1
ATOM 2655 C C . ARG B 1 120 ? -12.945 -0.664 3.373 1 98.75 120 ARG B C 1
ATOM 2657 O O . ARG B 1 120 ? -12.266 0.287 2.979 1 98.75 120 ARG B O 1
ATOM 2664 N N . ASP B 1 121 ? -12.906 -1.178 4.605 1 98.75 121 ASP B N 1
ATOM 2665 C CA . ASP B 1 121 ? -11.703 -0.975 5.41 1 98.75 121 ASP B CA 1
ATOM 2666 C C . ASP B 1 121 ? -10.578 -1.892 4.945 1 98.75 121 ASP B C 1
ATOM 2668 O O . ASP B 1 121 ? -10.453 -3.021 5.422 1 98.75 121 ASP B O 1
ATOM 2672 N N . ILE B 1 122 ? -9.797 -1.43 4 1 98.88 122 ILE B N 1
ATOM 2673 C CA . ILE B 1 122 ? -8.797 -2.258 3.34 1 98.88 122 ILE B CA 1
ATOM 2674 C C . ILE B 1 122 ? -7.664 -2.576 4.316 1 98.88 122 ILE B C 1
ATOM 2676 O O . ILE B 1 122 ? -7.062 -1.669 4.895 1 98.88 122 ILE B O 1
ATOM 2680 N N . SER B 1 123 ? -7.43 -3.807 4.453 1 98.81 123 SER B N 1
ATOM 2681 C CA . SER B 1 123 ? -6.438 -4.27 5.422 1 98.81 123 SER B CA 1
ATOM 2682 C C . SER B 1 123 ? -5.051 -3.727 5.094 1 98.81 123 SER B C 1
ATOM 2684 O O . SER B 1 123 ? -4.652 -3.689 3.926 1 98.81 123 SER B O 1
ATOM 2686 N N . TYR B 1 124 ? -4.344 -3.445 6.168 1 98.38 124 TYR B N 1
ATOM 2687 C CA . TYR B 1 124 ? -2.934 -3.107 6.016 1 98.38 124 TYR B CA 1
ATOM 2688 C C . TYR B 1 124 ? -2.199 -4.172 5.211 1 98.38 124 TYR B C 1
ATOM 2690 O O . TYR B 1 124 ? -1.343 -3.854 4.383 1 98.38 124 TYR B O 1
ATOM 2698 N N . TYR B 1 125 ? -2.529 -5.387 5.414 1 98.62 125 TYR B N 1
ATOM 2699 C CA . TYR B 1 125 ? -1.819 -6.488 4.777 1 98.62 125 TYR B CA 1
ATOM 2700 C C . TYR B 1 125 ? -2.205 -6.613 3.309 1 98.62 125 TYR B C 1
ATOM 2702 O O . TYR B 1 125 ? -1.412 -7.086 2.49 1 98.62 125 TYR B O 1
ATOM 2710 N N . THR B 1 126 ? -3.428 -6.223 2.916 1 98.81 126 THR B N 1
ATOM 2711 C CA . THR B 1 126 ? -3.795 -6.102 1.509 1 98.81 126 THR B CA 1
ATOM 2712 C C . THR B 1 126 ? -2.979 -5.004 0.831 1 98.81 126 THR B C 1
ATOM 2714 O O . THR B 1 126 ? -2.432 -5.211 -0.255 1 98.81 126 THR B O 1
ATOM 2717 N N . VAL B 1 127 ? -2.875 -3.869 1.515 1 98.81 127 VAL B N 1
ATOM 2718 C CA . VAL B 1 127 ? -2.078 -2.752 1.019 1 98.81 127 VAL B CA 1
ATOM 2719 C C . VAL B 1 127 ? -0.619 -3.182 0.878 1 98.81 127 VAL B C 1
ATOM 2721 O O . VAL B 1 127 ? 0.013 -2.93 -0.15 1 98.81 127 VAL B O 1
ATOM 2724 N N . HIS B 1 128 ? -0.157 -3.832 1.876 1 97.81 128 HIS B N 1
ATOM 2725 C CA . HIS B 1 128 ? 1.21 -4.34 1.9 1 97.81 128 HIS B CA 1
ATOM 2726 C C . HIS B 1 128 ? 1.481 -5.25 0.707 1 97.81 128 HIS B C 1
ATOM 2728 O O . HIS B 1 128 ? 2.477 -5.074 0.001 1 97.81 128 HIS B O 1
ATOM 2734 N N . GLU B 1 129 ? 0.597 -6.168 0.444 1 96.56 129 GLU B N 1
ATOM 2735 C CA . GLU B 1 129 ? 0.779 -7.113 -0.652 1 96.56 129 GLU B CA 1
ATOM 2736 C C . GLU B 1 129 ? 0.744 -6.406 -2.004 1 96.56 129 GLU B C 1
ATOM 2738 O O . GLU B 1 129 ? 1.601 -6.645 -2.857 1 96.56 129 GLU B O 1
ATOM 2743 N N . SER B 1 130 ? -0.216 -5.582 -2.172 1 98 130 SER B N 1
ATOM 2744 C CA . SER B 1 130 ? -0.32 -4.82 -3.41 1 98 130 SER B CA 1
ATOM 2745 C C . SER B 1 130 ? 0.948 -4.012 -3.672 1 98 130 SER B C 1
ATOM 2747 O O . SER B 1 130 ? 1.487 -4.035 -4.781 1 98 130 SER B O 1
ATOM 2749 N N . TYR B 1 131 ? 1.453 -3.344 -2.668 1 97.31 131 TYR B N 1
ATOM 2750 C CA . TYR B 1 131 ? 2.609 -2.465 -2.803 1 97.31 131 TYR B CA 1
ATOM 2751 C C . TYR B 1 131 ? 3.875 -3.27 -3.076 1 97.31 131 TYR B C 1
ATOM 2753 O O . TYR B 1 131 ? 4.582 -3.014 -4.051 1 97.31 131 TYR B O 1
ATOM 2761 N N . VAL B 1 132 ? 4.164 -4.289 -2.262 1 92.44 132 VAL B N 1
ATOM 2762 C CA . VAL B 1 132 ? 5.414 -5.043 -2.312 1 92.44 132 VAL B CA 1
ATOM 2763 C C . VAL B 1 132 ? 5.469 -5.871 -3.594 1 92.44 132 VAL B C 1
ATOM 2765 O O . VAL B 1 132 ? 6.516 -5.953 -4.242 1 92.44 132 VAL B O 1
ATOM 2768 N N . ALA B 1 133 ? 4.348 -6.453 -3.973 1 90.38 133 ALA B N 1
ATOM 2769 C CA . ALA B 1 133 ? 4.332 -7.309 -5.156 1 90.38 133 ALA B CA 1
ATOM 2770 C C . ALA B 1 133 ? 4.02 -6.5 -6.414 1 90.38 133 ALA B C 1
ATOM 2772 O O . ALA B 1 133 ? 4.012 -7.039 -7.52 1 90.38 133 ALA B O 1
ATOM 2773 N N . THR B 1 134 ? 3.734 -5.215 -6.246 1 91.81 134 THR B N 1
ATOM 2774 C CA . THR B 1 134 ? 3.393 -4.309 -7.336 1 91.81 134 THR B CA 1
ATOM 2775 C C . THR B 1 134 ? 2.215 -4.852 -8.141 1 91.81 134 THR B C 1
ATOM 2777 O O . THR B 1 134 ? 2.279 -4.938 -9.367 1 91.81 134 THR B O 1
ATOM 2780 N N . ILE B 1 135 ? 1.196 -5.246 -7.469 1 95.75 135 ILE B N 1
ATOM 2781 C CA . ILE B 1 135 ? -0.022 -5.75 -8.094 1 95.75 135 ILE B CA 1
ATOM 2782 C C . ILE B 1 135 ? -1.142 -4.723 -7.945 1 95.75 135 ILE B C 1
ATOM 2784 O O . ILE B 1 135 ? -1.404 -4.238 -6.844 1 95.75 135 ILE B O 1
ATOM 2788 N N . PRO B 1 136 ? -1.79 -4.375 -9.062 1 98.06 136 PRO B N 1
ATOM 2789 C CA . PRO B 1 136 ? -2.914 -3.441 -8.969 1 98.06 136 PRO B CA 1
ATOM 2790 C C . PRO B 1 136 ? -3.975 -3.896 -7.965 1 98.06 136 PRO B C 1
ATOM 2792 O O . PRO B 1 136 ? -4.281 -5.09 -7.883 1 98.06 136 PRO B O 1
ATOM 2795 N N . LEU B 1 137 ? -4.496 -2.939 -7.207 1 98.88 137 LEU B N 1
ATOM 2796 C CA . LEU B 1 137 ? -5.508 -3.182 -6.184 1 98.88 137 LEU B CA 1
ATOM 2797 C C . LEU B 1 137 ? -6.863 -2.633 -6.613 1 98.88 137 LEU B C 1
ATOM 2799 O O . LEU B 1 137 ? -6.965 -1.472 -7.016 1 98.88 137 LEU B O 1
ATOM 2803 N N . VAL B 1 138 ? -7.887 -3.469 -6.582 1 98.94 138 VAL B N 1
ATOM 2804 C CA . VAL B 1 138 ? -9.234 -3.068 -6.977 1 98.94 138 VAL B CA 1
ATOM 2805 C C . VAL B 1 138 ? -10.219 -3.395 -5.855 1 98.94 138 VAL B C 1
ATOM 2807 O O . VAL B 1 138 ? -10.219 -4.512 -5.332 1 98.94 138 VAL B O 1
ATOM 2810 N N . PHE B 1 139 ? -10.93 -2.396 -5.418 1 98.94 139 PHE B N 1
ATOM 2811 C CA . PHE B 1 139 ? -12.086 -2.674 -4.57 1 98.94 139 PHE B CA 1
ATOM 2812 C C . PHE B 1 139 ? -13.266 -3.17 -5.402 1 98.94 139 PHE B C 1
ATOM 2814 O O . PHE B 1 139 ? -13.641 -2.541 -6.395 1 98.94 139 PHE B O 1
ATOM 2821 N N . CYS B 1 140 ? -13.797 -4.23 -5.062 1 98.88 140 CYS B N 1
ATOM 2822 C CA . CYS B 1 140 ? -14.984 -4.777 -5.715 1 98.88 140 CYS B CA 1
ATOM 2823 C C . CYS B 1 140 ? -15.852 -5.531 -4.719 1 98.88 140 CYS B C 1
ATOM 2825 O O . CYS B 1 140 ? -15.398 -6.48 -4.078 1 98.88 140 CYS B O 1
ATOM 2827 N N . GLU B 1 141 ? -17.094 -5.105 -4.578 1 98.69 141 GLU B N 1
ATOM 2828 C CA . GLU B 1 141 ? -18.016 -5.898 -3.771 1 98.69 141 GLU B CA 1
ATOM 2829 C C . GLU B 1 141 ? -18.094 -7.34 -4.273 1 98.69 141 GLU B C 1
ATOM 2831 O O . GLU B 1 141 ? -18.125 -7.578 -5.484 1 98.69 141 GLU B O 1
ATOM 2836 N N . ALA B 1 142 ? -18.156 -8.25 -3.312 1 98.5 142 ALA B N 1
ATOM 2837 C CA . ALA B 1 142 ? -18.109 -9.664 -3.68 1 98.5 142 ALA B CA 1
ATOM 2838 C C . ALA B 1 142 ? -19.219 -10.023 -4.656 1 98.5 142 ALA B C 1
ATOM 2840 O O . ALA B 1 142 ? -19 -10.766 -5.617 1 98.5 142 ALA B O 1
ATOM 2841 N N . GLU B 1 143 ? -20.406 -9.461 -4.449 1 98 143 GLU B N 1
ATOM 2842 C CA . GLU B 1 143 ? -21.562 -9.797 -5.262 1 98 143 GLU B CA 1
ATOM 2843 C C . GLU B 1 143 ? -21.484 -9.148 -6.641 1 98 143 GLU B C 1
ATOM 2845 O O . GLU B 1 143 ? -22.25 -9.5 -7.539 1 98 143 GLU B O 1
ATOM 2850 N N . LYS B 1 144 ? -20.609 -8.188 -6.816 1 98.38 144 LYS B N 1
ATOM 2851 C CA . LYS B 1 144 ? -20.469 -7.477 -8.086 1 98.38 144 LYS B CA 1
ATOM 2852 C C . LYS B 1 144 ? -19.281 -8 -8.891 1 98.38 144 LYS B C 1
ATOM 2854 O O . LYS B 1 144 ? -19.031 -7.551 -10.008 1 98.38 144 LYS B O 1
ATOM 2859 N N . MET B 1 145 ? -18.562 -8.938 -8.312 1 98.56 145 MET B N 1
ATOM 2860 C CA . MET B 1 145 ? -17.453 -9.555 -9.023 1 98.56 145 MET B CA 1
ATOM 2861 C C . MET B 1 145 ? -17.938 -10.266 -10.281 1 98.56 145 MET B C 1
ATOM 2863 O O . MET B 1 145 ? -18.969 -10.922 -10.273 1 98.56 145 MET B O 1
ATOM 2867 N N . ASP B 1 146 ? -17.172 -10.125 -11.359 1 98.12 146 ASP B N 1
ATOM 2868 C CA . ASP B 1 146 ? -17.5 -10.797 -12.617 1 98.12 146 ASP B CA 1
ATOM 2869 C C . ASP B 1 146 ? -17.625 -12.305 -12.414 1 98.12 146 ASP B C 1
ATOM 2871 O O . ASP B 1 146 ? -16.656 -12.969 -12.016 1 98.12 146 ASP B O 1
ATOM 2875 N N . PRO B 1 147 ? -18.719 -12.898 -12.703 1 98.12 147 PRO B N 1
ATOM 2876 C CA . PRO B 1 147 ? -18.922 -14.328 -12.445 1 98.12 147 PRO B CA 1
ATOM 2877 C C . PRO B 1 147 ? -18.031 -15.219 -13.297 1 98.12 147 PRO B C 1
ATOM 2879 O O . PRO B 1 147 ? -17.938 -16.422 -13.047 1 98.12 147 PRO B O 1
ATOM 2882 N N . THR B 1 148 ? -17.422 -14.727 -14.312 1 97.94 148 THR B N 1
ATOM 2883 C CA . THR B 1 148 ? -16.531 -15.523 -15.148 1 97.94 148 THR B CA 1
ATOM 2884 C C . THR B 1 148 ? -15.086 -15.43 -14.633 1 97.94 148 THR B C 1
ATOM 2886 O O . THR B 1 148 ? -14.188 -16.047 -15.195 1 97.94 148 THR B O 1
ATOM 2889 N N . SER B 1 149 ? -14.938 -14.695 -13.594 1 97.25 149 SER B N 1
ATOM 2890 C CA . SER B 1 149 ? -13.594 -14.508 -13.047 1 97.25 149 SER B CA 1
ATOM 2891 C C . SER B 1 149 ? -13.031 -15.828 -12.516 1 97.25 149 SER B C 1
ATOM 2893 O O . SER B 1 149 ? -13.781 -16.672 -12.016 1 97.25 149 SER B O 1
ATOM 2895 N N . GLN B 1 150 ? -11.734 -15.977 -12.727 1 97.88 150 GLN B N 1
ATOM 2896 C CA . GLN B 1 150 ? -10.938 -17.047 -12.125 1 97.88 150 GLN B CA 1
ATOM 2897 C C . GLN B 1 150 ? -9.828 -16.469 -11.258 1 97.88 150 GLN B C 1
ATOM 2899 O O . GLN B 1 150 ? -9.219 -15.453 -11.602 1 97.88 150 GLN B O 1
ATOM 2904 N N . PHE B 1 151 ? -9.625 -17.156 -10.156 1 98.75 151 PHE B N 1
ATOM 2905 C CA . PHE B 1 151 ? -8.633 -16.656 -9.219 1 98.75 151 PHE B CA 1
ATOM 2906 C C . PHE B 1 151 ? -7.551 -17.688 -8.953 1 98.75 151 PHE B C 1
ATOM 2908 O O . PHE B 1 151 ? -7.855 -18.859 -8.688 1 98.75 151 PHE B O 1
ATOM 2915 N N . LEU B 1 152 ? -6.344 -17.25 -9.023 1 98.44 152 LEU B N 1
ATOM 2916 C CA . LEU B 1 152 ? -5.215 -18.125 -8.773 1 98.44 152 LEU B CA 1
ATOM 2917 C C . LEU B 1 152 ? -5.113 -18.469 -7.289 1 98.44 152 LEU B C 1
ATOM 2919 O O . LEU B 1 152 ? -4.707 -19.578 -6.93 1 98.44 152 LEU B O 1
ATOM 2923 N N . GLN B 1 153 ? -5.453 -17.531 -6.512 1 98 153 GLN B N 1
ATOM 2924 C CA . GLN B 1 153 ? -5.414 -17.672 -5.059 1 98 153 GLN B CA 1
ATOM 2925 C C . GLN B 1 153 ? -6.324 -16.656 -4.383 1 98 153 GLN B C 1
ATOM 2927 O O . GLN B 1 153 ? -6.57 -15.57 -4.934 1 98 153 GLN B O 1
ATOM 2932 N N . VAL B 1 154 ? -6.879 -17.094 -3.234 1 98.81 154 VAL B N 1
ATOM 2933 C CA . VAL B 1 154 ? -7.469 -16.125 -2.318 1 98.81 154 VAL B CA 1
ATOM 2934 C C . VAL B 1 154 ? -6.746 -16.172 -0.973 1 98.81 154 VAL B C 1
ATOM 2936 O O . VAL B 1 154 ? -6.035 -17.141 -0.683 1 98.81 154 VAL B O 1
ATOM 2939 N N . MET B 1 155 ? -6.961 -15.109 -0.229 1 98.81 155 MET B N 1
ATOM 2940 C CA . MET B 1 155 ? -6.223 -15.055 1.029 1 98.81 155 MET B CA 1
ATOM 2941 C C . MET B 1 155 ? -7.09 -14.469 2.141 1 98.81 155 MET B C 1
ATOM 2943 O O . MET B 1 155 ? -7.875 -13.555 1.906 1 98.81 155 MET B O 1
ATOM 2947 N N . MET B 1 156 ? -6.984 -15.039 3.295 1 98.94 156 MET B N 1
ATOM 2948 C CA . MET B 1 156 ? -7.359 -14.383 4.543 1 98.94 156 MET B CA 1
ATOM 2949 C C . MET B 1 156 ? -6.141 -13.781 5.23 1 98.94 156 MET B C 1
ATOM 2951 O O . MET B 1 156 ? -5.059 -14.375 5.223 1 98.94 156 MET B O 1
ATOM 2955 N N . LEU B 1 157 ? -6.328 -12.633 5.762 1 98.88 157 LEU B N 1
ATOM 2956 C CA . LEU B 1 157 ? -5.152 -11.922 6.25 1 98.88 157 LEU B CA 1
ATOM 2957 C C . LEU B 1 157 ? -5.531 -10.938 7.355 1 98.88 157 LEU B C 1
ATOM 2959 O O . LEU B 1 157 ? -6.609 -10.336 7.312 1 98.88 157 LEU B O 1
ATOM 2963 N N . ASP B 1 158 ? -4.652 -10.852 8.297 1 98.81 158 ASP B N 1
ATOM 2964 C CA . ASP B 1 158 ? -4.84 -9.961 9.438 1 98.81 158 ASP B CA 1
ATOM 2965 C C . ASP B 1 158 ? -3.625 -9.984 10.359 1 98.81 158 ASP B C 1
ATOM 2967 O O . ASP B 1 158 ? -2.645 -10.68 10.094 1 98.81 158 ASP B O 1
ATOM 2971 N N . GLU B 1 159 ? -3.725 -9.102 11.43 1 98.56 159 GLU B N 1
ATOM 2972 C CA . GLU B 1 159 ? -2.773 -9.297 12.523 1 98.56 159 GLU B CA 1
ATOM 2973 C C . GLU B 1 159 ? -2.725 -10.766 12.953 1 98.56 159 GLU B C 1
ATOM 2975 O O . GLU B 1 159 ? -3.758 -11.43 13.023 1 98.56 159 GLU B O 1
ATOM 2980 N N . PRO B 1 160 ? -1.532 -11.203 13.344 1 98.69 160 PRO B N 1
ATOM 2981 C CA . PRO B 1 160 ? -1.347 -12.633 13.602 1 98.69 160 PRO B CA 1
ATOM 2982 C C . PRO B 1 160 ? -2.367 -13.188 14.594 1 98.69 160 PRO B C 1
ATOM 2984 O O . PRO B 1 160 ? -2.98 -14.227 14.328 1 98.69 160 PRO B O 1
ATOM 2987 N N . ALA B 1 161 ? -2.625 -12.5 15.648 1 98.75 161 ALA B N 1
ATOM 2988 C CA . ALA B 1 161 ? -3.562 -13 16.656 1 98.75 161 ALA B CA 1
ATOM 2989 C C . ALA B 1 161 ? -4.977 -13.086 16.078 1 98.75 161 ALA B C 1
ATOM 2991 O O . ALA B 1 161 ? -5.719 -14.023 16.375 1 98.75 161 ALA B O 1
ATOM 2992 N N . VAL B 1 162 ? -5.352 -12.172 15.297 1 98.81 162 VAL B N 1
ATOM 2993 C CA . VAL B 1 162 ? -6.672 -12.133 14.68 1 98.81 162 VAL B CA 1
ATOM 2994 C C . VAL B 1 162 ? -6.793 -13.266 13.656 1 98.81 162 VAL B C 1
ATOM 2996 O O . VAL B 1 162 ? -7.785 -13.992 13.648 1 98.81 162 VAL B O 1
ATOM 2999 N N . LEU B 1 163 ? -5.805 -13.383 12.82 1 98.88 163 LEU B N 1
ATOM 3000 C CA . LEU B 1 163 ? -5.832 -14.414 11.797 1 98.88 163 LEU B CA 1
ATOM 3001 C C . LEU B 1 163 ? -5.844 -15.805 12.422 1 98.88 163 LEU B C 1
ATOM 3003 O O . LEU B 1 163 ? -6.566 -16.688 11.969 1 98.88 163 LEU B O 1
ATOM 3007 N N . ASP B 1 164 ? -5.047 -16 13.484 1 98.81 164 ASP B N 1
ATOM 3008 C CA . ASP B 1 164 ? -5.027 -17.297 14.156 1 98.81 164 ASP B CA 1
ATOM 3009 C C . ASP B 1 164 ? -6.406 -17.656 14.695 1 98.81 164 ASP B C 1
ATOM 3011 O O . ASP B 1 164 ? -6.84 -18.812 14.586 1 98.81 164 ASP B O 1
ATOM 3015 N N . ARG B 1 165 ? -7.078 -16.719 15.297 1 98.81 165 ARG B N 1
ATOM 3016 C CA . ARG B 1 165 ? -8.43 -16.953 15.789 1 98.81 165 ARG B CA 1
ATOM 3017 C C . ARG B 1 165 ? -9.375 -17.297 14.641 1 98.81 165 ARG B C 1
ATOM 3019 O O . ARG B 1 165 ? -10.234 -18.188 14.773 1 98.81 165 ARG B O 1
ATOM 3026 N N . ALA B 1 166 ? -9.266 -16.609 13.539 1 98.88 166 ALA B N 1
ATOM 3027 C CA . ALA B 1 166 ? -10.094 -16.891 12.367 1 98.88 166 ALA B CA 1
ATOM 3028 C C . ALA B 1 166 ? -9.836 -18.297 11.852 1 98.88 166 ALA B C 1
ATOM 3030 O O . ALA B 1 166 ? -10.781 -19.047 11.562 1 98.88 166 ALA B O 1
ATOM 3031 N N . ILE B 1 167 ? -8.547 -18.656 11.727 1 98.75 167 ILE B N 1
ATOM 3032 C CA . ILE B 1 167 ? -8.156 -19.969 11.219 1 98.75 167 ILE B CA 1
ATOM 3033 C C . ILE B 1 167 ? -8.766 -21.062 12.094 1 98.75 167 ILE B C 1
ATOM 3035 O O . ILE B 1 167 ? -9.258 -22.062 11.586 1 98.75 167 ILE B O 1
ATOM 3039 N N . ALA B 1 168 ? -8.766 -20.844 13.367 1 98.62 168 ALA B N 1
ATOM 3040 C CA . ALA B 1 168 ? -9.305 -21.812 14.32 1 98.62 168 ALA B CA 1
ATOM 3041 C C . ALA B 1 168 ? -10.797 -22.031 14.102 1 98.62 168 ALA B C 1
ATOM 3043 O O . ALA B 1 168 ? -11.359 -23.047 14.523 1 98.62 168 ALA B O 1
ATOM 3044 N N . ARG B 1 169 ? -11.477 -21.125 13.445 1 98.69 169 ARG B N 1
ATOM 3045 C CA . ARG B 1 169 ? -12.922 -21.188 13.242 1 98.69 169 ARG B CA 1
ATOM 3046 C C . ARG B 1 169 ? -13.258 -21.734 11.859 1 98.69 169 ARG B C 1
ATOM 3048 O O . ARG B 1 169 ? -14.43 -21.953 11.539 1 98.69 169 ARG B O 1
ATOM 3055 N N . ILE B 1 170 ? -12.305 -21.969 11.008 1 98.75 170 ILE B N 1
ATOM 3056 C CA . ILE B 1 170 ? -12.531 -22.516 9.672 1 98.75 170 ILE B CA 1
ATOM 3057 C C . ILE B 1 170 ? -12.953 -23.969 9.773 1 98.75 170 ILE B C 1
ATOM 3059 O O . ILE B 1 170 ? -12.258 -24.797 10.375 1 98.75 170 ILE B O 1
ATOM 3063 N N . PRO B 1 171 ? -14.094 -24.297 9.141 1 98.5 171 PRO B N 1
ATOM 3064 C CA . PRO B 1 171 ? -14.531 -25.688 9.164 1 98.5 171 PRO B CA 1
ATOM 3065 C C . PRO B 1 171 ? -13.5 -26.641 8.539 1 98.5 171 PRO B C 1
ATOM 3067 O O . PRO B 1 171 ? -12.859 -26.281 7.551 1 98.5 171 PRO B O 1
ATOM 3070 N N . ALA B 1 172 ? -13.391 -27.812 9.016 1 97.56 172 ALA B N 1
ATOM 3071 C CA . ALA B 1 172 ? -12.422 -28.812 8.555 1 97.56 172 ALA B CA 1
ATOM 3072 C C . ALA B 1 172 ? -12.633 -29.141 7.082 1 97.56 172 ALA B C 1
ATOM 3074 O O . ALA B 1 172 ? -11.672 -29.422 6.359 1 97.56 172 ALA B O 1
ATOM 3075 N N . GLU B 1 173 ? -13.844 -29.078 6.652 1 97.88 173 GLU B N 1
ATOM 3076 C CA . GLU B 1 173 ? -14.195 -29.422 5.277 1 97.88 173 GLU B CA 1
ATOM 3077 C C . GLU B 1 173 ? -13.5 -28.484 4.281 1 97.88 173 GLU B C 1
ATOM 3079 O O . GLU B 1 173 ? -13.281 -28.859 3.129 1 97.88 173 GLU B O 1
ATOM 3084 N N . VAL B 1 174 ? -13.203 -27.297 4.691 1 98.5 174 VAL B N 1
ATOM 3085 C CA . VAL B 1 174 ? -12.531 -26.344 3.816 1 98.5 174 VAL B CA 1
ATOM 3086 C C . VAL B 1 174 ? -11.148 -26.875 3.439 1 98.5 174 VAL B C 1
ATOM 3088 O O . VAL B 1 174 ? -10.742 -26.797 2.277 1 98.5 174 VAL B O 1
ATOM 3091 N N . LYS B 1 175 ? -10.461 -27.453 4.383 1 95.81 175 LYS B N 1
ATOM 3092 C CA . LYS B 1 175 ? -9.141 -28.016 4.125 1 95.81 175 LYS B CA 1
ATOM 3093 C C . LYS B 1 175 ? -9.227 -29.266 3.258 1 95.81 175 LYS B C 1
ATOM 3095 O O . LYS B 1 175 ? -8.234 -29.672 2.648 1 95.81 175 LYS B O 1
ATOM 3100 N N . GLU B 1 176 ? -10.375 -29.891 3.264 1 97.44 176 GLU B N 1
ATOM 3101 C CA . GLU B 1 176 ? -10.594 -31.047 2.393 1 97.44 176 GLU B CA 1
ATOM 3102 C C . GLU B 1 176 ? -10.852 -30.609 0.953 1 97.44 176 GLU B C 1
ATOM 3104 O O . GLU B 1 176 ? -10.492 -31.312 0.01 1 97.44 176 GLU B O 1
ATOM 3109 N N . LYS B 1 177 ? -11.414 -29.453 0.809 1 98 177 LYS B N 1
ATOM 3110 C CA . LYS B 1 177 ? -11.891 -29 -0.497 1 98 177 LYS B CA 1
ATOM 3111 C C . LYS B 1 177 ? -10.859 -28.094 -1.166 1 98 177 LYS B C 1
ATOM 3113 O O . LYS B 1 177 ? -10.891 -27.906 -2.385 1 98 177 LYS B O 1
ATOM 3118 N N . TYR B 1 178 ? -10.047 -27.516 -0.414 1 98.5 178 TYR B N 1
ATOM 3119 C CA . TYR B 1 178 ? -9.07 -26.547 -0.927 1 98.5 178 TYR B CA 1
ATOM 3120 C C . TYR B 1 178 ? -7.676 -26.859 -0.402 1 98.5 178 TYR B C 1
ATOM 3122 O O . TYR B 1 178 ? -7.52 -27.594 0.571 1 98.5 178 TYR B O 1
ATOM 3130 N N . THR B 1 179 ? -6.613 -26.422 -1.075 1 96.88 179 THR B N 1
ATOM 3131 C CA . THR B 1 179 ? -5.277 -26.312 -0.501 1 96.88 179 THR B CA 1
ATOM 3132 C C . THR B 1 179 ? -5.176 -25.062 0.382 1 96.88 179 THR B C 1
ATOM 3134 O O . THR B 1 179 ? -5.375 -23.938 -0.087 1 96.88 179 THR B O 1
ATOM 3137 N N . VAL B 1 180 ? -4.961 -25.25 1.659 1 96.75 180 VAL B N 1
ATOM 3138 C CA . VAL B 1 180 ? -4.902 -24.172 2.631 1 96.75 180 VAL B CA 1
ATOM 3139 C C . VAL B 1 180 ? -3.514 -24.125 3.266 1 96.75 180 VAL B C 1
ATOM 3141 O O . VAL B 1 180 ? -3.051 -25.109 3.838 1 96.75 180 VAL B O 1
ATOM 3144 N N . LEU B 1 181 ? -2.863 -22.953 3.129 1 93.12 181 LEU B N 1
ATOM 3145 C CA . LEU B 1 181 ? -1.49 -22.797 3.598 1 93.12 181 LEU B CA 1
ATOM 3146 C C . LEU B 1 181 ? -1.311 -21.469 4.316 1 93.12 181 LEU B C 1
ATOM 3148 O O . LEU B 1 181 ? -1.661 -20.406 3.781 1 93.12 181 LEU B O 1
ATOM 3152 N N . LYS B 1 182 ? -0.798 -21.562 5.578 1 95.06 182 LYS B N 1
ATOM 3153 C CA . LYS B 1 182 ? -0.37 -20.312 6.211 1 95.06 182 LYS B CA 1
ATOM 3154 C C . LYS B 1 182 ? 1.054 -19.953 5.801 1 95.06 182 LYS B C 1
ATOM 3156 O O . LYS B 1 182 ? 2.016 -20.578 6.254 1 95.06 182 LYS B O 1
ATOM 3161 N N . SER B 1 183 ? 1.258 -18.984 4.984 1 92.12 183 SER B N 1
ATOM 3162 C CA . SER B 1 183 ? 2.539 -18.672 4.359 1 92.12 183 SER B CA 1
ATOM 3163 C C . SER B 1 183 ? 3.311 -17.641 5.172 1 92.12 183 SER B C 1
ATOM 3165 O O . SER B 1 183 ? 4.516 -17.469 4.977 1 92.12 183 SER B O 1
ATOM 3167 N N . ALA B 1 184 ? 2.717 -16.891 6.016 1 94.5 184 ALA B N 1
ATOM 3168 C CA . ALA B 1 184 ? 3.271 -15.93 6.977 1 94.5 184 ALA B CA 1
ATOM 3169 C C . ALA B 1 184 ? 2.371 -15.797 8.203 1 94.5 184 ALA B C 1
ATOM 3171 O O . ALA B 1 184 ? 1.229 -16.266 8.195 1 94.5 184 ALA B O 1
ATOM 3172 N N . PRO B 1 185 ? 2.873 -15.188 9.266 1 97.56 185 PRO B N 1
ATOM 3173 C CA . PRO B 1 185 ? 2.027 -15.023 10.453 1 97.56 185 PRO B CA 1
ATOM 3174 C C . PRO B 1 185 ? 0.726 -14.281 10.148 1 97.56 185 PRO B C 1
ATOM 3176 O O . PRO B 1 185 ? -0.273 -14.477 10.852 1 97.56 185 PRO B O 1
ATOM 3179 N N . TYR B 1 186 ? 0.666 -13.523 9.023 1 98.56 186 TYR B N 1
ATOM 3180 C CA . TYR B 1 186 ? -0.461 -12.641 8.75 1 98.56 186 TYR B CA 1
ATOM 3181 C C . TYR B 1 186 ? -1.155 -13.031 7.453 1 98.56 186 TYR B C 1
ATOM 3183 O O . TYR B 1 186 ? -2.02 -12.297 6.961 1 98.56 186 TYR B O 1
ATOM 3191 N N . PHE B 1 187 ? -0.781 -14.172 6.844 1 98.19 187 PHE B N 1
ATOM 3192 C CA . PHE B 1 187 ? -1.327 -14.562 5.547 1 98.19 187 PHE B CA 1
ATOM 3193 C C . PHE B 1 187 ? -1.759 -16.031 5.566 1 98.19 187 PHE B C 1
ATOM 3195 O O . PHE B 1 187 ? -0.955 -16.906 5.863 1 98.19 187 PHE B O 1
ATOM 3202 N N . LEU B 1 188 ? -2.971 -16.297 5.262 1 98.44 188 LEU B N 1
ATOM 3203 C CA . LEU B 1 188 ? -3.479 -17.625 4.93 1 98.44 188 LEU B CA 1
ATOM 3204 C C . LEU B 1 188 ? -3.867 -17.703 3.459 1 98.44 188 LEU B C 1
ATOM 3206 O O . LEU B 1 188 ? -4.773 -17 3.012 1 98.44 188 LEU B O 1
ATOM 3210 N N . GLU B 1 189 ? -3.256 -18.562 2.756 1 97.94 189 GLU B N 1
ATOM 3211 C CA . GLU B 1 189 ? -3.521 -18.766 1.336 1 97.94 189 GLU B CA 1
ATOM 3212 C C . GLU B 1 189 ? -4.477 -19.938 1.113 1 97.94 189 GLU B C 1
ATOM 3214 O O . GLU B 1 189 ? -4.375 -20.969 1.79 1 97.94 189 GLU B O 1
ATOM 3219 N N . ILE B 1 190 ? -5.363 -19.734 0.223 1 98.69 190 ILE B N 1
ATOM 3220 C CA . ILE B 1 190 ? -6.297 -20.781 -0.161 1 98.69 190 ILE B CA 1
ATOM 3221 C C . ILE B 1 190 ? -6.332 -20.906 -1.683 1 98.69 190 ILE B C 1
ATOM 3223 O O . ILE B 1 190 ? -6.586 -19.938 -2.389 1 98.69 190 ILE B O 1
ATOM 3227 N N . LEU B 1 191 ? -6.02 -22.062 -2.148 1 98.56 191 LEU B N 1
ATOM 3228 C CA . LEU B 1 191 ? -5.953 -22.359 -3.576 1 98.56 191 LEU B CA 1
ATOM 3229 C C . LEU B 1 191 ? -6.832 -23.547 -3.928 1 98.56 191 LEU B C 1
ATOM 3231 O O . LEU B 1 191 ? -7.355 -24.219 -3.037 1 98.56 191 LEU B O 1
ATOM 3235 N N . ASP B 1 192 ? -7.051 -23.766 -5.273 1 98.62 192 ASP B N 1
ATOM 3236 C CA . ASP B 1 192 ? -7.73 -24.969 -5.715 1 98.62 192 ASP B CA 1
ATOM 3237 C C . ASP B 1 192 ? -7.066 -26.219 -5.121 1 98.62 192 ASP B C 1
ATOM 3239 O O . ASP B 1 192 ? -5.84 -26.281 -5.02 1 98.62 192 ASP B O 1
ATOM 3243 N N . LYS B 1 193 ? -7.809 -27.188 -4.801 1 98.06 193 LYS B N 1
ATOM 3244 C CA . LYS B 1 193 ? -7.32 -28.375 -4.113 1 98.06 193 LYS B CA 1
ATOM 3245 C C . LYS B 1 193 ? -6.246 -29.094 -4.938 1 98.06 193 LYS B C 1
ATOM 3247 O O . LYS B 1 193 ? -5.352 -29.734 -4.383 1 98.06 193 LYS B O 1
ATOM 3252 N N . ARG B 1 194 ? -6.289 -28.969 -6.172 1 96.75 194 ARG B N 1
ATOM 3253 C CA . ARG B 1 194 ? -5.371 -29.641 -7.086 1 96.75 194 ARG B CA 1
ATOM 3254 C C . ARG B 1 194 ? -4.016 -28.938 -7.113 1 96.75 194 ARG B C 1
ATOM 3256 O O . ARG B 1 194 ? -3.035 -29.5 -7.617 1 96.75 194 ARG B O 1
ATOM 3263 N N . VAL B 1 195 ? -3.945 -27.766 -6.512 1 96.81 195 VAL B N 1
ATOM 3264 C CA . VAL B 1 195 ? -2.771 -26.922 -6.688 1 96.81 195 VAL B CA 1
ATOM 3265 C C . VAL B 1 195 ? -1.732 -27.25 -5.617 1 96.81 195 VAL B C 1
ATOM 3267 O O . VAL B 1 195 ? -2.023 -27.188 -4.422 1 96.81 195 VAL B O 1
ATOM 3270 N N . ASN B 1 196 ? -0.613 -27.547 -5.992 1 93.75 196 ASN B N 1
ATOM 3271 C CA . ASN B 1 196 ? 0.652 -27.547 -5.266 1 93.75 196 ASN B CA 1
ATOM 3272 C C . ASN B 1 196 ? 1.844 -27.453 -6.215 1 93.75 196 ASN B C 1
ATOM 3274 O O . ASN B 1 196 ? 1.684 -27.562 -7.43 1 93.75 196 ASN B O 1
ATOM 3278 N N . LYS B 1 197 ? 3 -27.25 -5.617 1 94.5 197 LYS B N 1
ATOM 3279 C CA . LYS B 1 197 ? 4.168 -27.078 -6.477 1 94.5 197 LYS B CA 1
ATOM 3280 C C . LYS B 1 197 ? 4.387 -28.297 -7.359 1 94.5 197 LYS B C 1
ATOM 3282 O O . LYS B 1 197 ? 4.723 -28.172 -8.539 1 94.5 197 LYS B O 1
ATOM 3287 N N . GLY B 1 198 ? 4.129 -29.453 -6.84 1 94.62 198 GLY B N 1
ATOM 3288 C CA . GLY B 1 198 ? 4.281 -30.703 -7.59 1 94.62 198 GLY B CA 1
ATOM 3289 C C . GLY B 1 198 ? 3.381 -30.766 -8.805 1 94.62 198 GLY B C 1
ATOM 3290 O O . GLY B 1 198 ? 3.822 -31.156 -9.891 1 94.62 198 GLY B O 1
ATOM 3291 N N . THR B 1 199 ? 2.193 -30.375 -8.641 1 95.81 199 THR B N 1
ATOM 3292 C CA . THR B 1 199 ? 1.257 -30.438 -9.75 1 95.81 199 THR B CA 1
ATOM 3293 C C . THR B 1 199 ? 1.619 -29.406 -10.82 1 95.81 199 THR B C 1
ATOM 3295 O O . THR B 1 199 ? 1.394 -29.641 -12.016 1 95.81 199 THR B O 1
ATOM 3298 N N . GLY B 1 200 ? 2.117 -28.219 -10.43 1 97.12 200 GLY B N 1
ATOM 3299 C CA . GLY B 1 200 ? 2.645 -27.266 -11.391 1 97.12 200 GLY B CA 1
ATOM 3300 C C . GLY B 1 200 ? 3.785 -27.828 -12.219 1 97.12 200 GLY B C 1
ATOM 3301 O O . GLY B 1 200 ? 3.795 -27.688 -13.445 1 97.12 200 GLY B O 1
ATOM 3302 N N . VAL B 1 201 ? 4.668 -28.516 -11.539 1 97.75 201 VAL B N 1
ATOM 3303 C CA . VAL B 1 201 ? 5.809 -29.141 -12.211 1 97.75 201 VAL B CA 1
ATOM 3304 C C . VAL B 1 201 ? 5.32 -30.219 -13.164 1 97.75 201 VAL B C 1
ATOM 3306 O O . VAL B 1 201 ? 5.801 -30.328 -14.297 1 97.75 201 VAL B O 1
ATOM 3309 N N . LYS B 1 202 ? 4.402 -31 -12.688 1 97.81 202 LYS B N 1
ATOM 3310 C CA . LYS B 1 202 ? 3.834 -32.062 -13.531 1 97.81 202 LYS B CA 1
ATOM 3311 C C . LYS B 1 202 ? 3.213 -31.469 -14.797 1 97.81 202 LYS B C 1
ATOM 3313 O O . LYS B 1 202 ? 3.438 -31.969 -15.898 1 97.81 202 LYS B O 1
ATOM 3318 N N . SER B 1 203 ? 2.443 -30.406 -14.656 1 98 203 SER B N 1
ATOM 3319 C CA . SER B 1 203 ? 1.807 -29.75 -15.797 1 98 203 SER B CA 1
ATOM 3320 C C . SER B 1 203 ? 2.842 -29.25 -16.797 1 98 203 SER B C 1
ATOM 3322 O O . SER B 1 203 ? 2.66 -29.406 -18.016 1 98 203 SER B O 1
ATOM 3324 N N . LEU B 1 204 ? 3.902 -28.688 -16.281 1 98.38 204 LEU B N 1
ATOM 3325 C CA . LEU B 1 204 ? 4.957 -28.219 -17.172 1 98.38 204 LEU B CA 1
ATOM 3326 C C . LEU B 1 204 ? 5.641 -29.375 -17.875 1 98.38 204 LEU B C 1
ATOM 3328 O O . LEU B 1 204 ? 5.871 -29.328 -19.094 1 98.38 204 LEU B O 1
ATOM 3332 N N . ALA B 1 205 ? 5.957 -30.406 -17.109 1 98.25 205 ALA B N 1
ATOM 3333 C CA . ALA B 1 205 ? 6.59 -31.594 -17.703 1 98.25 205 ALA B CA 1
ATOM 3334 C C . ALA B 1 205 ? 5.738 -32.188 -18.828 1 98.25 205 ALA B C 1
ATOM 3336 O O . ALA B 1 205 ? 6.254 -32.5 -19.891 1 98.25 205 ALA B O 1
ATOM 3337 N N . GLU B 1 206 ? 4.477 -32.25 -18.562 1 98.06 206 GLU B N 1
ATOM 3338 C CA . GLU B 1 206 ? 3.551 -32.75 -19.578 1 98.06 206 GLU B CA 1
ATOM 3339 C C . GLU B 1 206 ? 3.557 -31.859 -20.812 1 98.06 206 GLU B C 1
ATOM 3341 O O . GLU B 1 206 ? 3.598 -32.375 -21.938 1 98.06 206 GLU B O 1
ATOM 3346 N N . ALA B 1 207 ? 3.551 -30.578 -20.609 1 97.06 207 ALA B N 1
ATOM 3347 C CA . ALA B 1 207 ? 3.564 -29.641 -21.719 1 97.06 207 ALA B CA 1
ATOM 3348 C C . ALA B 1 207 ? 4.844 -29.766 -22.531 1 97.06 207 ALA B C 1
ATOM 3350 O O . ALA B 1 207 ? 4.84 -29.531 -23.75 1 97.06 207 ALA B O 1
ATOM 3351 N N . LEU B 1 208 ? 5.918 -30.219 -21.875 1 97 208 LEU B N 1
ATOM 3352 C CA . LEU B 1 208 ? 7.223 -30.281 -22.531 1 97 208 LEU B CA 1
ATOM 3353 C C . LEU B 1 208 ? 7.516 -31.703 -23.016 1 97 208 LEU B C 1
ATOM 3355 O O . LEU B 1 208 ? 8.555 -31.953 -23.625 1 97 208 LEU B O 1
ATOM 3359 N N . GLY B 1 209 ? 6.598 -32.562 -22.656 1 97.44 209 GLY B N 1
ATOM 3360 C CA . GLY B 1 209 ? 6.809 -33.969 -23.031 1 97.44 209 GLY B CA 1
ATOM 3361 C C . GLY B 1 209 ? 7.906 -34.625 -22.234 1 97.44 209 GLY B C 1
ATOM 3362 O O . GLY B 1 209 ? 8.609 -35.5 -22.75 1 97.44 209 GLY B O 1
ATOM 3363 N N . ILE B 1 210 ? 8.102 -34.25 -21.047 1 97.88 210 ILE B N 1
ATOM 3364 C CA . ILE B 1 210 ? 9.133 -34.781 -20.172 1 97.88 210 ILE B CA 1
ATOM 3365 C C . ILE B 1 210 ? 8.5 -35.781 -19.203 1 97.88 210 ILE B C 1
ATOM 3367 O O . ILE B 1 210 ? 7.48 -35.469 -18.562 1 97.88 210 ILE B O 1
ATOM 3371 N N . LYS B 1 211 ? 9.094 -36.906 -19.047 1 97.81 211 LYS B N 1
ATOM 3372 C CA . LYS B 1 211 ? 8.57 -37.969 -18.156 1 97.81 211 LYS B CA 1
ATOM 3373 C C . LYS B 1 211 ? 8.906 -37.656 -16.703 1 97.81 211 LYS B C 1
ATOM 3375 O O . LYS B 1 211 ? 9.938 -37.031 -16.406 1 97.81 211 LYS B O 1
ATOM 3380 N N . PRO B 1 212 ? 8.031 -38.094 -15.781 1 96.69 212 PRO B N 1
ATOM 3381 C CA . PRO B 1 212 ? 8.266 -37.844 -14.359 1 96.69 212 PRO B CA 1
ATOM 3382 C C . PRO B 1 212 ? 9.648 -38.281 -13.898 1 96.69 212 PRO B C 1
ATOM 3384 O O . PRO B 1 212 ? 10.273 -37.625 -13.07 1 96.69 212 PRO B O 1
ATOM 3387 N N . GLU B 1 213 ? 10.109 -39.375 -14.469 1 97.31 213 GLU B N 1
ATOM 3388 C CA . GLU B 1 213 ? 11.391 -39.938 -14.039 1 97.31 213 GLU B CA 1
ATOM 3389 C C . GLU B 1 213 ? 12.555 -39.062 -14.531 1 97.31 213 GLU B C 1
ATOM 3391 O O . GLU B 1 213 ? 13.695 -39.25 -14.094 1 97.31 213 GLU B O 1
ATOM 3396 N N . GLU B 1 214 ? 12.289 -38.125 -15.367 1 98.19 214 GLU B N 1
ATOM 3397 C CA . GLU B 1 214 ? 13.305 -37.25 -15.914 1 98.19 214 GLU B CA 1
ATOM 3398 C C . GLU B 1 214 ? 13.281 -35.875 -15.203 1 98.19 214 GLU B C 1
ATOM 3400 O O . GLU B 1 214 ? 13.977 -34.969 -15.609 1 98.19 214 GLU B O 1
ATOM 3405 N N . VAL B 1 215 ? 12.5 -35.781 -14.141 1 97.94 215 VAL B N 1
ATOM 3406 C CA . VAL B 1 215 ? 12.336 -34.531 -13.406 1 97.94 215 VAL B CA 1
ATOM 3407 C C . VAL B 1 215 ? 13.062 -34.625 -12.062 1 97.94 215 VAL B C 1
ATOM 3409 O O . VAL B 1 215 ? 12.992 -35.656 -11.383 1 97.94 215 VAL B O 1
ATOM 3412 N N . MET B 1 216 ? 13.852 -33.625 -11.758 1 96.81 216 MET B N 1
ATOM 3413 C CA . MET B 1 216 ? 14.438 -33.469 -10.43 1 96.81 216 MET B CA 1
ATOM 3414 C C . MET B 1 216 ? 13.844 -32.25 -9.742 1 96.81 216 MET B C 1
ATOM 3416 O O . MET B 1 216 ? 13.719 -31.172 -10.344 1 96.81 216 MET B O 1
ATOM 3420 N N . ALA B 1 217 ? 13.375 -32.375 -8.547 1 96.31 217 ALA B N 1
ATOM 3421 C CA . ALA B 1 217 ? 12.844 -31.281 -7.75 1 96.31 217 ALA B CA 1
ATOM 3422 C C . ALA B 1 217 ? 13.734 -31 -6.543 1 96.31 217 ALA B C 1
ATOM 3424 O O . ALA B 1 217 ? 14.219 -31.922 -5.887 1 96.31 217 ALA B O 1
ATOM 3425 N N . ILE B 1 218 ? 14 -29.75 -6.312 1 96 218 ILE B N 1
ATOM 3426 C CA . ILE B 1 218 ? 14.828 -29.312 -5.195 1 96 218 ILE B CA 1
ATOM 3427 C C . ILE B 1 218 ? 14.023 -28.359 -4.309 1 96 218 ILE B C 1
ATOM 3429 O O . ILE B 1 218 ? 13.531 -27.328 -4.777 1 96 218 ILE B O 1
ATOM 3433 N N . GLY B 1 219 ? 13.828 -28.656 -3.055 1 93.5 219 GLY B N 1
ATOM 3434 C CA . GLY B 1 219 ? 13.086 -27.812 -2.121 1 93.5 219 GLY B CA 1
ATOM 3435 C C . GLY B 1 219 ? 13.398 -28.125 -0.669 1 93.5 219 GLY B C 1
ATOM 3436 O O . GLY B 1 219 ? 13.977 -29.172 -0.363 1 93.5 219 GLY B O 1
ATOM 3437 N N . ASP B 1 220 ? 13.055 -27.203 0.226 1 84.44 220 ASP B N 1
ATOM 3438 C CA . ASP B 1 220 ? 13.422 -27.312 1.634 1 84.44 220 ASP B CA 1
ATOM 3439 C C . ASP B 1 220 ? 12.242 -27.828 2.469 1 84.44 220 ASP B C 1
ATOM 3441 O O . ASP B 1 220 ? 12.445 -28.406 3.535 1 84.44 220 ASP B O 1
ATOM 3445 N N . GLN B 1 221 ? 11.039 -27.531 1.98 1 77.88 221 GLN B N 1
ATOM 3446 C CA . GLN B 1 221 ? 9.891 -27.812 2.834 1 77.88 221 GLN B CA 1
ATOM 3447 C C . GLN B 1 221 ? 9.125 -29.047 2.334 1 77.88 221 GLN B C 1
ATOM 3449 O O . GLN B 1 221 ? 9.445 -29.594 1.276 1 77.88 221 GLN B O 1
ATOM 3454 N N . GLU B 1 222 ? 8.227 -29.453 3.123 1 67.5 222 GLU B N 1
ATOM 3455 C CA . GLU B 1 222 ? 7.418 -30.641 2.865 1 67.5 222 GLU B CA 1
ATOM 3456 C C . GLU B 1 222 ? 6.617 -30.5 1.577 1 67.5 222 GLU B C 1
ATOM 3458 O O . GLU B 1 222 ? 6.418 -31.469 0.85 1 67.5 222 GLU B O 1
ATOM 3463 N N . ASN B 1 223 ? 6.238 -29.25 1.322 1 66.06 223 ASN B N 1
ATOM 3464 C CA . ASN B 1 223 ? 5.418 -29.047 0.132 1 66.06 223 ASN B CA 1
ATOM 3465 C C . ASN B 1 223 ? 6.262 -29.094 -1.141 1 66.06 223 ASN B C 1
ATOM 3467 O O . ASN B 1 223 ? 5.723 -29.172 -2.244 1 66.06 223 ASN B O 1
ATOM 3471 N N . ASP B 1 224 ? 7.547 -29.234 -0.848 1 70.62 224 ASP B N 1
ATOM 3472 C CA . ASP B 1 224 ? 8.445 -29.344 -1.992 1 70.62 224 ASP B CA 1
ATOM 3473 C C . ASP B 1 224 ? 8.695 -30.797 -2.35 1 70.62 224 ASP B C 1
ATOM 3475 O O . ASP B 1 224 ? 8.961 -31.125 -3.51 1 70.62 224 ASP B O 1
#

pLDDT: mean 96.67, std 4.37, range [66.06, 98.94]

Secondary structure (DSSP, 8-state):
----EEEEEIIIIIS-TTS---HHHHHHHHHHHHTT-EEEEE-SS-GGGTHHHHHHTT--STT-EEEEGGGTEEEETTT--EEEE--B-HHHHHHHHHHHHHHT-EEEEE-SS-EEE--SEE-HHHHHHHHHHT--EEE--GGGS-TT--BSEEEEE--HHHHHHHHHTS-HHHHHHEEEEEEETTEEEEEETT-SHHHHHHHHHHHHT--GGGEEEE-SSTT-/----EEEEEIIIIIS-TTSPPPHHHHHHHHHHHHTT-EEEEE-SS-GGGTHHHHHHTT--STT-EEEEGGGTEEEETTT--EEEE--B-HHHHHHHHHHHHHHT-EEEEE-SS-EEE--SEE-HHHHHHHHHHT--EEE--GGGS-TT--BSEEEEE--HHHHHHHHHHS-HHHHHHEEEEEEETTEEEEEETT-SHHHHHHHHHHHHT--GGGEEEE-SSTT-

Solvent-accessible surface area (backbone atoms only — not comparable to full-atom values): 23278 Å² total; per-residue (Å²): 124,73,67,46,34,38,40,32,29,36,86,77,48,57,29,44,98,85,69,43,73,50,69,69,56,54,49,51,51,52,52,43,42,72,72,66,26,45,65,30,50,36,31,65,45,55,65,73,70,42,47,68,59,26,53,74,67,70,39,36,43,92,92,25,38,32,24,21,45,30,17,14,31,25,22,35,35,55,79,60,48,79,74,45,75,47,55,29,45,37,67,53,47,54,54,52,54,54,46,27,61,74,39,56,35,45,51,39,36,26,38,98,66,40,36,37,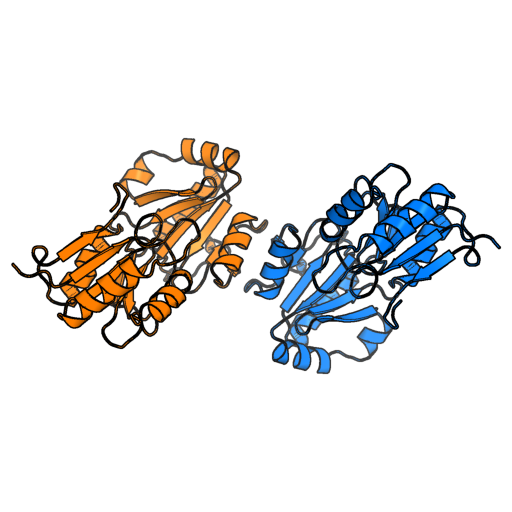26,54,51,40,72,40,47,68,65,56,41,45,49,26,55,78,53,67,34,51,40,30,57,43,51,73,90,71,50,62,72,82,44,58,24,44,34,34,33,40,34,37,61,43,73,50,31,52,55,16,58,73,58,55,60,71,63,54,60,74,62,25,30,68,44,73,81,45,76,40,35,34,39,39,32,33,52,78,44,31,46,61,48,22,51,48,53,50,28,57,75,69,71,48,54,76,82,22,51,44,74,47,54,76,53,89,76,84,126,74,66,45,35,37,39,32,30,36,87,77,48,56,29,44,98,86,70,42,72,50,68,70,56,54,50,51,53,50,53,43,41,74,72,65,27,44,66,29,48,35,32,66,45,55,66,72,70,41,46,67,58,26,54,74,66,67,40,36,42,93,90,26,36,33,25,21,47,30,17,14,32,25,23,34,36,56,78,59,46,80,74,45,76,48,54,28,46,36,68,52,47,53,53,51,55,54,46,27,61,73,38,55,32,43,52,40,37,26,37,98,68,40,36,36,26,54,51,42,72,39,46,70,66,57,41,47,47,27,56,75,52,67,34,50,41,30,59,43,51,74,90,71,49,62,72,83,44,57,25,44,34,34,34,40,33,37,60,42,72,49,31,52,56,17,58,72,58,54,60,71,64,54,60,74,62,25,32,69,44,75,82,47,75,40,35,34,39,38,33,31,53,78,44,30,45,59,49,23,51,50,53,51,28,57,76,69,71,46,55,76,82,21,50,44,75,47,52,75,52,89,75,83

InterPro domains:
  IPR000150 Cof family [TIGR00099] (5-224)
  IPR006379 HAD-superfamily hydrolase, subfamily IIB [TIGR01484] (5-224)
  IPR023214 HAD superfamily [G3DSA:3.40.50.1000] (4-224)
  IPR036412 HAD-like superfamily [SSF56784] (1-224)

Sequence (448 aa):
MAIKLIAIDMDGTLLLPDHTISPAVKNAIAAAREKGVNVVLTTGRPYAGVHSYLKELHMEQPGDYCITYNGALVQKAGDGSTVAQTALSYDDYRYLEKLSREVGSHFHALDRNTLYTANRDISYYTVHESYVATIPLVFCEAEKMDPTSQFLQVMMLDEPAVLDRAIARIPAEVKEKYTVLKSAPYFLEILDKRVNKGTGVKSLAEALGIKPEEVMAIGDQENDMAIKLIAIDMDGTLLLPDHTISPAVKNAIAAAREKGVNVVLTTGRPYAGVHSYLKELHMEQPGDYCITYNGALVQKAGDGSTVAQTALSYDDYRYLEKLSREVGSHFHALDRNTLYTANRDISYYTVHESYVATIPLVFCEAEKMDPTSQFLQVMMLDEPAVLDRAIARIPAEVKEKYTVLKSAPYFLEILDKRVNKGTGVKSLAEALGIKPEEVMAIGDQEND

Radius of gyration: 26.51 Å; Cα contacts (8 Å, |Δi|>4): 928; chains: 2; bounding box: 49×82×52 Å

Nearest PDB structures (foldseek):
  1rkq-assembly2_B  TM=8.897E-01  e=4.034E-42  Escherichia coli
  3mpo-assembly2_B  TM=9.387E-01  e=7.016E-27  Levilactobacillus brevis ATCC 367
  3mpo-assembly4_D  TM=9.334E-01  e=7.553E-25  Levilactobacillus brevis ATCC 367
  3mpo-assembly3_C  TM=9.383E-01  e=1.314E-24  Levilactobacillus brevis ATCC 367
  3mpo-assembly1_A  TM=9.287E-01  e=3.652E-23  Levilactobacillus brevis ATCC 367

Foldseek 3Di:
DAAAEEEEEQPPTQADPVRHGDPVSLVVLVVCVVVNHAYEYAYLAALLVCLVVCVVSVQQDPVHWYAYNQQQFIARNNPGHGPDGDWDALVSLLVVLVLLVVLPFFKWFADNAAIEGQDPPDAPVSVVCCVVSVGHYYYDHSVRPDRRDTTQKMKTFDQLVRVVSSVVVDDPVQVVQWPWDDPDSTIIITTGNCGHRVNSVVSVCVSVVHDPVSYHYYDDDPSD/DAAAEEEEEQPPTQADPVRDGDPVSLVVLVVCVVVNHAYEYAYQAALLVCLVVCVVSVQQDPVHWYAYNQQQFIARNNPGHGPDGDWDALVSLLVVLVLLVVLPFFKWFADNAAIEGQDPPDAPVSVVCCVVSVGHYYYDHSVRPDRRDTTQKMKTFDQLVRVVSSVVVDDPVQVVQWPWDDPDSTIIITTGNCGHRVNSVVSVCVSVVHDPVSYHYYDDDPSD